Protein AF-A0AAP7QN78-F1 (afdb_monomer_lite)

Secondary structure (DSSP, 8-state):
-HHHHHHHHHHHHHHHHHHHHHHHHHHHSGGGTT--HHHHHHHHHHHHHHHHHHHHHHIIIII--GGGHHHHHHHHHHHHHHHHHHHHHHTHHHHHS-TTHHHHHTS---HHHHHHHHHHHHHHHHHHHSHHHHHHHHHHHHHH-S---HHHHHHHHHHHHHHHHHHHHHHHHHHHHHHHHHHS---HHHHHHHHHHHHHHHHHHHHHIIIIIHHHHHHHHHH---GGGGG-HHHHHHHHHHHHHHHHHHHHHHHHHHHSTT-HHHHHHHGGGSHHHHHHHHHHHHHHHHSPP-PPP-STTTTTHHHH--SHHHHHHHHHHHHHHHHSTT-HHHHHHHHHHHH-HHHHTTTHHHHHS--HHHHHHHHHHHHHHTT---HHHHHHHHHHHHHHHHHHHHHHHHHH-HHHH-GGGGTTTHHHHHHTT--HHHHHHHHHHHHHHHHHHHHHHHHHHHHHHHHHTT---GGGHHHHHHHHHHHHHHHHHHHTTHHHH-----SSGGGTT-SHHHHHHHHHHHHHHHHHHHHHHHHHHHHHHH-GGGGTTHHHHHHHHHHHHHHHHHHHHHHHHHHHHHHHHHHHHHHTTTTT-

Structure (mmCIF, N/CA/C/O backbone):
data_AF-A0AAP7QN78-F1
#
_entry.id   AF-A0AAP7QN78-F1
#
loop_
_atom_site.group_PDB
_atom_site.id
_atom_site.type_symbol
_atom_site.label_atom_id
_atom_site.label_alt_id
_atom_site.label_comp_id
_atom_site.label_asym_id
_atom_site.label_entity_id
_atom_site.label_seq_id
_atom_site.pdbx_PDB_ins_code
_atom_site.Cartn_x
_atom_site.Cartn_y
_atom_site.Cartn_z
_atom_site.occupancy
_atom_site.B_iso_or_equiv
_atom_site.auth_seq_id
_atom_site.auth_comp_id
_atom_site.auth_asym_id
_atom_site.auth_atom_id
_atom_site.pdbx_PDB_model_num
ATOM 1 N N . MET A 1 1 ? -34.977 16.892 -6.306 1.00 53.69 1 MET A N 1
ATOM 2 C CA . MET A 1 1 ? -34.244 16.374 -5.124 1.00 53.69 1 MET A CA 1
ATOM 3 C C . MET A 1 1 ? -32.784 16.002 -5.404 1.00 53.69 1 MET A C 1
ATOM 5 O O . MET A 1 1 ? -31.948 16.346 -4.583 1.00 53.69 1 MET A O 1
ATOM 9 N N . LEU A 1 2 ? -32.442 15.369 -6.537 1.00 58.81 2 LEU A N 1
ATOM 10 C CA . LEU A 1 2 ? -31.069 14.892 -6.814 1.00 58.81 2 LEU A CA 1
ATOM 11 C C . LEU A 1 2 ? -30.022 16.009 -6.995 1.00 58.81 2 LEU A C 1
ATOM 13 O O . LEU A 1 2 ? -28.942 15.922 -6.425 1.00 58.81 2 LEU A O 1
ATOM 17 N N . TYR A 1 3 ? -30.349 17.084 -7.721 1.00 66.94 3 TYR A N 1
ATOM 18 C CA . TYR A 1 3 ? -29.446 18.233 -7.889 1.00 66.94 3 TYR A CA 1
ATOM 19 C C . TYR A 1 3 ? -29.152 18.980 -6.565 1.00 66.94 3 TYR A C 1
ATOM 21 O O . TYR A 1 3 ? -27.981 19.224 -6.279 1.00 66.94 3 TYR A O 1
ATOM 29 N N . PRO A 1 4 ? -30.150 19.257 -5.693 1.00 71.38 4 PRO A N 1
ATOM 30 C CA . PRO A 1 4 ? -29.895 19.760 -4.340 1.00 71.38 4 PRO A CA 1
ATOM 31 C C . PRO A 1 4 ? -28.988 18.852 -3.500 1.00 71.38 4 PRO A C 1
ATOM 33 O O . PRO A 1 4 ? -28.088 19.351 -2.833 1.00 71.38 4 PRO A O 1
ATOM 36 N N . LEU A 1 5 ? -29.189 17.528 -3.554 1.00 70.44 5 LEU A N 1
ATOM 37 C CA . LEU A 1 5 ? -28.361 16.563 -2.822 1.00 70.44 5 LEU A CA 1
ATOM 38 C C . LEU A 1 5 ? -26.917 16.551 -3.343 1.00 70.44 5 LEU A C 1
ATOM 40 O O . LEU A 1 5 ? -25.982 16.583 -2.551 1.00 70.44 5 LEU A O 1
ATOM 44 N N . LEU A 1 6 ? -26.732 16.563 -4.665 1.00 72.38 6 LEU A N 1
ATOM 45 C CA . LEU A 1 6 ? -25.418 16.676 -5.298 1.00 72.38 6 LEU A CA 1
ATOM 46 C C . LEU A 1 6 ? -24.708 17.970 -4.872 1.00 72.38 6 LEU A C 1
ATOM 48 O O . LEU A 1 6 ? -23.555 17.932 -4.448 1.00 72.38 6 LEU A O 1
ATOM 52 N N . SER A 1 7 ? -25.413 19.103 -4.925 1.00 73.06 7 SER A N 1
ATOM 53 C CA . SER A 1 7 ? -24.892 20.402 -4.490 1.00 73.06 7 SER A CA 1
ATOM 54 C C . SER A 1 7 ? -24.521 20.403 -3.006 1.00 73.06 7 SER A C 1
ATOM 56 O O . SER A 1 7 ? -23.478 20.940 -2.638 1.00 73.06 7 SER A O 1
ATOM 58 N N . LEU A 1 8 ? -25.345 19.793 -2.147 1.00 73.50 8 LEU A N 1
ATOM 59 C CA . LEU A 1 8 ? -25.073 19.661 -0.717 1.00 73.50 8 LEU A CA 1
ATOM 60 C C . LEU A 1 8 ? -23.802 18.833 -0.486 1.00 73.50 8 LEU A C 1
ATOM 62 O O . LEU A 1 8 ? -22.898 19.297 0.204 1.00 73.50 8 LEU A O 1
ATOM 66 N N . LEU A 1 9 ? -23.706 17.649 -1.097 1.00 71.44 9 LEU A N 1
ATOM 67 C CA . LEU A 1 9 ? -22.559 16.745 -0.968 1.00 71.44 9 LEU A CA 1
ATOM 68 C C . LEU A 1 9 ? -21.254 17.407 -1.425 1.00 71.44 9 LEU A C 1
ATOM 70 O O . LEU A 1 9 ? -20.248 17.337 -0.719 1.00 71.44 9 LEU A O 1
ATOM 74 N N . LEU A 1 10 ? -21.280 18.104 -2.565 1.00 69.69 10 LEU A N 1
ATOM 75 C CA . LEU A 1 10 ? -20.137 18.880 -3.044 1.00 69.69 10 LEU A CA 1
ATOM 76 C C . LEU A 1 10 ? -19.791 20.013 -2.067 1.00 69.69 10 LEU A C 1
ATOM 78 O O . LEU A 1 10 ? -18.623 20.193 -1.737 1.00 69.69 10 LEU A O 1
ATOM 82 N N . SER A 1 11 ? -20.781 20.733 -1.533 1.00 67.75 11 SER A N 1
ATOM 83 C CA . SER A 1 11 ? -20.540 21.824 -0.577 1.00 67.75 11 SER A CA 1
ATOM 84 C C . SER A 1 11 ? -19.927 21.341 0.745 1.00 67.75 11 SER A C 1
ATOM 86 O O . SER A 1 11 ? -19.018 21.984 1.276 1.00 67.75 11 SER A O 1
ATOM 88 N N . ILE A 1 12 ? -20.381 20.189 1.252 1.00 68.62 12 ILE A N 1
ATOM 89 C CA . ILE A 1 12 ? -19.858 19.552 2.462 1.00 68.62 12 ILE A CA 1
ATOM 90 C C . ILE A 1 12 ? -18.405 19.156 2.229 1.00 68.62 12 ILE A C 1
ATOM 92 O O . ILE A 1 12 ? -17.541 19.522 3.020 1.00 68.62 12 ILE A O 1
ATOM 96 N N . ARG A 1 13 ? -18.115 18.502 1.101 1.00 67.69 13 ARG A N 1
ATOM 97 C CA . ARG A 1 13 ? -16.760 18.082 0.740 1.00 67.69 13 ARG A CA 1
ATOM 98 C C . ARG A 1 13 ? -15.795 19.256 0.602 1.00 67.69 13 ARG A C 1
ATOM 100 O O . ARG A 1 13 ? -14.698 19.210 1.153 1.00 67.69 13 ARG A O 1
ATOM 107 N N . MET A 1 14 ? -16.221 20.324 -0.075 1.00 65.06 14 MET A N 1
ATOM 108 C CA . MET A 1 14 ? -15.439 21.556 -0.232 1.00 65.06 14 MET A CA 1
ATOM 109 C C . MET A 1 14 ? -15.111 22.177 1.129 1.00 65.06 14 MET A C 1
ATOM 111 O O . MET A 1 14 ? -13.979 22.594 1.366 1.00 65.06 14 MET A O 1
ATOM 115 N N . LYS A 1 15 ? -16.084 22.209 2.049 1.00 64.75 15 LYS A N 1
ATOM 116 C CA . LYS A 1 15 ? -15.859 22.689 3.417 1.00 64.75 15 LYS A CA 1
ATOM 117 C C . LYS A 1 15 ? -14.930 21.757 4.196 1.00 64.75 15 LYS A C 1
ATOM 119 O O . LYS A 1 15 ? -13.987 22.246 4.793 1.00 64.75 15 LYS A O 1
ATOM 124 N N . GLN A 1 16 ? -15.138 20.444 4.163 1.00 63.16 16 GLN A N 1
ATOM 125 C CA . GLN A 1 16 ? -14.343 19.479 4.932 1.00 63.16 16 GLN A CA 1
ATOM 126 C C . GLN A 1 16 ? -12.873 19.415 4.500 1.00 63.16 16 GLN A C 1
ATOM 128 O O . GLN A 1 16 ? -11.988 19.354 5.350 1.00 63.16 16 GLN A O 1
ATOM 133 N N . GLN A 1 17 ? -12.596 19.415 3.194 1.00 60.28 17 GLN A N 1
ATOM 134 C CA . GLN A 1 17 ? -11.223 19.270 2.702 1.00 60.28 17 GLN A CA 1
ATOM 135 C C . GLN A 1 17 ? -10.399 20.548 2.853 1.00 60.28 17 GLN A C 1
ATOM 137 O O . GLN A 1 17 ? -9.189 20.470 3.061 1.00 60.28 17 GLN A O 1
ATOM 142 N N . TYR A 1 18 ? -11.046 21.715 2.796 1.00 55.28 18 TYR A N 1
ATOM 143 C CA . TYR A 1 18 ? -10.346 22.995 2.759 1.00 55.28 18 TYR A CA 1
ATOM 144 C C . TYR A 1 18 ? -10.581 23.880 3.985 1.00 55.28 18 TYR A C 1
ATOM 146 O O . TYR A 1 18 ? -9.883 24.878 4.092 1.00 55.28 18 TYR A O 1
ATOM 154 N N . SER A 1 19 ? -11.464 23.555 4.945 1.00 52.03 19 SER A N 1
ATOM 155 C CA . SER A 1 19 ? -11.737 24.442 6.098 1.00 52.03 19 SER A CA 1
ATOM 156 C C . SER A 1 19 ? -10.482 24.826 6.880 1.00 52.03 19 SER A C 1
ATOM 158 O O . SER A 1 19 ? -10.356 25.972 7.303 1.00 52.03 19 SER A O 1
ATOM 160 N N . ASN A 1 20 ? -9.536 23.898 7.040 1.00 44.62 20 ASN A N 1
ATOM 161 C CA . ASN A 1 20 ? -8.362 24.108 7.888 1.00 44.62 20 ASN A CA 1
ATOM 162 C C . ASN A 1 20 ? -7.105 24.468 7.091 1.00 44.62 20 ASN A C 1
ATOM 164 O O . ASN A 1 20 ? -6.335 25.311 7.536 1.00 44.62 20 ASN A O 1
ATOM 168 N N . LEU A 1 21 ? -6.945 23.919 5.884 1.00 45.75 21 LEU A N 1
ATOM 169 C CA . LEU A 1 21 ? -5.842 24.248 4.974 1.00 45.75 21 LEU A CA 1
ATOM 170 C C . LEU A 1 21 ? -5.977 25.689 4.466 1.00 45.75 21 LEU A C 1
ATOM 172 O O . LEU A 1 21 ? -5.001 26.441 4.462 1.00 45.75 21 LEU A O 1
ATOM 176 N N . ALA A 1 22 ? -7.220 26.100 4.178 1.00 45.31 22 ALA A N 1
ATOM 177 C CA . ALA A 1 22 ? -7.586 27.495 4.032 1.00 45.31 22 ALA A CA 1
ATOM 178 C C . ALA A 1 22 ? -7.202 28.236 5.319 1.00 45.31 22 ALA A C 1
ATOM 180 O O . ALA A 1 22 ? -6.274 29.017 5.265 1.00 45.31 22 ALA A O 1
ATOM 181 N N . GLN A 1 23 ? -7.747 27.936 6.506 1.00 47.59 23 GLN A N 1
ATOM 182 C CA . GLN A 1 23 ? -7.374 28.667 7.735 1.00 47.59 23 GLN A CA 1
ATOM 183 C C . GLN A 1 23 ? -5.860 28.746 8.027 1.00 47.59 23 GLN A C 1
ATOM 185 O O . GLN A 1 23 ? -5.416 29.765 8.547 1.00 47.59 23 GLN A O 1
ATOM 190 N N . PHE A 1 24 ? -5.054 27.737 7.697 1.00 47.53 24 PHE A N 1
ATOM 191 C CA . PHE A 1 24 ? -3.611 27.722 7.945 1.00 47.53 24 PHE A CA 1
ATOM 192 C C . PHE A 1 24 ? -2.823 28.547 6.915 1.00 47.53 24 PHE A C 1
ATOM 194 O O . PHE A 1 24 ? -2.016 29.396 7.304 1.00 47.53 24 PHE A O 1
ATOM 201 N N . ILE A 1 25 ? -3.078 28.357 5.613 1.00 51.97 25 ILE A N 1
ATOM 202 C CA . ILE A 1 25 ? -2.416 29.111 4.532 1.00 51.97 25 ILE A CA 1
ATOM 203 C C . ILE A 1 25 ? -2.942 30.549 4.474 1.00 51.97 25 ILE A C 1
ATOM 205 O O . ILE A 1 25 ? -2.142 31.482 4.431 1.00 51.97 25 ILE A O 1
ATOM 209 N N . ILE A 1 26 ? -4.262 30.735 4.571 1.00 49.66 26 ILE A N 1
ATOM 210 C CA . ILE A 1 26 ? -4.938 32.038 4.674 1.00 49.66 26 ILE A CA 1
ATOM 211 C C . ILE A 1 26 ? -4.385 32.806 5.874 1.00 49.66 26 ILE A C 1
ATOM 213 O O . ILE A 1 26 ? -4.095 33.983 5.738 1.00 49.66 26 ILE A O 1
ATOM 217 N N . ARG A 1 27 ? -4.140 32.193 7.045 1.00 50.69 27 ARG A N 1
ATOM 218 C CA . ARG A 1 27 ? -3.577 32.943 8.189 1.00 50.69 27 ARG A CA 1
ATOM 219 C C . ARG A 1 27 ? -2.095 33.296 8.043 1.00 50.69 27 ARG A C 1
ATOM 221 O O . ARG A 1 27 ? -1.707 34.356 8.540 1.00 50.69 27 ARG A O 1
ATOM 228 N N . ARG A 1 28 ? -1.276 32.452 7.402 1.00 55.78 28 ARG A N 1
ATOM 229 C CA . ARG A 1 28 ? 0.185 32.652 7.296 1.00 55.78 28 ARG A CA 1
ATOM 230 C C . ARG A 1 28 ? 0.627 33.482 6.095 1.00 55.78 28 ARG A C 1
ATOM 232 O O . ARG A 1 28 ? 1.628 34.181 6.202 1.00 55.78 28 ARG A O 1
ATOM 239 N N . VAL A 1 29 ? -0.100 33.433 4.982 1.00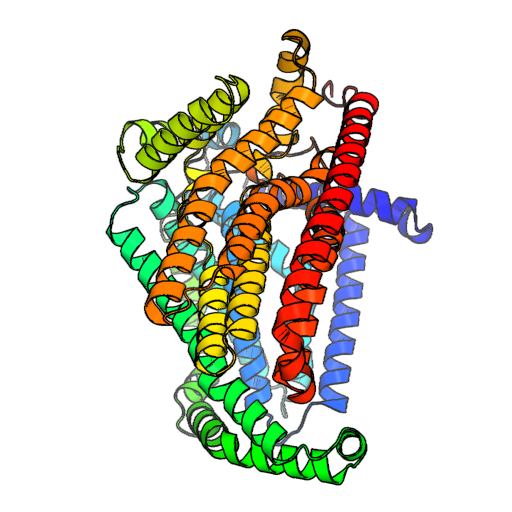 58.50 29 VAL A N 1
ATOM 240 C CA . VAL A 1 29 ? 0.239 34.173 3.764 1.00 58.50 29 VAL A CA 1
ATOM 241 C C . VAL A 1 29 ? -0.764 35.317 3.593 1.00 58.50 29 VAL A C 1
ATOM 243 O O . VAL A 1 29 ? -1.946 35.054 3.371 1.00 58.50 29 VAL A O 1
ATOM 246 N N . PRO A 1 30 ? -0.335 36.590 3.678 1.00 58.69 30 PRO A N 1
ATOM 247 C CA . PRO A 1 30 ? -1.249 37.734 3.661 1.00 58.69 30 PRO A CA 1
ATOM 248 C C . PRO A 1 30 ? -2.101 37.807 2.384 1.00 58.69 30 PRO A C 1
ATOM 250 O O . PRO A 1 30 ? -3.238 38.256 2.453 1.00 58.69 30 PRO A O 1
ATOM 253 N N . PHE A 1 31 ? -1.594 37.296 1.257 1.00 61.03 31 PHE A N 1
ATOM 254 C CA . PHE A 1 31 ? -2.301 37.256 -0.027 1.00 61.03 31 PHE A CA 1
ATOM 255 C C . PHE A 1 31 ? -3.563 36.377 -0.015 1.00 61.03 31 PHE A C 1
ATOM 257 O O . PHE A 1 31 ? -4.566 36.739 -0.619 1.00 61.03 31 PHE A O 1
ATOM 264 N N . PHE A 1 32 ? -3.554 35.251 0.707 1.00 56.84 32 PHE A N 1
ATOM 265 C CA . PHE A 1 32 ? -4.697 34.335 0.745 1.00 56.84 32 PHE A CA 1
ATOM 266 C C . PHE A 1 32 ? -5.722 34.703 1.829 1.00 56.84 32 PHE A C 1
ATOM 268 O O . PHE A 1 32 ? -6.785 34.094 1.869 1.00 56.84 32 PHE A O 1
ATOM 275 N N . LYS A 1 33 ? -5.461 35.716 2.680 1.00 59.72 33 LYS A N 1
ATOM 276 C CA . LYS A 1 33 ? -6.333 36.091 3.817 1.00 59.72 33 LYS A CA 1
ATOM 277 C C . LYS A 1 33 ? -7.792 36.360 3.444 1.00 59.72 33 LYS A C 1
ATOM 279 O O . LYS A 1 33 ? -8.679 36.113 4.256 1.00 59.72 33 LYS A O 1
ATOM 284 N N . SER A 1 34 ? -8.022 36.878 2.243 1.00 61.59 34 SER A N 1
ATOM 285 C CA . SER A 1 34 ? -9.337 37.266 1.732 1.00 61.59 34 SER A CA 1
ATOM 286 C C . SER A 1 34 ? -10.036 36.179 0.913 1.00 61.59 34 SER A C 1
ATOM 288 O O . SER A 1 34 ? -11.182 36.380 0.516 1.00 61.59 34 SER A O 1
ATOM 290 N N . PHE A 1 35 ? -9.376 35.047 0.639 1.00 59.28 35 PHE A N 1
ATOM 291 C CA . PHE A 1 35 ? -9.919 34.039 -0.267 1.00 59.28 35 PHE A CA 1
ATOM 292 C C . PHE A 1 35 ? -11.001 33.213 0.433 1.00 59.28 35 PHE A C 1
ATOM 294 O O . PHE A 1 35 ? -10.788 32.655 1.510 1.00 59.28 35 PHE A O 1
ATOM 301 N N . SER A 1 36 ? -12.160 33.071 -0.205 1.00 67.31 36 SER A N 1
ATOM 302 C CA . SER A 1 36 ? -13.129 32.043 0.180 1.00 67.31 36 SER A CA 1
ATOM 303 C C . SER A 1 36 ? -12.606 30.642 -0.184 1.00 67.31 36 SER A C 1
ATOM 305 O O . SER A 1 36 ? -11.721 30.485 -1.029 1.00 67.31 36 SER A O 1
ATOM 307 N N . SER A 1 37 ? -13.178 29.587 0.408 1.00 62.44 37 SER A N 1
ATOM 308 C CA . SER A 1 37 ? -12.809 28.200 0.071 1.00 62.44 37 SER A CA 1
ATOM 309 C C . SER A 1 37 ? -12.992 27.882 -1.419 1.00 62.44 37 SER A C 1
ATOM 311 O O . SER A 1 37 ? -12.196 27.144 -1.990 1.00 62.44 37 SER A O 1
ATOM 313 N N . THR A 1 38 ? -13.993 28.474 -2.077 1.00 67.38 38 THR A N 1
ATOM 314 C CA . THR A 1 38 ? -14.215 28.318 -3.521 1.00 67.38 38 THR A CA 1
ATOM 315 C C . THR A 1 38 ? -13.151 29.031 -4.357 1.00 67.38 38 THR A C 1
ATOM 317 O O . THR A 1 38 ? -12.667 28.460 -5.332 1.00 67.38 38 THR A O 1
ATOM 320 N N . GLN A 1 39 ? -12.736 30.240 -3.963 1.00 72.12 39 GLN A N 1
ATOM 321 C CA . GLN A 1 39 ? -11.660 30.981 -4.634 1.00 72.12 39 GLN A CA 1
ATOM 322 C C . GLN A 1 39 ? -10.309 30.274 -4.501 1.00 72.12 39 GLN A C 1
ATOM 324 O O . GLN A 1 39 ? -9.548 30.220 -5.463 1.00 72.12 39 GLN A O 1
ATOM 329 N N . TYR A 1 40 ? -10.031 29.676 -3.341 1.00 69.81 40 TYR A N 1
ATOM 330 C CA . TYR A 1 40 ? -8.820 28.884 -3.136 1.00 69.81 40 TYR A CA 1
ATOM 331 C C . TYR A 1 40 ? -8.752 27.672 -4.074 1.00 69.81 40 TYR A C 1
ATOM 333 O O . TYR A 1 40 ? -7.700 27.374 -4.628 1.00 69.81 40 TYR A O 1
ATOM 341 N N . ILE A 1 41 ? -9.876 26.994 -4.294 1.00 68.94 41 ILE A N 1
ATOM 342 C CA . ILE A 1 41 ? -9.927 25.795 -5.141 1.00 68.94 41 ILE A CA 1
ATOM 343 C C . ILE A 1 41 ? -9.770 26.152 -6.614 1.00 68.94 41 ILE A C 1
ATOM 345 O O . ILE A 1 41 ? -9.033 25.475 -7.326 1.00 68.94 41 ILE A O 1
ATOM 349 N N . LEU A 1 42 ? -10.375 27.256 -7.055 1.00 73.25 42 LEU A N 1
ATOM 350 C CA . LEU A 1 42 ? -10.121 27.804 -8.387 1.00 73.25 42 LEU A CA 1
ATOM 351 C C . LEU A 1 42 ? -8.647 28.180 -8.563 1.00 73.25 42 LEU A C 1
ATOM 353 O O . LEU A 1 42 ? -8.052 27.842 -9.580 1.00 73.25 42 LEU A O 1
ATOM 357 N N . PHE A 1 43 ? -8.036 28.816 -7.562 1.00 76.50 43 PHE A N 1
ATOM 358 C CA . PHE A 1 43 ? -6.613 29.142 -7.593 1.00 76.50 43 PHE A CA 1
ATOM 359 C C . PHE A 1 43 ? -5.722 27.891 -7.651 1.00 76.50 43 PHE A C 1
ATOM 361 O O . PHE A 1 43 ? -4.808 27.841 -8.470 1.00 76.50 43 PHE A O 1
ATOM 368 N N . SER A 1 44 ? -6.008 26.866 -6.840 1.00 73.56 44 SER A N 1
ATOM 369 C CA . SER A 1 44 ? -5.301 25.578 -6.888 1.00 73.56 44 SER A CA 1
ATOM 370 C C . SER A 1 44 ? -5.425 24.937 -8.265 1.00 73.56 44 SER A C 1
ATOM 372 O O . SER A 1 44 ? -4.425 24.519 -8.830 1.00 73.56 44 SER A O 1
ATOM 374 N N . CYS A 1 45 ? -6.629 24.939 -8.841 1.00 76.62 45 CYS A N 1
ATOM 375 C CA . CYS A 1 45 ? -6.868 24.416 -10.180 1.00 76.62 45 CYS A CA 1
ATOM 376 C C . CYS A 1 45 ? -6.048 25.172 -11.237 1.00 76.62 45 CYS A C 1
ATOM 378 O O . CYS A 1 45 ? -5.452 24.546 -12.107 1.00 76.62 45 CYS A O 1
ATOM 380 N N . ILE A 1 46 ? -5.970 26.506 -11.155 1.00 82.19 46 ILE A N 1
ATOM 381 C CA . ILE A 1 46 ? -5.133 27.315 -12.056 1.00 82.19 46 ILE A CA 1
ATOM 382 C C . ILE A 1 46 ? -3.657 26.932 -11.899 1.00 82.19 46 ILE A C 1
ATOM 384 O O . ILE A 1 46 ? -2.959 26.723 -12.890 1.00 82.19 46 ILE A O 1
ATOM 388 N N . LEU A 1 47 ? -3.176 26.793 -10.666 1.00 82.12 47 LEU A N 1
ATOM 389 C CA . LEU A 1 47 ? -1.791 26.416 -10.399 1.00 82.12 47 LEU A CA 1
ATOM 390 C C . LEU A 1 47 ? -1.473 25.007 -10.927 1.00 82.12 47 LEU A C 1
ATOM 392 O O . LEU A 1 47 ? -0.445 24.820 -11.576 1.00 82.12 47 LEU A O 1
ATOM 396 N N . ASP A 1 48 ? -2.388 24.055 -10.746 1.00 80.94 48 ASP A N 1
ATOM 397 C CA . ASP A 1 48 ? -2.280 22.701 -11.294 1.00 80.94 48 ASP A CA 1
ATOM 398 C C . ASP A 1 48 ? -2.241 22.714 -12.829 1.00 80.94 48 ASP A C 1
ATOM 400 O O . ASP A 1 48 ? -1.465 21.970 -13.432 1.00 80.94 48 ASP A O 1
ATOM 404 N N . THR A 1 49 ? -3.020 23.583 -13.486 1.00 83.94 49 THR A N 1
ATOM 405 C CA . THR A 1 49 ? -2.939 23.741 -14.949 1.00 83.94 49 THR A CA 1
ATOM 406 C C . THR A 1 49 ? -1.612 24.334 -15.408 1.00 83.94 49 THR A C 1
ATOM 408 O O . THR A 1 49 ? -1.039 23.835 -16.373 1.00 83.94 49 THR A O 1
ATOM 411 N N . LEU A 1 50 ? -1.080 25.342 -14.706 1.00 86.75 50 LEU A N 1
ATOM 412 C CA . LEU A 1 50 ? 0.220 25.938 -15.028 1.00 86.75 50 LEU A CA 1
ATOM 413 C C . LEU A 1 50 ? 1.353 24.915 -14.884 1.00 86.75 50 LEU A C 1
ATOM 415 O O . LEU A 1 50 ? 2.202 24.812 -15.769 1.00 86.75 50 LEU A O 1
ATOM 419 N N . LEU A 1 51 ? 1.335 24.124 -13.807 1.00 85.00 51 LEU A N 1
ATOM 420 C CA . LEU A 1 51 ? 2.273 23.017 -13.615 1.00 85.00 51 LEU A CA 1
ATOM 421 C C . LEU A 1 51 ? 2.128 21.959 -14.712 1.00 85.00 51 LEU A C 1
ATOM 423 O O . LEU A 1 51 ? 3.135 21.493 -15.238 1.00 85.00 51 LEU A O 1
ATOM 427 N N . GLY A 1 52 ? 0.897 21.617 -15.102 1.00 85.94 52 GLY A N 1
ATOM 428 C CA . GLY A 1 52 ? 0.638 20.709 -16.218 1.00 85.94 52 GLY A CA 1
ATOM 429 C C . GLY A 1 52 ? 1.254 21.197 -17.532 1.00 85.94 52 GLY A C 1
ATOM 430 O O . GLY A 1 52 ? 1.958 20.438 -18.195 1.00 85.94 52 GLY A O 1
ATOM 431 N N . CYS A 1 53 ? 1.076 22.476 -17.875 1.00 87.38 53 CYS A N 1
ATOM 432 C CA . CYS A 1 53 ? 1.704 23.082 -19.052 1.00 87.38 53 CYS A CA 1
ATOM 433 C C . CYS A 1 53 ? 3.238 23.032 -18.986 1.00 87.38 53 CYS A C 1
ATOM 435 O O . CYS A 1 53 ? 3.884 22.718 -19.984 1.00 87.38 53 CYS A O 1
ATOM 437 N N . LEU A 1 54 ? 3.827 23.300 -17.815 1.00 88.31 54 LEU A N 1
ATOM 438 C CA . LEU A 1 54 ? 5.276 23.220 -17.614 1.00 88.31 54 LEU A CA 1
ATOM 439 C C . LEU A 1 54 ? 5.791 21.790 -17.814 1.00 88.31 54 LEU A C 1
ATOM 441 O O . LEU A 1 54 ? 6.810 21.596 -18.470 1.00 88.31 54 LEU A O 1
ATOM 445 N N . ILE A 1 55 ? 5.074 20.785 -17.304 1.00 87.00 55 ILE A N 1
ATOM 446 C CA . ILE A 1 55 ? 5.417 19.371 -17.505 1.00 87.00 55 ILE A CA 1
ATOM 447 C C . ILE A 1 55 ? 5.404 19.023 -18.996 1.00 87.00 55 ILE A C 1
ATOM 449 O O . ILE A 1 55 ? 6.367 18.440 -19.488 1.00 87.00 55 ILE A O 1
ATOM 453 N N . VAL A 1 56 ? 4.357 19.413 -19.729 1.00 88.12 56 VAL A N 1
ATOM 454 C CA . VAL A 1 56 ? 4.274 19.177 -21.182 1.00 88.12 56 VAL A CA 1
ATOM 455 C C . VAL A 1 56 ? 5.440 19.841 -21.906 1.00 88.12 56 VAL A C 1
ATOM 457 O O . VAL A 1 56 ? 6.073 19.197 -22.740 1.00 88.12 56 VAL A O 1
ATOM 460 N N . PHE A 1 57 ? 5.769 21.087 -21.552 1.00 87.94 57 PHE A N 1
ATOM 461 C CA . PHE A 1 57 ? 6.917 21.794 -22.115 1.00 87.94 57 PHE A CA 1
ATOM 462 C C . PHE A 1 57 ? 8.216 21.008 -21.895 1.00 87.94 57 PHE A C 1
ATOM 464 O O . PHE A 1 57 ? 8.899 20.686 -22.863 1.00 87.94 57 PHE A O 1
ATOM 471 N N . VAL A 1 58 ? 8.509 20.594 -20.659 1.00 88.31 58 VAL A N 1
ATOM 472 C CA . VAL A 1 58 ? 9.720 19.818 -20.338 1.00 88.31 58 VAL A CA 1
ATOM 473 C C . VAL A 1 58 ? 9.782 18.505 -21.122 1.00 88.31 58 VAL A C 1
ATOM 475 O O . VAL A 1 58 ? 10.825 18.189 -21.695 1.00 88.31 58 VAL A O 1
ATOM 478 N N . ILE A 1 59 ? 8.677 17.754 -21.194 1.00 86.56 59 ILE A N 1
ATOM 479 C CA . ILE A 1 59 ? 8.639 16.493 -21.949 1.00 86.56 59 ILE A CA 1
ATOM 480 C C . ILE A 1 59 ? 8.875 16.769 -23.438 1.00 86.56 59 ILE A C 1
ATOM 482 O O . ILE A 1 59 ? 9.721 16.122 -24.050 1.00 86.56 59 ILE A O 1
ATOM 486 N N . SER A 1 60 ? 8.178 17.752 -24.012 1.00 85.50 60 SER A N 1
ATOM 487 C CA . SER A 1 60 ? 8.273 18.086 -25.438 1.00 85.50 60 SER A CA 1
ATOM 488 C C . SER A 1 60 ? 9.657 18.594 -25.856 1.00 85.50 60 SER A C 1
ATOM 490 O O . SER A 1 60 ? 10.127 18.247 -26.934 1.00 85.50 60 SER A O 1
ATOM 492 N N . SER A 1 61 ? 10.327 19.381 -25.008 1.00 86.56 61 SER A N 1
ATOM 493 C CA . SER A 1 61 ? 11.615 20.002 -25.334 1.00 86.56 61 SER A CA 1
ATOM 494 C C . SER A 1 61 ? 12.821 19.101 -25.079 1.00 86.56 61 SER A C 1
ATOM 496 O O . SER A 1 61 ? 13.821 19.246 -25.777 1.00 86.56 61 SER A O 1
ATOM 498 N N . TYR A 1 62 ? 12.759 18.201 -24.089 1.00 86.69 62 TYR A N 1
ATOM 499 C CA . TYR A 1 62 ? 13.940 17.450 -23.636 1.00 86.69 62 TYR A CA 1
ATOM 500 C C . TYR A 1 62 ? 13.819 15.927 -23.738 1.00 86.69 62 TYR A C 1
ATOM 502 O O . TYR A 1 62 ? 14.846 15.255 -23.786 1.00 86.69 62 TYR A O 1
ATOM 510 N N . LEU A 1 63 ? 12.605 15.366 -23.739 1.00 84.94 63 LEU A N 1
ATOM 511 C CA . LEU A 1 63 ? 12.395 13.911 -23.670 1.00 84.94 63 LEU A CA 1
ATOM 512 C C . LEU A 1 63 ? 11.753 13.327 -24.931 1.00 84.94 63 LEU A C 1
ATOM 514 O O . LEU A 1 63 ? 11.960 12.154 -25.241 1.00 84.94 63 LEU A O 1
ATOM 518 N N . TYR A 1 64 ? 10.957 14.117 -25.648 1.00 86.94 64 TYR A N 1
ATOM 519 C CA . TYR A 1 64 ? 10.256 13.654 -26.834 1.00 86.94 64 TYR A CA 1
ATOM 520 C C . TYR A 1 64 ? 11.218 13.416 -28.002 1.00 86.94 64 TYR A C 1
ATOM 522 O O . TYR A 1 64 ? 12.060 14.251 -28.327 1.00 86.94 64 TYR A O 1
ATOM 530 N N . SER A 1 65 ? 11.038 12.279 -28.673 1.00 85.94 65 SER A N 1
ATOM 531 C CA . SER A 1 65 ? 11.694 11.958 -29.937 1.00 85.94 65 SER A CA 1
ATOM 532 C C . SER A 1 65 ? 10.633 11.498 -30.936 1.00 85.94 65 SER A C 1
ATOM 534 O O . SER A 1 65 ? 9.827 10.629 -30.588 1.00 85.94 65 SER A O 1
ATOM 536 N N . PRO A 1 66 ? 10.637 12.023 -32.177 1.00 85.00 66 PRO A N 1
ATOM 537 C CA . PRO A 1 66 ? 9.636 11.682 -33.187 1.00 85.00 66 PRO A CA 1
ATOM 538 C C . PRO A 1 66 ? 9.684 10.206 -33.599 1.00 85.00 66 PRO A C 1
ATOM 540 O O . PRO A 1 66 ? 8.680 9.664 -34.044 1.00 85.00 66 PRO A O 1
ATOM 543 N N . VAL A 1 67 ? 10.827 9.537 -33.409 1.00 85.62 67 VAL A N 1
ATOM 544 C CA . VAL A 1 67 ? 10.990 8.104 -33.705 1.00 85.62 67 VAL A CA 1
ATOM 545 C C . VAL A 1 67 ? 10.075 7.241 -32.830 1.00 85.62 67 VAL A C 1
ATOM 547 O O . VAL A 1 67 ? 9.609 6.206 -33.289 1.00 85.62 67 VAL A O 1
ATOM 550 N N . TYR A 1 68 ? 9.779 7.690 -31.606 1.00 84.69 68 TYR A N 1
ATOM 551 C CA . TYR A 1 68 ? 8.995 6.945 -30.615 1.00 84.69 68 TYR A CA 1
ATOM 552 C C . TYR A 1 68 ? 7.576 7.505 -30.427 1.00 84.69 68 TYR A C 1
ATOM 554 O O . TYR A 1 68 ? 7.006 7.467 -29.334 1.00 84.69 68 TYR A O 1
ATOM 562 N N . GLN A 1 69 ? 7.016 8.118 -31.472 1.00 85.19 69 GLN A N 1
ATOM 563 C CA . GLN A 1 69 ? 5.720 8.795 -31.415 1.00 85.19 69 GLN A CA 1
ATOM 564 C C . GLN A 1 69 ? 4.586 7.871 -30.931 1.00 85.19 69 GLN A C 1
ATOM 566 O O . GLN A 1 69 ? 3.771 8.273 -30.097 1.00 85.19 69 GLN A O 1
ATOM 571 N N . ILE A 1 70 ? 4.541 6.636 -31.435 1.00 84.94 70 ILE A N 1
ATOM 572 C CA . ILE A 1 70 ? 3.489 5.660 -31.114 1.00 84.94 70 ILE A CA 1
ATOM 573 C C . ILE A 1 70 ? 3.627 5.188 -29.662 1.00 84.94 70 ILE A C 1
ATOM 575 O O . ILE A 1 70 ? 2.633 5.068 -28.943 1.00 84.94 70 ILE A O 1
ATOM 579 N N . GLU A 1 71 ? 4.857 4.967 -29.203 1.00 87.12 71 GLU A N 1
ATOM 580 C CA . GLU A 1 71 ? 5.174 4.580 -27.833 1.00 87.12 71 GLU A CA 1
ATOM 581 C C . GLU A 1 71 ? 4.718 5.658 -26.854 1.00 87.12 71 GLU A C 1
ATOM 583 O O . GLU A 1 71 ? 3.988 5.360 -25.907 1.00 87.12 71 GLU A O 1
ATOM 588 N N . TRP A 1 72 ? 5.067 6.917 -27.123 1.00 86.94 72 TRP A N 1
ATOM 589 C CA . TRP A 1 72 ? 4.630 8.058 -26.326 1.00 86.94 72 TRP A CA 1
ATOM 590 C C . TRP A 1 72 ? 3.105 8.152 -26.257 1.00 86.94 72 TRP A C 1
ATOM 592 O O . TRP A 1 72 ? 2.541 8.269 -25.168 1.00 86.94 72 TRP A O 1
ATOM 602 N N . GLU A 1 73 ? 2.416 8.041 -27.393 1.00 86.25 73 GLU A N 1
ATOM 603 C CA . GLU A 1 73 ? 0.957 8.089 -27.419 1.00 86.25 73 GLU A CA 1
ATOM 604 C C . GLU A 1 73 ? 0.316 6.951 -26.616 1.00 86.25 73 GLU A C 1
ATOM 606 O O . GLU A 1 73 ? -0.562 7.181 -25.777 1.00 86.25 73 GLU A O 1
ATOM 611 N N . SER A 1 74 ? 0.795 5.729 -26.826 1.00 86.88 74 SER A N 1
ATOM 612 C CA . SER A 1 74 ? 0.294 4.546 -26.137 1.00 86.88 74 SER A CA 1
ATOM 613 C C . SER A 1 74 ? 0.491 4.614 -24.620 1.00 86.88 74 SER A C 1
ATOM 615 O O . SER A 1 74 ? -0.421 4.272 -23.861 1.00 86.88 74 SER A O 1
ATOM 617 N N . ALA A 1 75 ? 1.644 5.117 -24.168 1.00 87.25 75 ALA A N 1
ATOM 618 C CA . ALA A 1 75 ? 1.984 5.233 -22.759 1.00 87.25 75 ALA A CA 1
ATOM 619 C C . ALA A 1 75 ? 1.033 6.191 -22.036 1.00 87.25 75 ALA A C 1
ATOM 621 O O . ALA A 1 75 ? 0.539 5.867 -20.956 1.00 87.25 75 ALA A O 1
ATOM 622 N N . PHE A 1 76 ? 0.707 7.332 -22.651 1.00 87.75 76 PHE A N 1
ATOM 623 C CA . PHE A 1 76 ? -0.246 8.280 -22.076 1.00 87.75 76 PHE A CA 1
ATOM 624 C C . PHE A 1 76 ? -1.674 7.721 -22.010 1.00 87.75 76 PHE A C 1
ATOM 626 O O . PHE A 1 76 ? -2.357 7.920 -21.002 1.00 87.75 76 PHE A O 1
ATOM 633 N N . VAL A 1 77 ? -2.126 6.992 -23.038 1.00 89.69 77 VAL A N 1
ATOM 634 C CA . VAL A 1 77 ? -3.453 6.349 -23.028 1.00 89.69 77 VAL A CA 1
ATOM 635 C C . VAL A 1 77 ? -3.535 5.284 -21.929 1.00 89.69 77 VAL A C 1
ATOM 637 O O . VAL A 1 77 ? -4.479 5.297 -21.135 1.00 89.69 77 VAL A O 1
ATOM 640 N N . ILE A 1 78 ? -2.528 4.406 -21.819 1.00 89.69 78 ILE A N 1
ATOM 641 C CA . ILE A 1 78 ? -2.462 3.410 -20.737 1.00 89.69 78 ILE A CA 1
ATOM 642 C C . ILE A 1 78 ? -2.445 4.104 -19.375 1.00 89.69 78 ILE A C 1
ATOM 644 O O . ILE A 1 78 ? -3.186 3.706 -18.476 1.00 89.69 78 ILE A O 1
ATOM 648 N N . PHE A 1 79 ? -1.624 5.142 -19.217 1.00 90.62 79 PHE A N 1
ATOM 649 C CA . PHE A 1 79 ? -1.523 5.887 -17.970 1.00 90.62 79 PHE A CA 1
ATOM 650 C C . PHE A 1 79 ? -2.879 6.466 -17.551 1.00 90.62 79 PHE A C 1
ATOM 652 O O . PHE A 1 79 ? -3.279 6.289 -16.402 1.00 90.62 79 PHE A O 1
ATOM 659 N N . LEU A 1 80 ? -3.637 7.071 -18.471 1.00 90.81 80 LEU A N 1
ATOM 660 C CA . LEU A 1 80 ? -4.983 7.578 -18.183 1.00 90.81 80 LEU A CA 1
ATOM 661 C C . LEU A 1 80 ? -5.973 6.474 -17.795 1.00 90.81 80 LEU A C 1
ATOM 663 O O . LEU A 1 80 ? -6.808 6.677 -16.906 1.00 90.81 80 LEU A O 1
ATOM 667 N N . PHE A 1 81 ? -5.895 5.306 -18.434 1.00 93.44 81 PHE A N 1
ATOM 668 C CA . PHE A 1 81 ? -6.740 4.162 -18.091 1.00 93.44 81 PHE A CA 1
ATOM 669 C C . PHE A 1 81 ? -6.409 3.619 -16.703 1.00 93.44 81 PHE A C 1
ATOM 671 O O . PHE A 1 81 ? -7.314 3.463 -15.882 1.00 93.44 81 PHE A O 1
ATOM 678 N N . LEU A 1 82 ? -5.126 3.409 -16.401 1.00 92.62 82 LEU A N 1
ATOM 679 C CA . LEU A 1 82 ? -4.672 2.988 -15.076 1.00 92.62 82 LEU A CA 1
ATOM 680 C C . LEU A 1 82 ? -5.049 4.019 -14.007 1.00 92.62 82 LEU A C 1
ATOM 682 O O . LEU A 1 82 ? -5.602 3.648 -12.973 1.00 92.62 82 LEU A O 1
ATOM 686 N N . PHE A 1 83 ? -4.839 5.308 -14.280 1.00 92.06 83 PHE A N 1
ATOM 687 C CA . PHE A 1 83 ? -5.229 6.402 -13.394 1.00 92.06 83 PHE A CA 1
ATOM 688 C C . PHE A 1 83 ? -6.731 6.363 -13.080 1.00 92.06 83 PHE A C 1
ATOM 690 O O . PHE A 1 83 ? -7.126 6.402 -11.913 1.00 92.06 83 PHE A O 1
ATOM 697 N N . SER A 1 84 ? -7.572 6.203 -14.106 1.00 92.50 84 SER A N 1
ATOM 698 C CA . SER A 1 84 ? -9.029 6.136 -13.949 1.00 92.50 84 SER A CA 1
ATOM 699 C C . SER A 1 84 ? -9.471 4.908 -13.143 1.00 92.50 84 SER A C 1
ATOM 701 O O . SER A 1 84 ? -10.340 5.018 -12.276 1.00 92.50 84 SER A O 1
ATOM 703 N N . ILE A 1 85 ? -8.843 3.748 -13.373 1.00 93.81 85 ILE A N 1
ATOM 704 C CA . ILE A 1 85 ? -9.096 2.516 -12.609 1.00 93.81 85 ILE A CA 1
ATOM 705 C C . ILE A 1 85 ? -8.758 2.728 -11.133 1.00 93.81 85 ILE A C 1
ATOM 707 O O . ILE A 1 85 ? -9.609 2.454 -10.283 1.00 93.81 85 ILE A O 1
ATOM 711 N N . VAL A 1 86 ? -7.556 3.236 -10.835 1.00 91.50 86 VAL A N 1
ATOM 712 C CA . VAL A 1 86 ? -7.078 3.486 -9.465 1.00 91.50 86 VAL A CA 1
ATOM 713 C C . VAL A 1 86 ? -8.011 4.456 -8.743 1.00 91.50 86 VAL A C 1
ATOM 715 O O . VAL A 1 86 ? -8.458 4.167 -7.635 1.00 91.50 86 VAL A O 1
ATOM 718 N N . LYS A 1 87 ? -8.409 5.556 -9.392 1.00 89.81 87 LYS A N 1
ATOM 719 C CA . LYS A 1 87 ? -9.343 6.525 -8.803 1.00 89.81 87 LYS A CA 1
ATOM 720 C C . LYS A 1 87 ? -10.744 5.952 -8.569 1.00 89.81 87 LYS A C 1
ATOM 722 O O . LYS A 1 87 ? -11.389 6.272 -7.564 1.00 89.81 87 LYS A O 1
ATOM 727 N N . GLY A 1 88 ? -11.219 5.077 -9.453 1.00 90.25 88 GLY A N 1
ATOM 728 C CA . GLY A 1 88 ? -12.481 4.364 -9.251 1.00 90.25 88 GLY A CA 1
ATOM 729 C C . GLY A 1 88 ? -12.420 3.419 -8.049 1.00 90.25 88 GLY A C 1
ATOM 730 O O . GLY A 1 88 ? -13.351 3.391 -7.243 1.00 90.25 88 GLY A O 1
ATOM 731 N N . ILE A 1 89 ? -11.289 2.729 -7.862 1.00 89.38 89 ILE A N 1
ATOM 732 C CA . ILE A 1 89 ? -11.034 1.894 -6.682 1.00 89.38 89 ILE A CA 1
ATOM 733 C C . ILE A 1 89 ? -10.996 2.753 -5.416 1.00 89.38 89 ILE A C 1
ATOM 735 O O . ILE A 1 89 ? -11.692 2.422 -4.468 1.00 89.38 89 ILE A O 1
ATOM 739 N N . GLU A 1 90 ? -10.255 3.864 -5.385 1.00 83.94 90 GLU A N 1
ATOM 740 C CA . GLU A 1 90 ? -10.126 4.738 -4.203 1.00 83.94 90 GLU A CA 1
ATOM 741 C C . GLU A 1 90 ? -11.468 5.331 -3.735 1.00 83.94 90 GLU A C 1
ATOM 743 O O . GLU A 1 90 ? -11.720 5.467 -2.535 1.00 83.94 90 GLU A O 1
ATOM 748 N N . SER A 1 91 ? -12.366 5.644 -4.672 1.00 85.69 91 SER A N 1
ATOM 749 C CA . SER A 1 91 ? -13.652 6.301 -4.398 1.00 85.69 91 SER A CA 1
ATOM 750 C C . SER A 1 91 ? -14.749 5.373 -3.848 1.00 85.69 91 SER A C 1
ATOM 752 O O . SER A 1 91 ? -15.850 5.836 -3.525 1.00 85.69 91 SER A O 1
ATOM 754 N N . TYR A 1 92 ? -14.488 4.068 -3.683 1.00 85.56 92 TYR A N 1
ATOM 755 C CA . TYR A 1 92 ? -15.510 3.108 -3.239 1.00 85.56 92 TYR A CA 1
ATOM 756 C C . TYR A 1 92 ? -16.141 3.474 -1.885 1.00 85.56 92 TYR A C 1
ATOM 758 O O . TYR A 1 92 ? -17.351 3.335 -1.721 1.00 85.56 92 TYR A O 1
ATOM 766 N N . ARG A 1 93 ? -15.350 3.980 -0.922 1.00 77.38 93 ARG A N 1
ATOM 767 C CA . ARG A 1 93 ? -15.843 4.316 0.429 1.00 77.38 93 ARG A CA 1
ATOM 768 C C . ARG A 1 93 ? -16.929 5.382 0.374 1.00 77.38 93 ARG A C 1
ATOM 770 O O . ARG A 1 93 ? -17.918 5.267 1.074 1.00 77.38 93 ARG A O 1
ATOM 777 N N . ARG A 1 94 ? -16.779 6.376 -0.502 1.00 77.88 94 ARG A N 1
ATOM 778 C CA . ARG A 1 94 ? -17.716 7.505 -0.628 1.00 77.88 94 ARG A CA 1
ATOM 779 C C . ARG A 1 94 ? -18.950 7.181 -1.469 1.00 77.88 94 ARG A C 1
ATOM 781 O O . ARG A 1 94 ? -19.929 7.914 -1.436 1.00 77.88 94 ARG A O 1
ATOM 788 N N . THR A 1 95 ? -18.899 6.088 -2.227 1.00 83.06 95 THR A N 1
ATOM 789 C CA . THR A 1 95 ? -19.963 5.672 -3.154 1.00 83.06 95 THR A CA 1
ATOM 790 C C . THR A 1 95 ? -20.797 4.513 -2.617 1.00 83.06 95 THR A C 1
ATOM 792 O O . THR A 1 95 ? -21.991 4.458 -2.891 1.00 83.06 95 THR A O 1
ATOM 795 N N . HIS A 1 96 ? -20.191 3.604 -1.845 1.00 83.12 96 HIS A N 1
ATOM 796 C CA . HIS A 1 96 ? -20.821 2.379 -1.338 1.00 83.12 96 HIS A CA 1
ATOM 797 C C . HIS A 1 96 ? -21.080 2.383 0.179 1.00 83.12 96 HIS A C 1
ATOM 799 O O . HIS A 1 96 ? -21.679 1.428 0.679 1.00 83.12 96 HIS A O 1
ATOM 805 N N . ILE A 1 97 ? -20.649 3.423 0.903 1.00 77.25 97 ILE A N 1
ATOM 806 C CA . ILE A 1 97 ? -21.037 3.689 2.297 1.00 77.25 97 ILE A CA 1
ATOM 807 C C . ILE A 1 97 ? -21.973 4.893 2.288 1.00 77.25 97 ILE A C 1
ATOM 809 O O . ILE A 1 97 ? -21.651 5.930 1.708 1.00 77.25 97 ILE A O 1
ATOM 813 N N . LEU A 1 98 ? -23.146 4.747 2.903 1.00 73.19 98 LEU A N 1
ATOM 814 C CA . LEU A 1 98 ? -24.159 5.797 2.908 1.00 73.19 98 LEU A CA 1
ATOM 815 C C . LEU A 1 98 ? -23.778 6.908 3.902 1.00 73.19 98 LEU A C 1
ATOM 817 O O . LEU A 1 98 ? -23.654 6.646 5.104 1.00 73.19 98 LEU A O 1
ATOM 821 N N . PRO A 1 99 ? -23.624 8.166 3.450 1.00 65.81 99 PRO A N 1
ATOM 822 C CA . PRO A 1 99 ? -23.555 9.289 4.374 1.00 65.81 99 PRO A CA 1
ATOM 823 C C . PRO A 1 99 ? -24.923 9.458 5.051 1.00 65.81 99 PRO A C 1
ATOM 825 O O . PRO A 1 99 ? -25.944 9.336 4.388 1.00 65.81 99 PRO A O 1
ATOM 828 N N . PHE A 1 100 ? -24.962 9.748 6.355 1.00 65.88 100 PHE A N 1
ATOM 829 C CA . PHE A 1 100 ? -26.219 9.962 7.094 1.00 65.88 100 PHE A CA 1
ATOM 830 C C . PHE A 1 100 ? -27.245 8.814 6.966 1.00 65.88 100 PHE A C 1
ATOM 832 O O . PHE A 1 100 ? -28.402 9.046 6.620 1.00 65.88 100 PHE A O 1
ATOM 839 N N . GLU A 1 101 ? -26.821 7.576 7.243 1.00 66.62 101 GLU A N 1
ATOM 840 C CA . GLU A 1 101 ? -27.635 6.354 7.094 1.00 66.62 101 GLU A CA 1
ATOM 841 C C . GLU A 1 101 ? -29.050 6.497 7.695 1.00 66.62 101 GLU A C 1
ATOM 843 O O . GLU A 1 101 ? -30.032 6.196 7.022 1.00 66.62 101 GLU A O 1
ATOM 848 N N . GLU A 1 102 ? -29.161 7.076 8.895 1.00 63.59 102 GLU A N 1
ATOM 849 C CA . GLU A 1 102 ? -30.430 7.321 9.603 1.00 63.59 102 GLU A CA 1
ATOM 850 C C . GLU A 1 102 ? -31.384 8.264 8.842 1.00 63.59 102 GLU A C 1
ATOM 852 O O . GLU A 1 102 ? -32.588 8.028 8.786 1.00 63.59 102 GLU A O 1
ATOM 857 N N . LEU A 1 103 ? -30.857 9.318 8.209 1.00 58.81 103 LEU A N 1
ATOM 858 C CA . LEU A 1 103 ? -31.657 10.291 7.454 1.00 58.81 103 LEU A CA 1
ATOM 859 C C . LEU A 1 103 ? -32.046 9.757 6.071 1.00 58.81 103 LEU A C 1
ATOM 861 O O . LEU A 1 103 ? -33.122 10.070 5.563 1.00 58.81 103 LEU A O 1
ATOM 865 N N . ILE A 1 104 ? -31.181 8.948 5.455 1.00 64.88 104 ILE A N 1
ATOM 866 C CA . ILE A 1 104 ? -31.435 8.371 4.132 1.00 64.88 104 ILE A CA 1
ATOM 867 C C . ILE A 1 104 ? -32.441 7.218 4.203 1.00 64.88 104 ILE A C 1
ATOM 869 O O . ILE A 1 104 ? -33.256 7.092 3.292 1.00 64.88 104 ILE A O 1
ATOM 873 N N . GLN A 1 105 ? -32.447 6.424 5.280 1.00 65.31 105 GLN A N 1
ATOM 874 C CA . GLN A 1 105 ? -33.468 5.386 5.500 1.00 65.31 105 GLN A CA 1
ATOM 875 C C . GLN A 1 105 ? -34.894 5.960 5.551 1.00 65.31 105 GLN A C 1
ATOM 877 O O . GLN A 1 105 ? -35.846 5.278 5.183 1.00 65.31 105 GLN A O 1
ATOM 882 N N . LEU A 1 106 ? -35.034 7.225 5.954 1.00 64.38 106 LEU A N 1
ATOM 883 C CA . LEU A 1 106 ? -36.308 7.943 6.012 1.00 64.38 106 LEU A CA 1
ATOM 884 C C . LEU A 1 106 ? -36.684 8.627 4.682 1.00 64.38 106 LEU A C 1
ATOM 886 O O . LEU A 1 106 ? -37.804 9.117 4.540 1.00 64.38 106 LEU A O 1
ATOM 890 N N . ALA A 1 107 ? -35.777 8.681 3.699 1.00 64.94 107 ALA A N 1
ATOM 891 C CA . ALA A 1 107 ? -36.001 9.370 2.431 1.00 64.94 107 ALA A CA 1
ATOM 892 C C . ALA A 1 107 ? -36.615 8.438 1.358 1.00 64.94 107 ALA A C 1
ATOM 894 O O . ALA A 1 107 ? -36.131 7.323 1.161 1.00 64.94 107 ALA A O 1
ATOM 895 N N . PRO A 1 108 ? -37.607 8.891 0.561 1.00 70.06 108 PRO A N 1
ATOM 896 C CA . PRO A 1 108 ? -38.258 8.085 -0.477 1.00 70.06 108 PRO A CA 1
ATOM 897 C C . PRO A 1 108 ? -37.425 8.014 -1.774 1.00 70.06 108 PRO A C 1
ATOM 899 O O . PRO A 1 108 ? -37.934 8.225 -2.875 1.00 70.06 108 PRO A O 1
ATOM 902 N N . VAL A 1 109 ? -36.116 7.770 -1.673 1.00 75.69 109 VAL A N 1
ATOM 903 C CA . VAL A 1 109 ? -35.210 7.699 -2.828 1.00 75.69 109 VAL A CA 1
ATOM 904 C C . VAL A 1 109 ? -34.710 6.273 -2.989 1.00 75.69 109 VAL A C 1
ATOM 906 O O . VAL A 1 109 ? -34.132 5.693 -2.077 1.00 75.69 109 VAL A O 1
ATOM 909 N N . SER A 1 110 ? -34.883 5.698 -4.181 1.00 80.44 110 SER A N 1
ATOM 910 C CA . SER A 1 110 ? -34.368 4.350 -4.435 1.00 80.44 110 SER A CA 1
ATOM 911 C C . SER A 1 110 ? -32.839 4.302 -4.282 1.00 80.44 110 SER A C 1
ATOM 913 O O . SER A 1 110 ? -32.121 5.185 -4.767 1.00 80.44 110 SER A O 1
ATOM 915 N N . ALA A 1 111 ? -32.342 3.207 -3.712 1.00 78.06 111 ALA A N 1
ATOM 916 C CA . ALA A 1 111 ? -30.920 2.919 -3.536 1.00 78.06 111 ALA A CA 1
ATOM 917 C C . ALA A 1 111 ? -30.079 3.149 -4.808 1.00 78.06 111 ALA A C 1
ATOM 919 O O . ALA A 1 111 ? -28.972 3.676 -4.757 1.00 78.06 111 ALA A O 1
ATOM 920 N N . ARG A 1 112 ? -30.613 2.810 -5.986 1.00 83.06 112 ARG A N 1
ATOM 921 C CA . ARG A 1 112 ? -29.908 3.008 -7.258 1.00 83.06 112 ARG A CA 1
ATOM 922 C C . ARG A 1 112 ? -29.634 4.484 -7.558 1.00 83.06 112 ARG A C 1
ATOM 924 O O . ARG A 1 112 ? -28.523 4.821 -7.949 1.00 83.06 112 ARG A O 1
ATOM 931 N N . HIS A 1 113 ? -30.624 5.350 -7.367 1.00 83.19 113 HIS A N 1
ATOM 932 C CA . HIS A 1 113 ? -30.481 6.780 -7.647 1.00 83.19 113 HIS A CA 1
ATOM 933 C C . HIS A 1 113 ? -29.532 7.460 -6.643 1.00 83.19 113 HIS A C 1
ATOM 935 O O . HIS A 1 113 ? -28.762 8.341 -7.026 1.00 83.19 113 HIS A O 1
ATOM 941 N N . LEU A 1 114 ? -29.512 7.002 -5.385 1.00 82.69 114 LEU A N 1
ATOM 942 C CA . LEU A 1 114 ? -28.541 7.454 -4.380 1.00 82.69 114 LEU A CA 1
ATOM 943 C C . LEU A 1 114 ? -27.105 7.134 -4.800 1.00 82.69 114 LEU A C 1
ATOM 945 O O . LEU A 1 114 ? -26.266 8.031 -4.849 1.00 82.69 114 LEU A O 1
ATOM 949 N N . PHE A 1 115 ? -26.841 5.885 -5.192 1.00 85.94 115 PHE A N 1
ATOM 950 C CA . PHE A 1 115 ? -25.524 5.481 -5.683 1.00 85.94 115 PHE A CA 1
ATOM 951 C C . PHE A 1 115 ? -25.082 6.306 -6.896 1.00 85.94 115 PHE A C 1
ATOM 953 O O . PHE A 1 115 ? -23.957 6.793 -6.935 1.00 85.94 115 PHE A O 1
ATOM 960 N N . GLN A 1 116 ? -25.971 6.502 -7.874 1.00 86.38 116 GLN A N 1
ATOM 961 C CA . GLN A 1 116 ? -25.665 7.303 -9.063 1.00 86.38 116 GLN A CA 1
ATOM 962 C C . GLN A 1 116 ? -25.310 8.751 -8.703 1.00 86.38 116 GLN A C 1
ATOM 964 O O . GLN A 1 116 ? -24.405 9.320 -9.305 1.00 86.38 116 GLN A O 1
ATOM 969 N N . THR A 1 117 ? -25.972 9.327 -7.696 1.00 85.44 117 THR A N 1
ATOM 970 C CA . THR A 1 117 ? -25.675 10.686 -7.216 1.00 85.44 117 THR A CA 1
ATOM 971 C C . THR A 1 117 ? -24.301 10.762 -6.559 1.00 85.44 117 THR A C 1
ATOM 973 O O . THR A 1 117 ? -23.537 11.680 -6.851 1.00 85.44 117 THR A O 1
ATOM 976 N N . LEU A 1 118 ? -23.961 9.788 -5.707 1.00 85.19 118 LEU A N 1
ATOM 977 C CA . LEU A 1 118 ? -22.643 9.715 -5.070 1.00 85.19 118 LEU A CA 1
ATOM 978 C C . LEU A 1 118 ? -21.534 9.498 -6.107 1.00 85.19 118 LEU A C 1
ATOM 980 O O . LEU A 1 118 ? -20.516 10.183 -6.072 1.00 85.19 118 LEU A O 1
ATOM 984 N N . LEU A 1 119 ? -21.749 8.600 -7.069 1.00 88.00 119 LEU A N 1
ATOM 985 C CA . LEU A 1 119 ? -20.791 8.334 -8.140 1.00 88.00 119 LEU A CA 1
ATOM 986 C C . LEU A 1 119 ? -20.585 9.563 -9.035 1.00 88.00 119 LEU A C 1
ATOM 988 O O . LEU A 1 119 ? -19.451 9.879 -9.387 1.00 88.00 119 LEU A O 1
ATOM 992 N N . PHE A 1 120 ? -21.655 10.289 -9.370 1.00 87.69 120 PHE A N 1
ATOM 993 C CA . PHE A 1 120 ? -21.548 11.521 -10.151 1.00 87.69 120 PHE A CA 1
ATOM 994 C C . PHE A 1 120 ? -20.835 12.633 -9.370 1.00 87.69 120 PHE A C 1
ATOM 996 O O . PHE A 1 120 ? -20.011 13.343 -9.938 1.00 87.69 120 PHE A O 1
ATOM 1003 N N . SER A 1 121 ? -21.081 12.740 -8.060 1.00 85.19 121 SER A N 1
ATOM 1004 C CA . SER A 1 121 ? -20.334 13.639 -7.169 1.00 85.19 121 SER A CA 1
ATOM 1005 C C . SER A 1 121 ? -18.827 13.359 -7.212 1.00 85.19 121 SER A C 1
ATOM 1007 O O . SER A 1 121 ? -18.030 14.287 -7.343 1.00 85.19 121 SER A O 1
ATOM 1009 N N . GLU A 1 122 ? -18.423 12.083 -7.171 1.00 86.88 122 GLU A N 1
ATOM 1010 C CA . GLU A 1 122 ? -17.011 11.695 -7.286 1.00 86.88 122 GLU A CA 1
ATOM 1011 C C . GLU A 1 122 ? -16.420 11.966 -8.671 1.00 86.88 122 GLU A C 1
ATOM 1013 O O . GLU A 1 122 ? -15.286 12.428 -8.753 1.00 86.88 122 GLU A O 1
ATOM 1018 N N . LEU A 1 123 ? -17.166 11.731 -9.755 1.00 86.81 123 LEU A N 1
ATOM 1019 C CA . LEU A 1 123 ? -16.707 12.049 -11.112 1.00 86.81 123 LEU A CA 1
ATOM 1020 C C . LEU A 1 123 ? -16.473 13.554 -11.297 1.00 86.81 123 LEU A C 1
ATOM 1022 O O . LEU A 1 123 ? -15.432 13.956 -11.815 1.00 86.81 123 LEU A O 1
ATOM 1026 N N . VAL A 1 124 ? -17.409 14.389 -10.832 1.00 85.12 124 VAL A N 1
ATOM 1027 C CA . VAL A 1 124 ? -17.261 15.853 -10.857 1.00 85.12 124 VAL A CA 1
ATOM 1028 C C . VAL A 1 124 ? -16.044 16.269 -10.036 1.00 85.12 124 VAL A C 1
ATOM 1030 O O . VAL A 1 124 ? -15.230 17.069 -10.488 1.00 85.12 124 VAL A O 1
ATOM 1033 N N . TRP A 1 125 ? -15.877 15.692 -8.847 1.00 83.25 125 TRP A N 1
ATOM 1034 C CA . TRP A 1 125 ? -14.719 15.975 -8.009 1.00 83.25 125 TRP A CA 1
ATOM 1035 C C . TRP A 1 125 ? -13.387 15.591 -8.662 1.00 83.25 125 TRP A C 1
ATOM 1037 O O . TRP A 1 125 ? -12.405 16.333 -8.592 1.00 83.25 125 TRP A O 1
ATOM 1047 N N . LEU A 1 126 ? -13.343 14.418 -9.290 1.00 84.00 126 LEU A N 1
ATOM 1048 C CA . LEU A 1 126 ? -12.167 13.921 -9.983 1.00 84.00 126 LEU A CA 1
ATOM 1049 C C . LEU A 1 126 ? -11.752 14.879 -11.100 1.00 84.00 126 LEU A C 1
ATOM 1051 O O . LEU A 1 126 ? -10.581 15.243 -11.171 1.00 84.00 126 LEU A O 1
ATOM 1055 N N . LEU A 1 127 ? -12.707 15.364 -11.895 1.00 80.81 127 LEU A N 1
ATOM 1056 C CA . LEU A 1 127 ? -12.450 16.370 -12.924 1.00 80.81 127 LEU A CA 1
ATOM 1057 C C . LEU A 1 127 ? -11.819 17.647 -12.357 1.00 80.81 127 LEU A C 1
ATOM 1059 O O . LEU A 1 127 ? -10.853 18.139 -12.929 1.00 80.81 127 LEU A O 1
ATOM 1063 N N . PHE A 1 128 ? -12.304 18.149 -11.217 1.00 76.56 128 PHE A N 1
ATOM 1064 C CA . PHE A 1 128 ? -11.728 19.343 -10.587 1.00 76.56 128 PHE A CA 1
ATOM 1065 C C . PHE A 1 128 ? -10.310 19.114 -10.054 1.00 76.56 128 PHE A C 1
ATOM 1067 O O . PHE A 1 128 ? -9.442 19.958 -10.238 1.00 76.56 128 PHE A O 1
ATOM 1074 N N . THR A 1 129 ? -10.066 17.980 -9.398 1.00 76.19 129 THR A N 1
ATOM 1075 C CA . THR A 1 129 ? -8.765 17.703 -8.754 1.00 76.19 129 THR A CA 1
ATOM 1076 C C . THR A 1 129 ? -7.688 17.149 -9.677 1.00 76.19 129 THR A C 1
ATOM 1078 O O . THR A 1 129 ? -6.515 17.192 -9.326 1.00 76.19 129 THR A O 1
ATOM 1081 N N . SER A 1 130 ? -8.058 16.606 -10.836 1.00 81.62 130 SER A N 1
ATOM 1082 C CA . SER A 1 130 ? -7.118 15.984 -11.781 1.00 81.62 130 SER A CA 1
ATOM 1083 C C . SER A 1 130 ? -7.192 16.580 -13.182 1.00 81.62 130 SER A C 1
ATOM 1085 O O . SER A 1 130 ? -6.752 15.964 -14.153 1.00 81.62 130 SER A O 1
ATOM 1087 N N . LEU A 1 131 ? -7.708 17.810 -13.292 1.00 82.25 131 LEU A N 1
ATOM 1088 C CA . LEU A 1 131 ? -7.787 18.549 -14.551 1.00 82.25 131 LEU A CA 1
ATOM 1089 C C . LEU A 1 131 ? -6.423 18.606 -15.257 1.00 82.25 131 LEU A C 1
ATOM 1091 O O . LEU A 1 131 ? -6.347 18.403 -16.467 1.00 82.25 131 LEU A O 1
ATOM 1095 N N . SER A 1 132 ? -5.346 18.818 -14.495 1.00 83.56 132 SER A N 1
ATOM 1096 C CA . SER A 1 132 ? -3.973 18.868 -15.006 1.00 83.56 132 SER A CA 1
ATOM 1097 C C . SER A 1 132 ? -3.568 17.585 -15.731 1.00 83.56 132 SER A C 1
ATOM 1099 O O . SER A 1 132 ? -2.931 17.658 -16.773 1.00 83.56 132 SER A O 1
ATOM 1101 N N . THR A 1 133 ? -3.981 16.412 -15.248 1.00 86.00 133 THR A N 1
ATOM 1102 C CA . THR A 1 133 ? -3.649 15.119 -15.861 1.00 86.00 133 THR A CA 1
ATOM 1103 C C . THR A 1 133 ? -4.290 14.960 -17.239 1.00 86.00 133 THR A C 1
ATOM 1105 O O . THR A 1 133 ? -3.621 14.574 -18.198 1.00 86.00 133 THR A O 1
ATOM 1108 N N . TYR A 1 134 ? -5.574 15.308 -17.361 1.00 85.56 134 TYR A N 1
ATOM 1109 C CA . TYR A 1 134 ? -6.282 15.292 -18.644 1.00 85.56 134 TYR A CA 1
ATOM 1110 C C . TYR A 1 134 ? -5.749 16.360 -19.605 1.00 85.56 134 TYR A C 1
ATOM 1112 O O . TYR A 1 134 ? -5.645 16.117 -20.806 1.00 85.56 134 TYR A O 1
ATOM 1120 N N . LEU A 1 135 ? -5.366 17.522 -19.071 1.00 85.56 135 LEU A N 1
ATOM 1121 C CA . LEU A 1 135 ? -4.783 18.619 -19.834 1.00 85.56 135 LEU A CA 1
ATOM 1122 C C . LEU A 1 135 ? -3.386 18.273 -20.366 1.00 85.56 135 LEU A C 1
ATOM 1124 O O . LEU A 1 135 ? -3.113 18.552 -21.529 1.00 85.56 135 LEU A O 1
ATOM 1128 N N . ILE A 1 136 ? -2.532 17.616 -19.571 1.00 87.56 136 ILE A N 1
ATOM 1129 C CA . ILE A 1 136 ? -1.216 17.125 -20.015 1.00 87.56 136 ILE A CA 1
ATOM 1130 C C . ILE A 1 136 ? -1.384 16.178 -21.202 1.00 87.56 136 ILE A C 1
ATOM 1132 O O . ILE A 1 136 ? -0.726 16.365 -22.222 1.00 87.56 136 ILE A O 1
ATOM 1136 N N . TYR A 1 137 ? -2.288 15.198 -21.089 1.00 89.00 137 TYR A N 1
ATOM 1137 C CA . TYR A 1 137 ? -2.593 14.289 -22.194 1.00 89.00 137 TYR A CA 1
ATOM 1138 C C . TYR A 1 137 ? -3.018 15.059 -23.443 1.00 89.00 137 TYR A C 1
ATOM 1140 O O . TYR A 1 137 ? -2.429 14.874 -24.504 1.00 89.00 137 TYR A O 1
ATOM 1148 N N . PHE A 1 138 ? -3.999 15.952 -23.307 1.00 88.44 138 PHE A N 1
ATOM 1149 C CA . PHE A 1 138 ? -4.539 16.690 -24.440 1.00 88.44 138 PHE A CA 1
ATOM 1150 C C . PHE A 1 138 ? -3.484 17.571 -25.124 1.00 88.44 138 PHE A C 1
ATOM 1152 O O . PHE A 1 138 ? -3.321 17.495 -26.338 1.00 88.44 138 PHE A O 1
ATOM 1159 N N . LEU A 1 139 ? -2.735 18.375 -24.362 1.00 87.75 139 LEU A N 1
ATOM 1160 C CA . LEU A 1 139 ? -1.706 19.261 -24.913 1.00 87.75 139 LEU A CA 1
ATOM 1161 C C . LEU A 1 139 ? -0.562 18.483 -25.565 1.00 87.75 139 LEU A C 1
ATOM 1163 O O . LEU A 1 139 ? -0.070 18.879 -26.619 1.00 87.75 139 LEU A O 1
ATOM 1167 N N . PHE A 1 140 ? -0.145 17.372 -24.959 1.00 86.62 140 PHE A N 1
ATOM 1168 C CA . PHE A 1 140 ? 0.939 16.564 -25.499 1.00 86.62 140 PHE A CA 1
ATOM 1169 C C . PHE A 1 140 ? 0.526 15.844 -26.789 1.00 86.62 140 PHE A C 1
ATOM 1171 O O . PHE A 1 140 ? 1.271 15.856 -27.765 1.00 86.62 140 PHE A O 1
ATOM 1178 N N . GLN A 1 141 ? -0.691 15.296 -26.847 1.00 86.94 141 GLN A N 1
ATOM 1179 C CA . GLN A 1 141 ? -1.228 14.724 -28.084 1.00 86.94 141 GLN A CA 1
ATOM 1180 C C . GLN A 1 141 ? -1.442 15.774 -29.170 1.00 86.94 141 GLN A C 1
ATOM 1182 O O . GLN A 1 141 ? -1.161 15.517 -30.337 1.00 86.94 141 GLN A O 1
ATOM 1187 N N . TYR A 1 142 ? -1.895 16.970 -28.792 1.00 88.00 142 TYR A N 1
ATOM 1188 C CA . TYR A 1 142 ? -2.031 18.089 -29.717 1.00 88.00 142 TYR A CA 1
ATOM 1189 C C . TYR A 1 142 ? -0.685 18.479 -30.345 1.00 88.00 142 TYR A C 1
ATOM 1191 O O . TYR A 1 142 ? -0.645 18.800 -31.528 1.00 88.00 142 TYR A O 1
ATOM 1199 N N . PHE A 1 143 ? 0.409 18.423 -29.577 1.00 84.75 143 PHE A N 1
ATOM 1200 C CA . PHE A 1 143 ? 1.766 18.688 -30.064 1.00 84.75 143 PHE A CA 1
ATOM 1201 C C . PHE A 1 143 ? 2.296 17.591 -31.002 1.00 84.75 143 PHE A C 1
ATOM 1203 O O . PHE A 1 143 ? 2.995 17.889 -31.965 1.00 84.75 143 PHE A O 1
ATOM 1210 N N . ILE A 1 144 ? 1.976 16.327 -30.718 1.00 84.25 144 ILE A N 1
ATOM 1211 C CA . ILE A 1 144 ? 2.475 15.168 -31.469 1.00 84.25 144 ILE A CA 1
ATOM 1212 C C . ILE A 1 144 ? 1.703 14.929 -32.775 1.00 84.25 144 ILE A C 1
ATOM 1214 O O . ILE A 1 144 ? 2.276 14.457 -33.762 1.00 84.25 144 ILE A O 1
ATOM 1218 N N . ALA A 1 145 ? 0.396 15.195 -32.786 1.00 81.75 145 ALA A N 1
ATOM 1219 C CA . ALA A 1 145 ? -0.448 14.930 -33.942 1.00 81.75 145 ALA A CA 1
ATOM 1220 C C . ALA A 1 145 ? -0.065 15.815 -35.137 1.00 81.75 145 ALA A C 1
ATOM 1222 O O . ALA A 1 145 ? 0.038 17.034 -35.024 1.00 81.75 145 ALA A O 1
ATOM 1223 N N . GLN A 1 146 ? 0.100 15.189 -36.306 1.00 74.19 146 GLN A N 1
ATOM 1224 C CA . GLN A 1 146 ? 0.408 15.896 -37.553 1.00 74.19 146 GLN A CA 1
ATOM 1225 C C . GLN A 1 146 ? -0.811 16.648 -38.112 1.00 74.19 146 GLN A C 1
ATOM 1227 O O . GLN A 1 146 ? -0.643 17.679 -38.760 1.00 74.19 146 GLN A O 1
ATOM 1232 N N . THR A 1 147 ? -2.031 16.156 -37.851 1.00 77.88 147 THR A N 1
ATOM 1233 C CA . THR A 1 147 ? -3.292 16.817 -38.222 1.00 77.88 147 THR A CA 1
ATOM 1234 C C . THR A 1 147 ? -4.304 16.792 -37.074 1.00 77.88 147 THR A C 1
ATOM 1236 O O . THR A 1 147 ? -4.403 15.825 -36.315 1.00 77.88 147 THR A O 1
ATOM 1239 N N . HIS A 1 148 ? -5.091 17.865 -36.955 1.00 86.62 148 HIS A N 1
ATOM 1240 C CA . HIS A 1 148 ? -6.122 18.053 -35.920 1.00 86.62 148 HIS A CA 1
ATOM 1241 C C . HIS A 1 148 ? -7.535 17.848 -36.478 1.00 86.62 148 HIS A C 1
ATOM 1243 O O . HIS A 1 148 ? -8.457 18.618 -36.200 1.00 86.62 148 HIS A O 1
ATOM 1249 N N . ASP A 1 149 ? -7.693 16.805 -37.291 1.00 86.81 149 ASP A N 1
ATOM 1250 C CA . ASP A 1 149 ? -8.939 16.493 -37.991 1.00 86.81 149 ASP A CA 1
ATOM 1251 C C . ASP A 1 149 ? -10.015 15.925 -37.050 1.00 86.81 149 ASP A C 1
ATOM 1253 O O . ASP A 1 149 ? -9.786 15.648 -35.871 1.00 86.81 149 ASP A O 1
ATOM 1257 N N . TRP A 1 150 ? -11.214 15.667 -37.576 1.00 85.69 150 TRP A N 1
ATOM 1258 C CA . TRP A 1 150 ? -12.304 15.045 -36.811 1.00 85.69 150 TRP A CA 1
ATOM 1259 C C . TRP A 1 150 ? -11.893 13.734 -36.113 1.00 85.69 150 TRP A C 1
ATOM 1261 O O . TRP A 1 150 ? -12.319 13.467 -34.990 1.00 85.69 150 TRP A O 1
ATOM 1271 N N . ILE A 1 151 ? -11.019 12.940 -36.742 1.00 86.81 151 ILE A N 1
ATOM 1272 C CA . ILE A 1 151 ? -10.508 11.677 -36.187 1.00 86.81 151 ILE A CA 1
ATOM 1273 C C . ILE A 1 151 ? -9.688 11.921 -34.910 1.00 86.81 151 ILE A C 1
ATOM 1275 O O . ILE A 1 151 ? -9.811 11.156 -33.951 1.00 86.81 151 ILE A O 1
ATOM 1279 N N . PHE A 1 152 ? -8.903 13.004 -34.863 1.00 89.12 152 PHE A N 1
ATOM 1280 C CA . PHE A 1 152 ? -8.146 13.399 -33.675 1.00 89.12 152 PHE A CA 1
ATOM 1281 C C . PHE A 1 152 ? -9.096 13.682 -32.506 1.00 89.12 152 PHE A C 1
ATOM 1283 O O . PHE A 1 152 ? -8.949 13.104 -31.427 1.00 89.12 152 PHE A O 1
ATOM 1290 N N . TRP A 1 153 ? -10.122 14.504 -32.731 1.00 89.88 153 TRP A N 1
ATOM 1291 C CA . TRP A 1 153 ? -11.102 14.850 -31.698 1.00 89.88 153 TRP A CA 1
ATOM 1292 C C . TRP A 1 153 ? -11.924 13.646 -31.236 1.00 89.88 153 TRP A C 1
ATOM 1294 O O . TRP A 1 153 ? -12.133 13.463 -30.035 1.00 89.88 153 TRP A O 1
ATOM 1304 N N . LEU A 1 154 ? -12.332 12.784 -32.171 1.00 90.12 154 LEU A N 1
ATOM 1305 C CA . LEU A 1 154 ? -13.058 11.552 -31.873 1.00 90.12 154 LEU A CA 1
ATOM 1306 C C . LEU A 1 154 ? -12.230 10.601 -30.998 1.00 90.12 154 LEU A C 1
ATOM 1308 O O . LEU A 1 154 ? -12.752 10.066 -30.018 1.00 90.12 154 LEU A O 1
ATOM 1312 N N . LYS A 1 155 ? -10.932 10.441 -31.296 1.00 90.38 155 LYS A N 1
ATOM 1313 C CA . LYS A 1 155 ? -10.008 9.627 -30.492 1.00 90.38 155 LYS A CA 1
ATOM 1314 C C . LYS A 1 155 ? -9.935 10.108 -29.047 1.00 90.38 155 LYS A C 1
ATOM 1316 O O . LYS A 1 155 ? -10.123 9.310 -28.130 1.00 90.38 155 LYS A O 1
ATOM 1321 N N . HIS A 1 156 ? -9.728 11.406 -28.837 1.00 90.62 156 HIS A N 1
ATOM 1322 C CA . HIS A 1 156 ? -9.632 11.993 -27.496 1.00 90.62 156 HIS A CA 1
ATOM 1323 C C . HIS A 1 156 ? -10.920 11.808 -26.702 1.00 90.62 156 HIS A C 1
ATOM 1325 O O . HIS A 1 156 ? -10.893 11.416 -25.534 1.00 90.62 156 HIS A O 1
ATOM 1331 N N . LEU A 1 157 ? -12.058 12.038 -27.355 1.00 91.31 157 LEU A N 1
ATOM 1332 C CA . LEU A 1 157 ? -13.361 11.856 -26.743 1.00 91.31 157 LEU A CA 1
ATOM 1333 C C . LEU A 1 157 ? -13.567 10.392 -26.322 1.00 91.31 157 LEU A C 1
ATOM 1335 O O . LEU A 1 157 ? -13.960 10.126 -25.185 1.00 91.31 157 LEU A O 1
ATOM 1339 N N . ASN A 1 158 ? -13.242 9.439 -27.199 1.00 93.44 158 ASN A N 1
ATOM 1340 C CA . ASN A 1 158 ? -13.349 8.011 -26.909 1.00 93.44 158 ASN A CA 1
ATOM 1341 C C . ASN A 1 158 ? -12.430 7.570 -25.762 1.00 93.44 158 ASN A C 1
ATOM 1343 O O . ASN A 1 158 ? -12.864 6.803 -24.899 1.00 93.44 158 ASN A O 1
ATOM 1347 N N . VAL A 1 159 ? -11.191 8.068 -25.707 1.00 92.12 159 VAL A N 1
ATOM 1348 C CA . VAL A 1 159 ? -10.251 7.781 -24.611 1.00 92.12 159 VAL A CA 1
ATOM 1349 C C . VAL A 1 159 ? -10.790 8.313 -23.280 1.00 92.12 159 VAL A C 1
ATOM 1351 O O . VAL A 1 159 ? -10.838 7.567 -22.301 1.00 92.12 159 VAL A O 1
ATOM 1354 N N . ILE A 1 160 ? -11.280 9.557 -23.236 1.00 91.19 160 ILE A N 1
ATOM 1355 C CA . ILE A 1 160 ? -11.843 10.156 -22.013 1.00 91.19 160 ILE A CA 1
ATOM 1356 C C . ILE A 1 160 ? -13.084 9.386 -21.539 1.00 91.19 160 ILE A C 1
ATOM 1358 O O . ILE A 1 160 ? -13.175 9.021 -20.364 1.00 91.19 160 ILE A O 1
ATOM 1362 N N . LEU A 1 161 ? -14.020 9.080 -22.444 1.00 92.19 161 LEU A N 1
ATOM 1363 C CA . LEU A 1 161 ? -15.219 8.308 -22.102 1.00 92.19 161 LEU A CA 1
ATOM 1364 C C . LEU A 1 161 ? -14.876 6.900 -21.609 1.00 92.19 161 LEU A C 1
ATOM 1366 O O . LEU A 1 161 ? -15.499 6.410 -20.665 1.00 92.19 161 LEU A O 1
ATOM 1370 N N . THR A 1 162 ? -13.876 6.258 -22.213 1.00 94.00 162 THR A N 1
ATOM 1371 C CA . THR A 1 162 ? -13.402 4.942 -21.769 1.00 94.00 162 THR A CA 1
ATOM 1372 C C . THR A 1 162 ? -12.770 5.032 -20.384 1.00 94.00 162 THR A C 1
ATOM 1374 O O . THR A 1 162 ? -13.041 4.179 -19.543 1.00 94.00 162 THR A O 1
ATOM 1377 N N . GLY A 1 163 ? -12.022 6.101 -20.091 1.00 92.12 163 GLY A N 1
ATOM 1378 C CA . GLY A 1 163 ? -11.540 6.403 -18.742 1.00 92.12 163 GLY A CA 1
ATOM 1379 C C . GLY A 1 163 ? -12.681 6.489 -17.722 1.00 92.12 163 GLY A C 1
ATOM 1380 O O . GLY A 1 163 ? -12.641 5.816 -16.691 1.00 92.12 163 GLY A O 1
ATOM 1381 N N . PHE A 1 164 ? -13.758 7.222 -18.026 1.00 91.88 164 PHE A N 1
ATOM 1382 C CA . PHE A 1 164 ? -14.936 7.279 -17.146 1.00 91.88 164 PHE A CA 1
ATOM 1383 C C . PHE A 1 164 ? -15.641 5.930 -16.992 1.00 91.88 164 PHE A C 1
ATOM 1385 O O . PHE A 1 164 ? -16.066 5.580 -15.888 1.00 91.88 164 PHE A O 1
ATOM 1392 N N . LEU A 1 165 ? -15.754 5.148 -18.068 1.00 94.38 165 LEU A N 1
ATOM 1393 C CA . LEU A 1 165 ? -16.294 3.793 -17.999 1.00 94.38 165 LEU A CA 1
ATOM 1394 C C . LEU A 1 165 ? -15.453 2.912 -17.071 1.00 94.38 165 LEU A C 1
ATOM 1396 O O . LEU A 1 165 ? -16.010 2.252 -16.194 1.00 94.38 165 LEU A O 1
ATOM 1400 N N . LEU A 1 166 ? -14.128 2.934 -17.226 1.00 94.75 166 LEU A N 1
ATOM 1401 C CA . LEU A 1 166 ? -13.197 2.185 -16.386 1.00 94.75 166 LEU A CA 1
ATOM 1402 C C . LEU A 1 166 ? -13.295 2.603 -14.917 1.00 94.75 166 LEU A C 1
ATOM 1404 O O . LEU A 1 166 ? -13.334 1.728 -14.055 1.00 94.75 166 LEU A O 1
ATOM 1408 N N . PHE A 1 167 ? -13.424 3.902 -14.633 1.00 94.62 167 PHE A N 1
ATOM 1409 C CA . PHE A 1 167 ? -13.686 4.413 -13.285 1.00 94.62 167 PHE A CA 1
ATOM 1410 C C . PHE A 1 167 ? -14.980 3.830 -12.694 1.00 94.62 167 PHE A C 1
ATOM 1412 O O . PHE A 1 167 ? -14.987 3.337 -11.566 1.00 94.62 167 PHE A O 1
ATOM 1419 N N . MET A 1 168 ? -16.086 3.843 -13.449 1.00 93.12 168 MET A N 1
ATOM 1420 C CA . MET A 1 168 ? -17.376 3.311 -12.985 1.00 93.12 168 MET A CA 1
ATOM 1421 C C . MET A 1 168 ? -17.330 1.800 -12.745 1.00 93.12 168 MET A C 1
ATOM 1423 O O . MET A 1 168 ? -17.856 1.304 -11.744 1.00 93.12 168 MET A O 1
ATOM 1427 N N . VAL A 1 169 ? -16.712 1.064 -13.671 1.00 94.06 169 VAL A N 1
ATOM 1428 C CA . VAL A 1 169 ? -16.571 -0.392 -13.599 1.00 94.06 169 VAL A CA 1
ATOM 1429 C C . VAL A 1 169 ? -15.690 -0.779 -12.416 1.00 94.06 169 VAL A C 1
ATOM 1431 O O . VAL A 1 169 ? -16.108 -1.611 -11.609 1.00 94.06 169 VAL A O 1
ATOM 1434 N N . SER A 1 170 ? -14.518 -0.157 -12.260 1.00 94.31 170 SER A N 1
ATOM 1435 C CA . SER A 1 170 ? -13.609 -0.463 -11.154 1.00 94.31 170 SER A CA 1
ATOM 1436 C C . SER A 1 170 ? -14.239 -0.119 -9.803 1.00 94.31 170 SER A C 1
ATOM 1438 O O . SER A 1 170 ? -14.187 -0.943 -8.891 1.00 94.31 170 SER A O 1
ATOM 1440 N N . ASN A 1 171 ? -14.941 1.016 -9.696 1.00 93.25 171 ASN A N 1
ATOM 1441 C CA . ASN A 1 171 ? -15.670 1.411 -8.492 1.00 93.25 171 ASN A CA 1
ATOM 1442 C C . ASN A 1 171 ? -16.734 0.374 -8.091 1.00 93.25 171 ASN A C 1
ATOM 1444 O O . ASN A 1 171 ? -16.768 -0.061 -6.938 1.00 93.25 171 ASN A O 1
ATOM 1448 N N . LYS A 1 172 ? -17.568 -0.082 -9.038 1.00 90.69 172 LYS A N 1
ATOM 1449 C CA . LYS A 1 172 ? -18.600 -1.099 -8.769 1.00 90.69 172 LYS A CA 1
ATOM 1450 C C . LYS A 1 172 ? -18.023 -2.472 -8.445 1.00 90.69 172 LYS A C 1
ATOM 1452 O O . LYS A 1 172 ? -18.492 -3.116 -7.506 1.00 90.69 172 LYS A O 1
ATOM 1457 N N . ILE A 1 173 ? -17.038 -2.940 -9.215 1.00 90.44 173 ILE A N 1
ATOM 1458 C CA . ILE A 1 173 ? -16.390 -4.237 -8.973 1.00 90.44 173 ILE A CA 1
ATOM 1459 C C . ILE A 1 173 ? -15.742 -4.227 -7.591 1.00 90.44 173 ILE A C 1
ATOM 1461 O O . ILE A 1 173 ? -15.946 -5.160 -6.813 1.00 90.44 173 ILE A O 1
ATOM 1465 N N . PHE A 1 174 ? -15.023 -3.155 -7.257 1.00 88.69 174 PHE A N 1
ATOM 1466 C CA . PHE A 1 174 ? -14.355 -3.036 -5.972 1.00 88.69 174 PHE A CA 1
ATOM 1467 C C . PHE A 1 174 ? -15.351 -2.899 -4.815 1.00 88.69 174 PHE A C 1
ATOM 1469 O O . PHE A 1 174 ? -15.217 -3.593 -3.811 1.00 88.69 174 PHE A O 1
ATOM 1476 N N . GLY A 1 175 ? -16.411 -2.102 -4.959 1.00 86.94 175 GLY A N 1
ATOM 1477 C CA . GLY A 1 175 ? -17.475 -2.018 -3.956 1.00 86.94 175 GLY A CA 1
ATOM 1478 C C . GLY A 1 175 ? -18.171 -3.362 -3.711 1.00 86.94 175 GLY A C 1
ATOM 1479 O O . GLY A 1 175 ? -18.340 -3.778 -2.563 1.00 86.94 175 GLY A O 1
ATOM 1480 N N . ALA A 1 176 ? -18.486 -4.109 -4.774 1.00 86.81 176 ALA A N 1
ATOM 1481 C CA . ALA A 1 176 ? -19.042 -5.458 -4.665 1.00 86.81 176 ALA A CA 1
ATOM 1482 C C . ALA A 1 176 ? -18.052 -6.456 -4.038 1.00 86.81 176 ALA A C 1
ATOM 1484 O O . ALA A 1 176 ? -18.463 -7.338 -3.275 1.00 86.81 176 ALA A O 1
ATOM 1485 N N . TYR A 1 177 ? -16.759 -6.326 -4.341 1.00 87.19 177 TYR A N 1
ATOM 1486 C CA . TYR A 1 177 ? -15.685 -7.097 -3.721 1.00 87.19 177 TYR A CA 1
ATOM 1487 C C . TYR A 1 177 ? -15.617 -6.837 -2.212 1.00 87.19 177 TYR A C 1
ATOM 1489 O O . TYR A 1 177 ? -15.691 -7.794 -1.439 1.00 87.19 177 TYR A O 1
ATOM 1497 N N . ILE A 1 178 ? -15.594 -5.571 -1.784 1.00 83.88 178 ILE A N 1
ATOM 1498 C CA . ILE A 1 178 ? -15.586 -5.202 -0.363 1.00 83.88 178 ILE A CA 1
ATOM 1499 C C . ILE A 1 178 ? -16.852 -5.692 0.337 1.00 83.88 178 ILE A C 1
ATOM 1501 O O . ILE A 1 178 ? -16.753 -6.351 1.368 1.00 83.88 178 ILE A O 1
ATOM 1505 N N . TYR A 1 179 ? -18.034 -5.482 -0.245 1.00 84.56 179 TYR A N 1
ATOM 1506 C CA . TYR A 1 179 ? -19.280 -6.023 0.300 1.00 84.56 179 TYR A CA 1
ATOM 1507 C C . TYR A 1 179 ? -19.192 -7.537 0.546 1.00 84.56 179 TYR A C 1
ATOM 1509 O O . TYR A 1 179 ? -19.521 -8.031 1.626 1.00 84.56 179 TYR A O 1
ATOM 1517 N N . ASN A 1 180 ? -18.702 -8.291 -0.443 1.00 83.81 180 ASN A N 1
ATOM 1518 C CA . ASN A 1 180 ? -18.533 -9.735 -0.313 1.00 83.81 180 ASN A CA 1
ATOM 1519 C C . ASN A 1 180 ? -17.503 -10.098 0.761 1.00 83.81 180 ASN A C 1
ATOM 1521 O O . ASN A 1 180 ? -17.687 -11.107 1.448 1.00 83.81 180 ASN A O 1
ATOM 1525 N N . ILE A 1 181 ? -16.433 -9.312 0.909 1.00 82.12 181 ILE A N 1
ATOM 1526 C CA . ILE A 1 181 ? -15.452 -9.495 1.979 1.00 82.12 181 ILE A CA 1
ATOM 1527 C C . ILE A 1 181 ? -16.115 -9.379 3.347 1.00 82.12 181 ILE A C 1
ATOM 1529 O O . ILE A 1 181 ? -15.920 -10.275 4.172 1.00 82.12 181 ILE A O 1
ATOM 1533 N N . VAL A 1 182 ? -16.923 -8.338 3.550 1.00 80.19 182 VAL A N 1
ATOM 1534 C CA . VAL A 1 182 ? -17.588 -8.060 4.826 1.00 80.19 182 VAL A CA 1
ATOM 1535 C C . VAL A 1 182 ? -18.624 -9.139 5.153 1.00 80.19 182 VAL A C 1
ATOM 1537 O O . VAL A 1 182 ? -18.579 -9.715 6.239 1.00 80.19 182 VAL A O 1
ATOM 1540 N N . VAL A 1 183 ? -19.521 -9.453 4.210 1.00 78.50 183 VAL A N 1
ATOM 1541 C CA . VAL A 1 183 ? -20.718 -10.278 4.469 1.00 78.50 183 VAL A CA 1
ATOM 1542 C C . VAL A 1 183 ? -20.441 -11.784 4.454 1.00 78.50 183 VAL A C 1
ATOM 1544 O O . VAL A 1 183 ? -21.096 -12.537 5.170 1.00 78.50 183 VAL A O 1
ATOM 1547 N N . LYS A 1 184 ? -19.484 -12.269 3.652 1.00 81.00 184 LYS A N 1
ATOM 1548 C CA . LYS A 1 184 ? -19.189 -13.712 3.585 1.00 81.00 184 LYS A CA 1
ATOM 1549 C C . LYS A 1 184 ? -18.156 -14.132 4.637 1.00 81.00 184 LYS A C 1
ATOM 1551 O O . LYS A 1 184 ? -17.286 -13.349 5.022 1.00 81.00 184 LYS A O 1
ATOM 1556 N N . LYS A 1 185 ? -18.211 -15.411 5.035 1.00 81.38 185 LYS A N 1
ATOM 1557 C CA . LYS A 1 185 ? -17.256 -16.049 5.959 1.00 81.38 185 LYS A CA 1
ATOM 1558 C C . LYS A 1 185 ? -15.805 -15.894 5.487 1.00 81.38 185 LYS A C 1
ATOM 1560 O O . LYS A 1 185 ? -15.506 -16.101 4.307 1.00 81.38 185 LYS A O 1
ATOM 1565 N N . ILE A 1 186 ? -14.898 -15.616 6.423 1.00 82.12 186 ILE A N 1
ATOM 1566 C CA . ILE A 1 186 ? -13.452 -15.708 6.194 1.00 82.12 186 ILE A CA 1
ATOM 1567 C C . ILE A 1 186 ? -13.043 -17.169 6.408 1.00 82.12 186 ILE A C 1
ATOM 1569 O O . ILE A 1 186 ? -12.821 -17.614 7.533 1.00 82.12 186 ILE A O 1
ATOM 1573 N N . GLY A 1 187 ? -13.037 -17.930 5.313 1.00 80.56 187 GLY A N 1
ATOM 1574 C CA . GLY A 1 187 ? -12.683 -19.351 5.291 1.00 80.56 187 GLY A CA 1
ATOM 1575 C C . GLY A 1 187 ? -11.358 -19.640 4.583 1.00 80.56 187 GLY A C 1
ATOM 1576 O O . GLY A 1 187 ? -10.686 -18.733 4.091 1.00 80.56 187 GLY A O 1
ATOM 1577 N N . ILE A 1 188 ? -11.031 -20.930 4.476 1.00 83.69 188 ILE A N 1
ATOM 1578 C CA . ILE A 1 188 ? -9.764 -21.449 3.928 1.00 83.69 188 ILE A CA 1
ATOM 1579 C C . ILE A 1 188 ? -9.488 -20.942 2.507 1.00 83.69 188 ILE A C 1
ATOM 1581 O O . ILE A 1 188 ? -8.360 -20.581 2.200 1.00 83.69 188 ILE A O 1
ATOM 1585 N N . ILE A 1 189 ? -10.512 -20.821 1.654 1.00 85.62 189 ILE A N 1
ATOM 1586 C CA . ILE A 1 189 ? -10.347 -20.325 0.275 1.00 85.62 189 ILE A CA 1
ATOM 1587 C C . ILE A 1 189 ? -9.710 -18.927 0.251 1.00 85.62 189 ILE A C 1
ATOM 1589 O O . ILE A 1 189 ? -8.851 -18.652 -0.582 1.00 85.62 189 ILE A O 1
ATOM 1593 N N . ARG A 1 190 ? -10.083 -18.040 1.185 1.00 85.62 190 ARG A N 1
ATOM 1594 C CA . ARG A 1 190 ? -9.481 -16.701 1.264 1.00 85.62 190 ARG A CA 1
ATOM 1595 C C . ARG A 1 190 ? -8.039 -16.746 1.756 1.00 85.62 190 ARG A C 1
ATOM 1597 O O . ARG A 1 190 ? -7.233 -15.956 1.284 1.00 85.62 190 ARG A O 1
ATOM 1604 N N . VAL A 1 191 ? -7.725 -17.674 2.661 1.00 88.88 191 VAL A N 1
ATOM 1605 C CA . VAL A 1 191 ? -6.348 -17.916 3.117 1.00 88.88 191 VAL A CA 1
ATOM 1606 C C . VAL A 1 191 ? -5.489 -18.400 1.952 1.00 88.88 191 VAL A C 1
ATOM 1608 O O . VAL A 1 191 ? -4.398 -17.884 1.764 1.00 88.88 191 VAL A O 1
ATOM 1611 N N . LEU A 1 192 ? -5.991 -19.332 1.134 1.00 89.75 192 LEU A N 1
ATOM 1612 C CA . LEU A 1 192 ? -5.290 -19.814 -0.060 1.00 89.75 192 LEU A CA 1
ATOM 1613 C C . LEU A 1 192 ? -5.062 -18.691 -1.075 1.00 89.75 192 LEU A C 1
ATOM 1615 O O . LEU A 1 192 ? -3.961 -18.561 -1.598 1.00 89.75 192 LEU A O 1
ATOM 1619 N N . PHE A 1 193 ? -6.070 -17.847 -1.311 1.00 88.88 193 PHE A N 1
ATOM 1620 C CA . PHE A 1 193 ? -5.922 -16.689 -2.193 1.00 88.88 193 PHE A CA 1
ATOM 1621 C C . PHE A 1 193 ? -4.865 -15.711 -1.662 1.00 88.88 193 PHE A C 1
ATOM 1623 O O . PHE A 1 193 ? -3.955 -15.335 -2.398 1.00 88.88 193 PHE A O 1
ATOM 1630 N N . PHE A 1 194 ? -4.926 -15.373 -0.370 1.00 90.81 194 PHE A N 1
ATOM 1631 C CA . PHE A 1 194 ? -3.911 -14.553 0.287 1.00 90.81 194 PHE A CA 1
ATOM 1632 C C . PHE A 1 194 ? -2.513 -15.173 0.153 1.00 90.81 194 PHE A C 1
ATOM 1634 O O . PHE A 1 194 ? -1.611 -14.506 -0.336 1.00 90.81 194 PHE A O 1
ATOM 1641 N N . ALA A 1 195 ? -2.353 -16.457 0.484 1.00 91.56 195 ALA A N 1
ATOM 1642 C CA . ALA A 1 195 ? -1.082 -17.171 0.391 1.00 91.56 195 ALA A CA 1
ATOM 1643 C C . ALA A 1 195 ? -0.531 -17.204 -1.042 1.00 91.56 195 ALA A C 1
ATOM 1645 O O . ALA A 1 195 ? 0.665 -17.018 -1.235 1.00 91.56 195 ALA A O 1
ATOM 1646 N N . SER A 1 196 ? -1.392 -17.388 -2.049 1.00 92.19 196 SER A N 1
ATOM 1647 C CA . SER A 1 196 ? -0.979 -17.390 -3.456 1.00 92.19 196 SER A CA 1
ATOM 1648 C C . SER A 1 196 ? -0.455 -16.025 -3.912 1.00 92.19 196 SER A C 1
ATOM 1650 O O . SER A 1 196 ? 0.593 -15.955 -4.547 1.00 92.19 196 SER A O 1
ATOM 1652 N N . ILE A 1 197 ? -1.120 -14.932 -3.521 1.00 92.38 197 ILE A N 1
ATOM 1653 C CA . ILE A 1 197 ? -0.650 -13.573 -3.813 1.00 92.38 197 ILE A CA 1
ATOM 1654 C C . ILE A 1 197 ? 0.640 -13.280 -3.045 1.00 92.38 197 ILE A C 1
ATOM 1656 O O . ILE A 1 197 ? 1.601 -12.801 -3.637 1.00 92.38 197 ILE A O 1
ATOM 1660 N N . SER A 1 198 ? 0.709 -13.615 -1.756 1.00 92.81 198 SER A N 1
ATOM 1661 C CA . SER A 1 198 ? 1.925 -13.447 -0.953 1.00 92.81 198 SER A CA 1
ATOM 1662 C C . SER A 1 198 ? 3.113 -14.214 -1.534 1.00 92.81 198 SER A C 1
ATOM 1664 O O . SER A 1 198 ? 4.223 -13.689 -1.566 1.00 92.81 198 SER A O 1
ATOM 1666 N N . LEU A 1 199 ? 2.884 -15.422 -2.061 1.00 94.19 199 LEU A N 1
ATOM 1667 C CA . LEU A 1 199 ? 3.901 -16.196 -2.768 1.00 94.19 199 LEU A CA 1
ATOM 1668 C C . LEU A 1 199 ? 4.365 -15.486 -4.044 1.00 94.19 199 LEU A C 1
ATOM 1670 O O . LEU A 1 199 ? 5.563 -15.452 -4.302 1.00 94.19 199 LEU A O 1
ATOM 1674 N N . LEU A 1 200 ? 3.455 -14.890 -4.821 1.00 94.25 200 LEU A N 1
ATOM 1675 C CA . LEU A 1 200 ? 3.828 -14.096 -5.997 1.00 94.25 200 LEU A CA 1
ATOM 1676 C C . LEU A 1 200 ? 4.697 -12.892 -5.615 1.00 94.25 200 LEU A C 1
ATOM 1678 O O . LEU A 1 200 ? 5.717 -12.673 -6.260 1.00 94.25 200 LEU A O 1
ATOM 1682 N N . PHE A 1 201 ? 4.351 -12.154 -4.555 1.00 94.38 201 PHE A N 1
ATOM 1683 C CA . PHE A 1 201 ? 5.174 -11.039 -4.063 1.00 94.38 201 PHE A CA 1
ATOM 1684 C C . PHE A 1 201 ? 6.550 -11.506 -3.573 1.00 94.38 201 PHE A C 1
ATOM 1686 O O . PHE A 1 201 ? 7.562 -10.884 -3.897 1.00 94.38 201 PHE A O 1
ATOM 1693 N N . PHE A 1 202 ? 6.606 -12.627 -2.852 1.00 94.38 202 PHE A N 1
ATOM 1694 C CA . PHE A 1 202 ? 7.863 -13.250 -2.439 1.00 94.38 202 PHE A CA 1
ATOM 1695 C C . PHE A 1 202 ? 8.730 -13.649 -3.645 1.00 94.38 202 PHE A C 1
ATOM 1697 O O . PHE A 1 202 ? 9.906 -13.288 -3.715 1.00 94.38 202 PHE A O 1
ATOM 1704 N N . LEU A 1 203 ? 8.153 -14.358 -4.621 1.00 93.75 203 LEU A N 1
ATOM 1705 C CA . LEU A 1 203 ? 8.857 -14.779 -5.834 1.00 93.75 203 LEU A CA 1
ATOM 1706 C C . LEU A 1 203 ? 9.329 -13.574 -6.643 1.00 93.75 203 LEU A C 1
ATOM 1708 O O . LEU A 1 203 ? 10.466 -13.567 -7.103 1.00 93.75 203 LEU A O 1
ATOM 1712 N N . PHE A 1 204 ? 8.496 -12.543 -6.769 1.00 92.94 204 PHE A N 1
ATOM 1713 C CA . PHE A 1 204 ? 8.849 -11.308 -7.455 1.00 92.94 204 PHE A CA 1
ATOM 1714 C C . PHE A 1 204 ? 10.067 -10.632 -6.812 1.00 92.94 204 PHE A C 1
ATOM 1716 O O . PHE A 1 204 ? 11.026 -10.317 -7.513 1.00 92.94 204 PHE A O 1
ATOM 1723 N N . GLY A 1 205 ? 10.082 -10.493 -5.480 1.00 91.56 205 GLY A N 1
ATOM 1724 C CA . GLY A 1 205 ? 11.231 -9.947 -4.751 1.00 91.56 205 GLY A CA 1
ATOM 1725 C C . GLY A 1 205 ? 12.507 -10.768 -4.945 1.00 91.56 205 GLY A C 1
ATOM 1726 O O . GLY A 1 205 ? 13.578 -10.212 -5.189 1.00 91.56 205 GLY A O 1
ATOM 1727 N N . ARG A 1 206 ? 12.393 -12.100 -4.915 1.00 90.25 206 ARG A N 1
ATOM 1728 C CA . ARG A 1 206 ? 13.533 -13.002 -5.123 1.00 90.25 206 ARG A CA 1
ATOM 1729 C C . ARG A 1 206 ? 14.082 -12.936 -6.549 1.00 90.25 206 ARG A C 1
ATOM 1731 O O . ARG A 1 206 ? 15.295 -12.849 -6.722 1.00 90.25 206 ARG A O 1
ATOM 1738 N N . VAL A 1 207 ? 13.204 -12.951 -7.553 1.00 89.56 207 VAL A N 1
ATOM 1739 C CA . VAL A 1 207 ? 13.561 -12.870 -8.980 1.00 89.56 207 VAL A CA 1
ATOM 1740 C C . VAL A 1 207 ? 14.223 -11.536 -9.306 1.00 89.56 207 VAL A C 1
ATOM 1742 O O . VAL A 1 207 ? 15.197 -11.503 -10.053 1.00 89.56 207 VAL A O 1
ATOM 1745 N N . LEU A 1 208 ? 13.738 -10.437 -8.722 1.00 88.12 208 LEU A N 1
ATOM 1746 C CA . LEU A 1 208 ? 14.353 -9.120 -8.878 1.00 88.12 208 LEU A CA 1
ATOM 1747 C C . LEU A 1 208 ? 15.818 -9.152 -8.422 1.00 88.12 208 LEU A C 1
ATOM 1749 O O . LEU A 1 208 ? 16.705 -8.676 -9.132 1.00 88.12 208 LEU A O 1
ATOM 1753 N N . ILE A 1 209 ? 16.092 -9.766 -7.271 1.00 86.25 209 ILE A N 1
ATOM 1754 C CA . ILE A 1 209 ? 17.461 -9.882 -6.771 1.00 86.25 209 ILE A CA 1
ATOM 1755 C C . ILE A 1 209 ? 18.302 -10.802 -7.652 1.00 86.25 209 ILE A C 1
ATOM 1757 O O . ILE A 1 209 ? 19.383 -10.400 -8.074 1.00 86.25 209 ILE A O 1
ATOM 1761 N N . SER A 1 210 ? 17.814 -12.002 -7.971 1.00 82.62 210 SER A N 1
ATOM 1762 C CA . SER A 1 210 ? 18.602 -12.991 -8.712 1.00 82.62 210 SER A CA 1
ATOM 1763 C C . SER A 1 210 ? 18.871 -12.599 -10.164 1.00 82.62 210 SER A C 1
ATOM 1765 O O . SER A 1 210 ? 19.938 -12.912 -10.681 1.00 82.62 210 SER A O 1
ATOM 1767 N N . ASN A 1 211 ? 17.925 -11.924 -10.825 1.00 82.12 211 ASN A N 1
ATOM 1768 C CA . ASN A 1 211 ? 17.978 -11.702 -12.273 1.00 82.12 211 ASN A CA 1
ATOM 1769 C C . ASN A 1 211 ? 18.322 -10.264 -12.663 1.00 82.12 211 ASN A C 1
ATOM 1771 O O . ASN A 1 211 ? 18.741 -10.051 -13.795 1.00 82.12 211 ASN A O 1
ATOM 1775 N N . ILE A 1 212 ? 18.129 -9.287 -11.771 1.00 80.69 212 ILE A N 1
ATOM 1776 C CA . ILE A 1 212 ? 18.418 -7.877 -12.071 1.00 80.69 212 ILE A CA 1
ATOM 1777 C C . ILE A 1 212 ? 19.608 -7.395 -11.244 1.00 80.69 212 ILE A C 1
ATOM 1779 O O . ILE A 1 212 ? 20.621 -6.954 -11.788 1.00 80.69 212 ILE A O 1
ATOM 1783 N N . ILE A 1 213 ? 19.508 -7.504 -9.918 1.00 81.06 213 ILE A N 1
ATOM 1784 C CA . ILE A 1 213 ? 20.512 -6.918 -9.019 1.00 81.06 213 ILE A CA 1
ATOM 1785 C C . ILE A 1 213 ? 21.798 -7.747 -9.001 1.00 81.06 213 ILE A C 1
ATOM 1787 O O . ILE A 1 213 ? 22.884 -7.175 -9.055 1.00 81.06 213 ILE A O 1
ATOM 1791 N N . PHE A 1 214 ? 21.710 -9.078 -8.969 1.00 81.81 214 PHE A N 1
ATOM 1792 C CA . PHE A 1 214 ? 22.894 -9.932 -8.922 1.00 81.81 214 PHE A CA 1
ATOM 1793 C C . PHE A 1 214 ? 23.759 -9.853 -10.189 1.00 81.81 214 PHE A C 1
ATOM 1795 O O . PHE A 1 214 ? 24.961 -9.647 -10.039 1.00 81.81 214 PHE A O 1
ATOM 1802 N N . PRO A 1 215 ? 23.221 -9.926 -11.425 1.00 81.31 215 PRO A N 1
ATOM 1803 C CA . PRO A 1 215 ? 24.041 -9.767 -12.627 1.00 81.31 215 PRO A CA 1
ATOM 1804 C C . PRO A 1 215 ? 24.690 -8.385 -12.713 1.00 81.31 215 PRO A C 1
ATOM 1806 O O . PRO A 1 215 ? 25.858 -8.276 -13.093 1.00 81.31 215 PRO A O 1
ATOM 1809 N N . PHE A 1 216 ? 23.970 -7.337 -12.294 1.00 82.06 216 PHE A N 1
ATOM 1810 C CA . PHE A 1 216 ? 24.532 -5.993 -12.172 1.00 82.06 216 PHE A CA 1
ATOM 1811 C C . PHE A 1 216 ? 25.712 -5.974 -11.198 1.00 82.06 216 PHE A C 1
ATOM 1813 O O . PHE A 1 216 ? 26.807 -5.536 -11.550 1.00 82.06 216 PHE A O 1
ATOM 1820 N N . TYR A 1 217 ? 25.506 -6.506 -9.993 1.00 76.81 217 TYR A N 1
ATOM 1821 C CA . TYR A 1 217 ? 26.526 -6.575 -8.957 1.00 76.81 217 TYR A CA 1
ATOM 1822 C C . TYR A 1 217 ? 27.750 -7.387 -9.390 1.00 76.81 217 TYR A C 1
ATOM 1824 O O . TYR A 1 217 ? 28.882 -6.944 -9.215 1.00 76.81 217 TYR A O 1
ATOM 1832 N N . HIS A 1 218 ? 27.536 -8.562 -9.975 1.00 80.00 218 HIS A N 1
ATOM 1833 C CA . HIS A 1 218 ? 28.605 -9.434 -10.437 1.00 80.00 218 HIS A CA 1
ATOM 1834 C C . HIS A 1 218 ? 29.459 -8.742 -11.508 1.00 80.00 218 HIS A C 1
ATOM 1836 O O . HIS A 1 218 ? 30.684 -8.725 -11.401 1.00 80.00 218 HIS A O 1
ATOM 1842 N N . THR A 1 219 ? 28.816 -8.098 -12.486 1.00 81.94 219 THR A N 1
ATOM 1843 C CA . THR A 1 219 ? 29.502 -7.330 -13.538 1.00 81.94 219 THR A CA 1
ATOM 1844 C C . THR A 1 219 ? 30.282 -6.155 -12.947 1.00 81.94 219 THR A C 1
ATOM 1846 O O . THR A 1 219 ? 31.442 -5.945 -13.292 1.00 81.94 219 THR A O 1
ATOM 1849 N N . PHE A 1 220 ? 29.682 -5.424 -12.003 1.00 81.69 220 PHE A N 1
ATOM 1850 C CA . PHE A 1 220 ? 30.353 -4.344 -11.282 1.00 81.69 220 PHE A CA 1
ATOM 1851 C C . PHE A 1 220 ? 31.588 -4.852 -10.528 1.00 81.69 220 PHE A C 1
ATOM 1853 O O . PHE A 1 220 ? 32.667 -4.287 -10.671 1.00 81.69 220 PHE A O 1
ATOM 1860 N N . ARG A 1 221 ? 31.466 -5.951 -9.772 1.00 76.88 221 ARG A N 1
ATOM 1861 C CA . ARG A 1 221 ? 32.563 -6.530 -8.983 1.00 76.88 221 ARG A CA 1
ATOM 1862 C C . ARG A 1 221 ? 33.714 -7.018 -9.859 1.00 76.88 221 ARG A C 1
ATOM 1864 O O . ARG A 1 221 ? 34.862 -6.859 -9.467 1.00 76.88 221 ARG A O 1
ATOM 1871 N N . GLN A 1 222 ? 33.424 -7.600 -11.021 1.00 80.88 222 GLN A N 1
ATOM 1872 C CA . GLN A 1 222 ? 34.460 -8.030 -11.966 1.00 80.88 222 GLN A CA 1
ATOM 1873 C C . GLN A 1 222 ? 35.275 -6.856 -12.518 1.00 80.88 222 GLN A C 1
ATOM 1875 O O . GLN A 1 222 ? 36.472 -6.999 -12.755 1.00 80.88 222 GLN A O 1
ATOM 1880 N N . LEU A 1 223 ? 34.636 -5.702 -12.714 1.00 80.50 223 LEU A N 1
ATOM 1881 C CA . LEU A 1 223 ? 35.287 -4.493 -13.216 1.00 80.50 223 LEU A CA 1
ATOM 1882 C C . LEU A 1 223 ? 35.939 -3.664 -12.098 1.00 80.50 223 LEU A C 1
ATOM 1884 O O . LEU A 1 223 ? 36.837 -2.869 -12.363 1.00 80.50 223 LEU A O 1
ATOM 1888 N N . PHE A 1 224 ? 35.489 -3.823 -10.851 1.00 78.81 224 PHE A N 1
ATOM 1889 C CA . PHE A 1 224 ? 35.939 -3.027 -9.715 1.00 78.81 224 PHE A CA 1
ATOM 1890 C C . PHE A 1 224 ? 37.314 -3.487 -9.215 1.00 78.81 224 PHE A C 1
ATOM 1892 O O . PHE A 1 224 ? 37.435 -4.488 -8.509 1.00 78.81 224 PHE A O 1
ATOM 1899 N N . GLN A 1 225 ? 38.357 -2.725 -9.551 1.00 74.88 225 GLN A N 1
ATOM 1900 C CA . GLN A 1 225 ? 39.735 -3.015 -9.132 1.00 74.88 225 GLN A CA 1
ATOM 1901 C C . GLN A 1 225 ? 40.156 -2.216 -7.891 1.00 74.88 225 GLN A C 1
ATOM 1903 O O . GLN A 1 225 ? 40.849 -2.734 -7.018 1.00 74.88 225 GLN A O 1
ATOM 1908 N N . SER A 1 226 ? 39.746 -0.947 -7.791 1.00 77.94 226 SER A N 1
ATOM 1909 C CA . SER A 1 226 ? 40.047 -0.077 -6.646 1.00 77.94 226 SER A CA 1
ATOM 1910 C C . SER A 1 226 ? 39.077 1.106 -6.560 1.00 77.94 226 SER A C 1
ATOM 1912 O O . SER A 1 226 ? 38.395 1.428 -7.530 1.00 77.94 226 SER A O 1
ATOM 1914 N N . ILE A 1 227 ? 39.046 1.819 -5.428 1.00 75.56 227 ILE A N 1
ATOM 1915 C CA . ILE A 1 227 ? 38.215 3.031 -5.278 1.00 75.56 227 ILE A CA 1
ATOM 1916 C C . ILE A 1 227 ? 38.582 4.097 -6.328 1.00 75.56 227 ILE A C 1
ATOM 1918 O O . ILE A 1 227 ? 37.698 4.804 -6.799 1.00 75.56 227 ILE A O 1
ATOM 1922 N N . ALA A 1 228 ? 39.851 4.171 -6.750 1.00 76.94 228 ALA A N 1
ATOM 1923 C CA . ALA A 1 228 ? 40.295 5.107 -7.784 1.00 76.94 228 ALA A CA 1
ATOM 1924 C C . ALA A 1 228 ? 39.638 4.837 -9.152 1.00 76.94 228 ALA A C 1
ATOM 1926 O O . ALA A 1 228 ? 39.316 5.786 -9.859 1.00 76.94 228 ALA A O 1
ATOM 1927 N N . SER A 1 229 ? 39.337 3.571 -9.476 1.00 75.38 229 SER A N 1
ATOM 1928 C CA . SER A 1 229 ? 38.676 3.205 -10.743 1.00 75.38 229 SER A CA 1
ATOM 1929 C C . SER A 1 229 ? 37.251 3.757 -10.881 1.00 75.38 229 SER A C 1
ATOM 1931 O O . SER A 1 229 ? 36.759 3.910 -11.992 1.00 75.38 229 SER A O 1
ATOM 1933 N N . LEU A 1 230 ? 36.593 4.135 -9.776 1.00 77.88 230 LEU A N 1
ATOM 1934 C CA . LEU A 1 230 ? 35.267 4.768 -9.818 1.00 77.88 230 LEU A CA 1
ATOM 1935 C C . LEU A 1 230 ? 35.299 6.199 -10.366 1.00 77.88 230 LEU A C 1
ATOM 1937 O O . LEU A 1 230 ? 34.257 6.709 -10.775 1.00 77.88 230 LEU A O 1
ATOM 1941 N N . ALA A 1 231 ? 36.463 6.851 -10.349 1.00 80.69 231 ALA A N 1
ATOM 1942 C CA . ALA A 1 231 ? 36.641 8.192 -10.896 1.00 80.69 231 ALA A CA 1
ATOM 1943 C C . ALA A 1 231 ? 36.943 8.183 -12.406 1.00 80.69 231 ALA A C 1
ATOM 1945 O O . ALA A 1 231 ? 36.999 9.247 -13.015 1.00 80.69 231 ALA A O 1
ATOM 1946 N N . GLU A 1 232 ? 37.149 7.008 -13.008 1.00 85.62 232 GLU A N 1
ATOM 1947 C CA . GLU A 1 232 ? 37.487 6.873 -14.423 1.00 85.62 232 GLU A CA 1
ATOM 1948 C C . GLU A 1 232 ? 36.230 6.665 -15.279 1.00 85.62 232 GLU A C 1
ATOM 1950 O O . GLU A 1 232 ? 35.471 5.715 -15.079 1.00 85.62 232 GLU A O 1
ATOM 1955 N N . ASP A 1 233 ? 36.038 7.499 -16.305 1.00 84.38 233 ASP A N 1
ATOM 1956 C CA . ASP A 1 233 ? 34.908 7.372 -17.243 1.00 84.38 233 ASP A CA 1
ATOM 1957 C C . ASP A 1 233 ? 34.894 6.012 -17.963 1.00 84.38 233 ASP A C 1
ATOM 1959 O O . ASP A 1 233 ? 33.833 5.452 -18.251 1.00 84.38 233 ASP A O 1
ATOM 1963 N N . ALA A 1 234 ? 36.076 5.435 -18.208 1.00 86.12 234 ALA A N 1
ATOM 1964 C CA . ALA A 1 234 ? 36.231 4.138 -18.863 1.00 86.12 234 ALA A CA 1
ATOM 1965 C C . ALA A 1 234 ? 35.547 2.998 -18.090 1.00 86.12 234 ALA A C 1
ATOM 1967 O O . ALA A 1 234 ? 34.959 2.102 -18.708 1.00 86.12 234 ALA A O 1
ATOM 1968 N N . PHE A 1 235 ? 35.568 3.046 -16.753 1.00 86.38 235 PHE A N 1
ATOM 1969 C CA . PHE A 1 235 ? 34.876 2.078 -15.906 1.00 86.38 235 PHE A CA 1
ATOM 1970 C C . PHE A 1 235 ? 33.362 2.126 -16.153 1.00 86.38 235 PHE A C 1
ATOM 1972 O O . PHE A 1 235 ? 32.741 1.098 -16.431 1.00 86.38 235 PHE A O 1
ATOM 1979 N N . TRP A 1 236 ? 32.775 3.326 -16.131 1.00 86.31 236 TRP A N 1
ATOM 1980 C CA . TRP A 1 236 ? 31.334 3.524 -16.301 1.00 86.31 236 TRP A CA 1
ATOM 1981 C C . TRP A 1 236 ? 30.849 3.188 -17.711 1.00 86.31 236 TRP A C 1
ATOM 1983 O O . TRP A 1 236 ? 29.797 2.564 -17.858 1.00 86.31 236 TRP A O 1
ATOM 1993 N N . ILE A 1 237 ? 31.625 3.532 -18.742 1.00 87.38 237 ILE A N 1
ATOM 1994 C CA . ILE A 1 237 ? 31.314 3.184 -20.137 1.00 87.38 237 ILE A CA 1
ATOM 1995 C C . ILE A 1 237 ? 31.322 1.661 -20.319 1.00 87.38 237 ILE A C 1
ATOM 1997 O O . ILE A 1 237 ? 30.390 1.095 -20.892 1.00 87.38 237 ILE A O 1
ATOM 2001 N N . THR A 1 238 ? 32.339 0.979 -19.788 1.00 87.88 238 THR A N 1
ATOM 2002 C CA . THR A 1 238 ? 32.459 -0.483 -19.899 1.00 87.88 238 THR A CA 1
ATOM 2003 C C . THR A 1 238 ? 31.342 -1.193 -19.135 1.00 87.88 238 THR A C 1
ATOM 2005 O O . THR A 1 238 ? 30.722 -2.119 -19.659 1.00 87.88 238 THR A O 1
ATOM 2008 N N . LEU A 1 239 ? 31.027 -0.723 -17.923 1.00 86.31 239 LEU A N 1
ATOM 2009 C CA . LEU A 1 239 ? 29.901 -1.225 -17.142 1.00 86.31 239 LEU A CA 1
ATOM 2010 C C . LEU A 1 239 ? 28.579 -1.038 -17.898 1.00 86.31 239 LEU A C 1
ATOM 2012 O O . LEU A 1 239 ? 27.802 -1.982 -18.007 1.00 86.31 239 LEU A O 1
ATOM 2016 N N . SER A 1 240 ? 28.336 0.150 -18.458 1.00 85.75 240 SER A N 1
ATOM 2017 C CA . SER A 1 240 ? 27.117 0.452 -19.214 1.00 85.75 240 SER A CA 1
ATOM 2018 C C . SER A 1 240 ? 26.950 -0.462 -20.428 1.00 85.75 240 SER A C 1
ATOM 2020 O O . SER A 1 240 ? 25.884 -1.051 -20.602 1.00 85.75 240 SER A O 1
ATOM 2022 N N . ASN A 1 241 ? 28.008 -0.661 -21.218 1.00 87.62 241 ASN A N 1
ATOM 2023 C CA . ASN A 1 241 ? 27.972 -1.532 -22.393 1.00 87.62 241 ASN A CA 1
ATOM 2024 C C . ASN A 1 241 ? 27.704 -2.997 -22.020 1.00 87.62 241 ASN A C 1
ATOM 2026 O O . ASN A 1 241 ? 26.896 -3.661 -22.671 1.00 87.62 241 ASN A O 1
ATOM 2030 N N . ASN A 1 242 ? 28.331 -3.487 -20.946 1.00 86.62 242 ASN A N 1
ATOM 2031 C CA . ASN A 1 242 ? 28.108 -4.847 -20.456 1.00 86.62 242 ASN A CA 1
ATOM 2032 C C . ASN A 1 242 ? 26.688 -5.033 -19.903 1.00 86.62 242 ASN A C 1
ATOM 2034 O O . ASN A 1 242 ? 26.079 -6.078 -20.101 1.00 86.62 242 ASN A O 1
ATOM 2038 N N . LEU A 1 243 ? 26.122 -4.024 -19.240 1.00 84.50 243 LEU A N 1
ATOM 2039 C CA . LEU A 1 243 ? 24.733 -4.080 -18.781 1.00 84.50 243 LEU A CA 1
ATOM 2040 C C . LEU A 1 243 ? 23.745 -4.004 -19.945 1.00 84.50 243 LEU A C 1
ATOM 2042 O O . LEU A 1 243 ? 22.753 -4.729 -19.950 1.00 84.50 243 LEU A O 1
ATOM 2046 N N . MET A 1 244 ? 24.017 -3.159 -20.942 1.00 83.38 244 MET A N 1
ATOM 2047 C CA . MET A 1 244 ? 23.182 -3.064 -22.133 1.00 83.38 244 MET A CA 1
ATOM 2048 C C . MET A 1 244 ? 23.133 -4.416 -22.844 1.00 83.38 244 MET A C 1
ATOM 2050 O O . MET A 1 244 ? 22.043 -4.909 -23.105 1.00 83.38 244 MET A O 1
ATOM 2054 N N . SER A 1 245 ? 24.276 -5.069 -23.070 1.00 84.56 245 SER A N 1
ATOM 2055 C CA . SER A 1 245 ? 24.306 -6.375 -23.742 1.00 84.56 245 SER A CA 1
ATOM 2056 C C . SER A 1 245 ? 23.554 -7.471 -22.974 1.00 84.56 245 SER A C 1
ATOM 2058 O O . SER A 1 245 ? 22.913 -8.315 -23.601 1.00 84.56 245 SER A O 1
ATOM 2060 N N . LEU A 1 246 ? 23.545 -7.426 -21.634 1.00 82.06 246 LEU A N 1
ATOM 2061 C CA . LEU A 1 246 ? 22.789 -8.367 -20.797 1.00 82.06 246 LEU A CA 1
ATOM 2062 C C . LEU A 1 246 ? 21.267 -8.238 -20.969 1.00 82.06 246 LEU A C 1
ATOM 2064 O O . LEU A 1 246 ? 20.562 -9.248 -20.949 1.00 82.06 246 LEU A O 1
ATOM 2068 N N . TYR A 1 247 ? 20.746 -7.019 -21.135 1.00 82.19 247 TYR A N 1
ATOM 2069 C CA . TYR A 1 247 ? 19.298 -6.768 -21.165 1.00 82.19 247 TYR A CA 1
ATOM 2070 C C . TYR A 1 247 ? 18.735 -6.452 -22.554 1.00 82.19 247 TYR A C 1
ATOM 2072 O O . TYR A 1 247 ? 17.520 -6.531 -22.742 1.00 82.19 247 TYR A O 1
ATOM 2080 N N . GLN A 1 248 ? 19.584 -6.129 -23.532 1.00 84.81 248 GLN A N 1
ATOM 2081 C CA . GLN A 1 248 ? 19.185 -5.650 -24.857 1.00 84.81 248 GLN A CA 1
ATOM 2082 C C . GLN A 1 248 ? 18.217 -6.605 -25.552 1.00 84.81 248 GLN A C 1
ATOM 2084 O O . GLN A 1 248 ? 17.162 -6.170 -26.004 1.00 84.81 248 GLN A O 1
ATOM 2089 N N . ASN A 1 249 ? 18.525 -7.903 -25.581 1.00 83.00 249 ASN A N 1
ATOM 2090 C CA . ASN A 1 249 ? 17.671 -8.889 -26.246 1.00 83.00 249 ASN A CA 1
ATOM 2091 C C . ASN A 1 249 ? 16.281 -8.973 -25.596 1.00 83.00 249 ASN A C 1
ATOM 2093 O O . ASN A 1 249 ? 15.275 -9.013 -26.299 1.00 83.00 249 ASN A O 1
ATOM 2097 N N . ASN A 1 250 ? 16.210 -8.933 -24.263 1.00 80.62 250 ASN A N 1
ATOM 2098 C CA . ASN A 1 250 ? 14.938 -8.987 -23.539 1.00 80.62 250 ASN A CA 1
ATOM 2099 C C . ASN A 1 250 ? 14.108 -7.716 -23.774 1.00 80.62 250 ASN A C 1
ATOM 2101 O O . ASN A 1 250 ? 12.904 -7.795 -24.009 1.00 80.62 250 ASN A O 1
ATOM 2105 N N . LEU A 1 251 ? 14.747 -6.542 -23.755 1.00 80.00 251 LEU A N 1
ATOM 2106 C CA . LEU A 1 251 ? 14.080 -5.266 -24.022 1.00 80.00 251 LEU A CA 1
ATOM 2107 C C . LEU A 1 251 ? 13.585 -5.175 -25.470 1.00 80.00 251 LEU A C 1
ATOM 2109 O O . LEU A 1 251 ? 12.459 -4.738 -25.700 1.00 80.00 251 LEU A O 1
ATOM 2113 N N . GLN A 1 252 ? 14.381 -5.640 -26.434 1.00 84.25 252 GLN A N 1
ATOM 2114 C CA . GLN A 1 252 ? 13.992 -5.693 -27.843 1.00 84.25 252 GLN A CA 1
ATOM 2115 C C . GLN A 1 252 ? 12.834 -6.665 -28.081 1.00 84.25 252 GLN A C 1
ATOM 2117 O O . GLN A 1 252 ? 11.923 -6.347 -28.837 1.00 84.25 252 GLN A O 1
ATOM 2122 N N . GLN A 1 253 ? 12.816 -7.818 -27.406 1.00 83.38 253 GLN A N 1
ATOM 2123 C CA . GLN A 1 253 ? 11.696 -8.758 -27.487 1.00 83.38 253 GLN A CA 1
ATOM 2124 C C . GLN A 1 253 ? 10.400 -8.159 -26.928 1.00 83.38 253 GLN A C 1
ATOM 2126 O O . GLN A 1 253 ? 9.354 -8.288 -27.561 1.00 83.38 253 GLN A O 1
ATOM 2131 N N . ILE A 1 254 ? 10.457 -7.473 -25.780 1.00 82.50 254 ILE A N 1
ATOM 2132 C CA . ILE A 1 254 ? 9.289 -6.788 -25.203 1.00 82.50 254 ILE A CA 1
ATOM 2133 C C . ILE A 1 254 ? 8.812 -5.669 -26.136 1.00 82.50 254 ILE A C 1
ATOM 2135 O O . ILE A 1 254 ? 7.614 -5.562 -26.400 1.00 82.50 254 ILE A O 1
ATOM 2139 N N . HIS A 1 255 ? 9.738 -4.862 -26.662 1.00 84.00 255 HIS A N 1
ATOM 2140 C CA . HIS A 1 255 ? 9.417 -3.789 -27.605 1.00 84.00 255 HIS A CA 1
ATOM 2141 C C . HIS A 1 255 ? 8.749 -4.345 -28.866 1.00 84.00 255 HIS A C 1
ATOM 2143 O O . HIS A 1 255 ? 7.651 -3.916 -29.210 1.00 84.00 255 HIS A O 1
ATOM 2149 N N . HIS A 1 256 ? 9.320 -5.383 -29.478 1.00 84.31 256 HIS A N 1
ATOM 2150 C CA . HIS A 1 256 ? 8.741 -6.023 -30.657 1.00 84.31 256 HIS A CA 1
ATOM 2151 C C . HIS A 1 256 ? 7.369 -6.654 -30.365 1.00 84.31 256 HIS A C 1
ATOM 2153 O O . HIS A 1 256 ? 6.458 -6.569 -31.189 1.00 84.31 256 HIS A O 1
ATOM 2159 N N . ALA A 1 257 ? 7.178 -7.274 -29.198 1.00 84.00 257 ALA A N 1
ATOM 2160 C CA . ALA A 1 257 ? 5.893 -7.862 -28.821 1.00 84.00 257 ALA A CA 1
ATOM 2161 C C . ALA A 1 257 ? 4.783 -6.804 -28.669 1.00 84.00 257 ALA A C 1
ATOM 2163 O O . ALA A 1 257 ? 3.632 -7.069 -29.015 1.00 84.00 257 ALA A O 1
ATOM 2164 N N . LEU A 1 258 ? 5.117 -5.610 -28.170 1.00 84.06 258 LEU A N 1
ATOM 2165 C CA . LEU A 1 258 ? 4.148 -4.539 -27.924 1.00 84.06 258 LEU A CA 1
ATOM 2166 C C . LEU A 1 258 ? 3.921 -3.633 -29.141 1.00 84.06 258 LEU A C 1
ATOM 2168 O O . LEU A 1 258 ? 2.790 -3.203 -29.364 1.00 84.06 258 LEU A O 1
ATOM 2172 N N . PHE A 1 259 ? 4.955 -3.361 -29.939 1.00 84.88 259 PHE A N 1
ATOM 2173 C CA . PHE A 1 259 ? 4.947 -2.300 -30.958 1.00 84.88 259 PHE A CA 1
ATOM 2174 C C . PHE A 1 259 ? 5.190 -2.777 -32.397 1.00 84.88 259 PHE A C 1
ATOM 2176 O O . PHE A 1 259 ? 5.294 -1.952 -33.303 1.00 84.88 259 PHE A O 1
ATOM 2183 N N . SER A 1 260 ? 5.253 -4.089 -32.651 1.00 84.12 260 SER A N 1
ATOM 2184 C CA . SER A 1 260 ? 5.216 -4.601 -34.030 1.00 84.12 260 SER A CA 1
ATOM 2185 C C . SER A 1 260 ? 3.884 -4.266 -34.715 1.00 84.12 260 SER A C 1
ATOM 2187 O O . SER A 1 260 ? 2.855 -4.133 -34.058 1.00 84.12 260 SER A O 1
ATOM 2189 N N . GLN A 1 261 ? 3.895 -4.132 -36.045 1.00 74.62 261 GLN A N 1
ATOM 2190 C CA . GLN A 1 261 ? 2.739 -3.666 -36.831 1.00 74.62 261 GLN A CA 1
ATOM 2191 C C . GLN A 1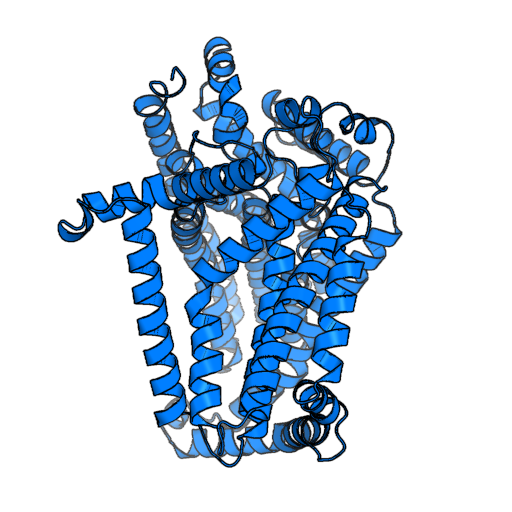 261 ? 1.467 -4.515 -36.632 1.00 74.62 261 GLN A C 1
ATOM 2193 O O . GLN A 1 261 ? 0.364 -3.973 -36.668 1.00 74.62 261 GLN A O 1
ATOM 2198 N N . ASP A 1 262 ? 1.620 -5.808 -36.336 1.00 77.12 262 ASP A N 1
ATOM 2199 C CA . ASP A 1 262 ? 0.516 -6.740 -36.072 1.00 77.12 262 ASP A CA 1
ATOM 2200 C C . ASP A 1 262 ? 0.231 -6.950 -34.577 1.00 77.12 262 ASP A C 1
ATOM 2202 O O . ASP A 1 262 ? -0.487 -7.879 -34.196 1.00 77.12 262 ASP A O 1
ATOM 2206 N N . SER A 1 263 ? 0.794 -6.121 -33.692 1.00 84.88 263 SER A N 1
ATOM 2207 C CA . SER A 1 263 ? 0.582 -6.303 -32.262 1.00 84.88 263 SER A CA 1
ATOM 2208 C C . SER A 1 263 ? -0.887 -6.067 -31.897 1.00 84.88 263 SER A C 1
ATOM 2210 O O . SER A 1 263 ? -1.524 -5.078 -32.278 1.00 84.88 263 SER A O 1
ATOM 2212 N N . VAL A 1 264 ? -1.433 -6.971 -31.078 1.00 82.81 264 VAL A N 1
ATOM 2213 C CA . VAL A 1 264 ? -2.794 -6.851 -30.521 1.00 82.81 264 VAL A CA 1
ATOM 2214 C C . VAL A 1 264 ? -2.961 -5.521 -29.776 1.00 82.81 264 VAL A C 1
ATOM 2216 O O . VAL A 1 264 ? -4.043 -4.938 -29.743 1.00 82.81 264 VAL A O 1
ATOM 2219 N N . PHE A 1 265 ? -1.870 -5.021 -29.198 1.00 83.94 265 PHE A N 1
ATOM 2220 C CA . PHE A 1 265 ? -1.839 -3.767 -28.467 1.00 83.94 265 PHE A CA 1
ATOM 2221 C C . PHE A 1 265 ? -2.079 -2.545 -29.369 1.00 83.94 265 PHE A C 1
ATOM 2223 O O . PHE A 1 265 ? -2.926 -1.708 -29.046 1.00 83.94 265 PHE A O 1
ATOM 2230 N N . LEU A 1 266 ? -1.409 -2.457 -30.522 1.00 84.38 266 LEU A N 1
ATOM 2231 C CA . LEU A 1 266 ? -1.634 -1.362 -31.470 1.00 84.38 266 LEU A CA 1
ATOM 2232 C C . LEU A 1 266 ? -3.015 -1.450 -32.123 1.00 84.38 266 LEU A C 1
ATOM 2234 O O . LEU A 1 266 ? -3.684 -0.427 -32.273 1.00 84.38 266 LEU A O 1
ATOM 2238 N N . GLN A 1 267 ? -3.493 -2.661 -32.423 1.00 86.00 267 GLN A N 1
ATOM 2239 C CA . GLN A 1 267 ? -4.858 -2.868 -32.920 1.00 86.00 267 GLN A CA 1
ATOM 2240 C C . GLN A 1 267 ? -5.911 -2.388 -31.912 1.00 86.00 267 GLN A C 1
ATOM 2242 O O . GLN A 1 267 ? -6.876 -1.728 -32.293 1.00 86.00 267 GLN A O 1
ATOM 2247 N N . PHE A 1 268 ? -5.708 -2.652 -30.617 1.00 85.50 268 PHE A N 1
ATOM 2248 C CA . PHE A 1 268 ? -6.577 -2.141 -29.557 1.00 85.50 268 PHE A CA 1
ATOM 2249 C C . PHE A 1 268 ? -6.587 -0.607 -29.504 1.00 85.50 268 PHE A C 1
ATOM 2251 O O . PHE A 1 268 ? -7.655 -0.006 -29.390 1.00 85.50 268 PHE A O 1
ATOM 2258 N N . LEU A 1 269 ? -5.427 0.044 -29.634 1.00 84.94 269 LEU A N 1
ATOM 2259 C CA . LEU A 1 269 ? -5.344 1.509 -29.659 1.00 84.94 269 LEU A CA 1
ATOM 2260 C C . LEU A 1 269 ? -6.003 2.118 -30.903 1.00 84.94 269 LEU A C 1
ATOM 2262 O O . LEU A 1 269 ? -6.631 3.177 -30.814 1.00 84.94 269 LEU A O 1
ATOM 2266 N N . ALA A 1 270 ? -5.907 1.441 -32.047 1.00 86.06 270 ALA A N 1
ATOM 2267 C CA . ALA A 1 270 ? -6.551 1.865 -33.283 1.00 86.06 270 ALA A CA 1
ATOM 2268 C C . ALA A 1 270 ? -8.086 1.859 -33.181 1.00 86.06 270 ALA A C 1
ATOM 2270 O O . ALA A 1 270 ? -8.737 2.641 -33.864 1.00 86.06 270 ALA A O 1
ATOM 2271 N N . LEU A 1 271 ? -8.692 1.061 -32.292 1.00 87.94 271 LEU A N 1
ATOM 2272 C CA . LEU A 1 271 ? -10.149 1.074 -32.105 1.00 87.94 271 LEU A CA 1
ATOM 2273 C C . LEU A 1 271 ? -10.668 2.449 -31.672 1.00 87.94 271 LEU A C 1
ATOM 2275 O O . LEU A 1 271 ? -11.767 2.827 -32.068 1.00 87.94 271 LEU A O 1
ATOM 2279 N N . PHE A 1 272 ? -9.892 3.225 -30.911 1.00 87.88 272 PHE A N 1
ATOM 2280 C CA . PHE A 1 272 ? -10.351 4.512 -30.382 1.00 87.88 272 PHE A CA 1
ATOM 2281 C C . PHE A 1 272 ? -10.536 5.592 -31.452 1.00 87.88 272 PHE A C 1
ATOM 2283 O O . PHE A 1 272 ? -11.223 6.575 -31.184 1.00 87.88 272 PHE A O 1
ATOM 2290 N N . THR A 1 273 ? -9.995 5.425 -32.662 1.00 87.19 273 THR A N 1
ATOM 2291 C CA . THR A 1 273 ? -10.278 6.329 -33.791 1.00 87.19 273 THR A CA 1
ATOM 2292 C C . THR A 1 273 ? -11.617 6.022 -34.470 1.00 87.19 273 THR A C 1
ATOM 2294 O O . THR A 1 273 ? -12.086 6.814 -35.284 1.00 87.19 273 THR A O 1
ATOM 2297 N N . SER A 1 274 ? -12.266 4.903 -34.128 1.00 90.06 274 SER A N 1
ATOM 2298 C CA . SER A 1 274 ? -13.540 4.488 -34.713 1.00 90.06 274 SER A CA 1
ATOM 2299 C C . SER A 1 274 ? -14.738 5.195 -34.062 1.00 90.06 274 SER A C 1
ATOM 2301 O O . SER A 1 274 ? -14.799 5.345 -32.842 1.00 90.06 274 SER A O 1
ATOM 2303 N N . PRO A 1 275 ? -15.779 5.574 -34.823 1.00 90.00 275 PRO A N 1
ATOM 2304 C CA . PRO A 1 275 ? -17.034 6.042 -34.233 1.00 90.00 275 PRO A CA 1
ATOM 2305 C C . PRO A 1 275 ? -17.783 4.923 -33.494 1.00 90.00 275 PRO A C 1
ATOM 2307 O O . PRO A 1 275 ? -18.598 5.200 -32.618 1.00 90.00 275 PRO A O 1
ATOM 2310 N N . VAL A 1 276 ? -17.505 3.650 -33.797 1.00 90.69 276 VAL A N 1
ATOM 2311 C CA . VAL A 1 276 ? -18.169 2.510 -33.147 1.00 90.69 276 VAL A CA 1
ATOM 2312 C C . VAL A 1 276 ? -17.828 2.450 -31.657 1.00 90.69 276 VAL A C 1
ATOM 2314 O O . VAL A 1 276 ? -18.712 2.181 -30.841 1.00 90.69 276 VAL A O 1
ATOM 2317 N N . THR A 1 277 ? -16.585 2.762 -31.271 1.00 91.44 277 THR A N 1
ATOM 2318 C CA . THR A 1 277 ? -16.181 2.747 -29.856 1.00 91.44 277 THR A CA 1
ATOM 2319 C C . THR A 1 277 ? -16.966 3.743 -29.019 1.00 91.44 277 THR A C 1
ATOM 2321 O O . THR A 1 277 ? -17.315 3.418 -27.888 1.00 91.44 277 THR A O 1
ATOM 2324 N N . PHE A 1 278 ? -17.337 4.900 -29.575 1.00 89.94 278 PHE A N 1
ATOM 2325 C CA . PHE A 1 278 ? -18.171 5.885 -28.884 1.00 89.94 278 PHE A CA 1
ATOM 2326 C C . PHE A 1 278 ? -19.501 5.273 -28.422 1.00 89.94 278 PHE A C 1
ATOM 2328 O O . PHE A 1 278 ? -19.848 5.314 -27.239 1.00 89.94 278 PHE A O 1
ATOM 2335 N N . PHE A 1 279 ? -20.224 4.634 -29.347 1.00 92.38 279 PHE A N 1
ATOM 2336 C CA . PHE A 1 279 ? -21.510 4.003 -29.049 1.00 92.38 279 PHE A CA 1
ATOM 2337 C C . PHE A 1 279 ? -21.365 2.819 -28.092 1.00 92.38 279 PHE A C 1
ATOM 2339 O O . PHE A 1 279 ? -22.170 2.677 -27.171 1.00 92.38 279 PHE A O 1
ATOM 2346 N N . VAL A 1 280 ? -20.324 1.998 -28.269 1.00 93.69 280 VAL A N 1
ATOM 2347 C CA . VAL A 1 280 ? -20.042 0.855 -27.386 1.00 93.69 280 VAL A CA 1
ATOM 2348 C C . VAL A 1 280 ? -19.775 1.322 -25.955 1.00 93.69 280 VAL A C 1
ATOM 2350 O O . VAL A 1 280 ? -20.344 0.762 -25.019 1.00 93.69 280 VAL A O 1
ATOM 2353 N N . VAL A 1 281 ? -18.968 2.369 -25.768 1.00 93.19 281 VAL A N 1
ATOM 2354 C CA . VAL A 1 281 ? -18.630 2.903 -24.440 1.00 93.19 281 VAL A CA 1
ATOM 2355 C C . VAL A 1 281 ? -19.857 3.504 -23.755 1.00 93.19 281 VAL A C 1
ATOM 2357 O O . VAL A 1 281 ? -20.079 3.244 -22.571 1.00 93.19 281 VAL A O 1
ATOM 2360 N N . ILE A 1 282 ? -20.703 4.240 -24.484 1.00 92.38 282 ILE A N 1
ATOM 2361 C CA . ILE A 1 282 ? -21.958 4.780 -23.937 1.00 92.38 282 ILE A CA 1
ATOM 2362 C C . ILE A 1 282 ? -22.909 3.651 -23.541 1.00 92.38 282 ILE A C 1
ATOM 2364 O O . ILE A 1 282 ? -23.443 3.647 -22.428 1.00 92.38 282 ILE A O 1
ATOM 2368 N N . LEU A 1 283 ? -23.105 2.663 -24.416 1.00 93.81 283 LEU A N 1
ATOM 2369 C CA . LEU A 1 283 ? -23.946 1.508 -24.120 1.00 93.81 283 LEU A CA 1
ATOM 2370 C C . LEU A 1 283 ? -23.428 0.772 -22.876 1.00 93.81 283 LEU A C 1
ATOM 2372 O O . LEU A 1 283 ? -24.193 0.536 -21.940 1.00 93.81 283 LEU A O 1
ATOM 2376 N N . ALA A 1 284 ? -22.124 0.502 -22.810 1.00 93.69 284 ALA A N 1
ATOM 2377 C CA . ALA A 1 284 ? -21.487 -0.116 -21.654 1.00 93.69 284 ALA A CA 1
ATOM 2378 C C . ALA A 1 284 ? -21.694 0.709 -20.372 1.00 93.69 284 ALA A C 1
ATOM 2380 O O . ALA A 1 284 ? -22.098 0.152 -19.352 1.00 93.69 284 ALA A O 1
ATOM 2381 N N . ALA A 1 285 ? -21.520 2.033 -20.418 1.00 90.81 285 ALA A N 1
ATOM 2382 C CA . ALA A 1 285 ? -21.743 2.915 -19.272 1.00 90.81 285 ALA A CA 1
ATOM 2383 C C . ALA A 1 285 ? -23.191 2.842 -18.764 1.00 90.81 285 ALA A C 1
ATOM 2385 O O . ALA A 1 285 ? -23.431 2.709 -17.561 1.00 90.81 285 ALA A O 1
ATOM 2386 N N . THR A 1 286 ? -24.174 2.857 -19.669 1.00 90.06 286 THR A N 1
ATOM 2387 C CA . THR A 1 286 ? -25.590 2.748 -19.283 1.00 90.06 286 THR A CA 1
ATOM 2388 C C . THR A 1 286 ? -25.930 1.386 -18.675 1.00 90.06 286 THR A C 1
ATOM 2390 O O . THR A 1 286 ? -26.681 1.325 -17.696 1.00 90.06 286 THR A O 1
ATOM 2393 N N . LEU A 1 287 ? -25.356 0.298 -19.201 1.00 91.62 287 LEU A N 1
ATOM 2394 C CA . LEU A 1 287 ? -25.510 -1.053 -18.657 1.00 91.62 287 LEU A CA 1
ATOM 2395 C C . LEU A 1 287 ? -24.889 -1.158 -17.265 1.00 91.62 287 LEU A C 1
ATOM 2397 O O . LEU A 1 287 ? -25.552 -1.609 -16.329 1.00 91.62 287 LEU A O 1
ATOM 2401 N N . VAL A 1 288 ? -23.664 -0.654 -17.094 1.00 90.19 288 VAL A N 1
ATOM 2402 C CA . VAL A 1 288 ? -22.988 -0.590 -15.794 1.00 90.19 288 VAL A CA 1
ATOM 2403 C C . VAL A 1 288 ? -23.836 0.203 -14.806 1.00 90.19 288 VAL A C 1
ATOM 2405 O O . VAL A 1 288 ? -24.048 -0.261 -13.695 1.00 90.19 288 VAL A O 1
ATOM 2408 N N . MET A 1 289 ? -24.434 1.329 -15.194 1.00 86.94 289 MET A N 1
ATOM 2409 C CA . MET A 1 289 ? -25.313 2.123 -14.321 1.00 86.94 289 MET A CA 1
ATOM 2410 C C . MET A 1 289 ? -26.668 1.463 -14.004 1.00 86.94 289 MET A C 1
ATOM 2412 O O . MET A 1 289 ? -27.361 1.906 -13.078 1.00 86.94 289 MET A O 1
ATOM 2416 N N . LYS A 1 290 ? -27.064 0.415 -14.741 1.00 87.06 290 LYS A N 1
ATOM 2417 C CA . LYS A 1 290 ? -28.274 -0.391 -14.496 1.00 87.06 290 LYS A CA 1
ATOM 2418 C C . LYS A 1 290 ? -28.068 -1.546 -13.520 1.00 87.06 290 LYS A C 1
ATOM 2420 O O . LYS A 1 290 ? -29.047 -1.983 -12.922 1.00 87.06 290 LYS A O 1
ATOM 2425 N N . THR A 1 291 ? -26.837 -2.008 -13.312 1.00 86.31 291 THR A N 1
ATOM 2426 C CA . THR A 1 291 ? -26.576 -3.133 -12.403 1.00 86.31 291 THR A CA 1
ATOM 2427 C C . THR A 1 291 ? -26.893 -2.788 -10.938 1.00 86.31 291 THR A C 1
ATOM 2429 O O . THR A 1 291 ? -26.667 -1.643 -10.517 1.00 86.31 291 THR A O 1
ATOM 2432 N N . PRO A 1 292 ? -27.407 -3.753 -10.147 1.00 83.44 292 PRO A N 1
ATOM 2433 C CA . PRO A 1 292 ? -27.730 -3.535 -8.740 1.00 83.44 292 PRO A CA 1
ATOM 2434 C C . PRO A 1 292 ? -26.475 -3.198 -7.931 1.00 83.44 292 PRO A C 1
ATOM 2436 O O . PRO A 1 292 ? -25.388 -3.717 -8.187 1.00 83.44 292 PRO A O 1
ATOM 2439 N N . VAL A 1 293 ? -26.640 -2.324 -6.941 1.00 82.00 293 VAL A N 1
ATOM 2440 C CA . VAL A 1 293 ? -25.554 -1.837 -6.082 1.00 82.00 293 VAL A CA 1
ATOM 2441 C C . VAL A 1 293 ? -25.579 -2.607 -4.772 1.00 82.00 293 VAL A C 1
ATOM 2443 O O . VAL A 1 293 ? -26.641 -2.794 -4.178 1.00 82.00 293 VAL A O 1
ATOM 2446 N N . ARG A 1 294 ? -24.406 -3.053 -4.321 1.00 81.88 294 ARG A N 1
ATOM 2447 C CA . ARG A 1 294 ? -24.239 -3.729 -3.033 1.00 81.88 294 ARG A CA 1
ATOM 2448 C C . ARG A 1 294 ? -23.686 -2.739 -2.014 1.00 81.88 294 ARG A C 1
ATOM 2450 O O . ARG A 1 294 ? -22.503 -2.417 -2.060 1.00 81.88 294 ARG A O 1
ATOM 2457 N N . TRP A 1 295 ? -24.547 -2.248 -1.130 1.00 81.19 295 TRP A N 1
ATOM 2458 C CA . TRP A 1 295 ? -24.174 -1.309 -0.071 1.00 81.19 295 TRP A CA 1
ATOM 2459 C C . TRP A 1 295 ? -23.408 -2.011 1.039 1.00 81.19 295 TRP A C 1
ATOM 2461 O O . TRP A 1 295 ? -23.825 -3.076 1.492 1.00 81.19 295 TRP A O 1
ATOM 2471 N N . ILE A 1 296 ? -22.292 -1.423 1.470 1.00 80.25 296 ILE A N 1
ATOM 2472 C CA . ILE A 1 296 ? -21.491 -1.973 2.563 1.00 80.25 296 ILE A CA 1
ATOM 2473 C C . ILE A 1 296 ? -22.272 -1.768 3.866 1.00 80.25 296 ILE A C 1
ATOM 2475 O O . ILE A 1 296 ? -22.627 -0.632 4.173 1.00 80.25 296 ILE A O 1
ATOM 2479 N N . PRO A 1 297 ? -22.546 -2.834 4.633 1.00 72.38 297 PRO A N 1
ATOM 2480 C CA . PRO A 1 297 ? -23.323 -2.704 5.854 1.00 72.38 297 PRO A CA 1
ATOM 2481 C C . PRO A 1 297 ? -22.491 -2.065 6.969 1.00 72.38 297 PRO A C 1
ATOM 2483 O O . PRO A 1 297 ? -21.484 -2.635 7.393 1.00 72.38 297 PRO A O 1
ATOM 2486 N N . THR A 1 298 ? -22.923 -0.892 7.430 1.00 68.31 298 THR A N 1
ATOM 2487 C CA . THR A 1 298 ? -22.294 -0.124 8.520 1.00 68.31 298 THR A CA 1
ATOM 2488 C C . THR A 1 298 ? -23.141 -0.041 9.792 1.00 68.31 298 THR A C 1
ATOM 2490 O O . THR A 1 298 ? -22.606 0.317 10.841 1.00 68.31 298 THR A O 1
ATOM 2493 N N . GLY A 1 299 ? -24.436 -0.369 9.716 1.00 61.16 299 GLY A N 1
ATOM 2494 C CA . GLY A 1 299 ? -25.387 -0.255 10.822 1.00 61.16 299 GLY A CA 1
ATOM 2495 C C . GLY A 1 299 ? -25.478 -1.469 11.762 1.00 61.16 299 GLY A C 1
ATOM 2496 O O . GLY A 1 299 ? -25.241 -2.619 11.382 1.00 61.16 299 GLY A O 1
ATOM 2497 N N . LYS A 1 300 ? -25.952 -1.196 12.988 1.00 54.06 300 LYS A N 1
ATOM 2498 C CA . LYS A 1 300 ? -26.105 -2.150 14.109 1.00 54.06 300 LYS A CA 1
ATOM 2499 C C . LYS A 1 300 ? -26.957 -3.384 13.794 1.00 54.06 300 LYS A C 1
ATOM 2501 O O . LYS A 1 300 ? -26.754 -4.443 14.383 1.00 54.06 300 LYS A O 1
ATOM 2506 N N . GLU A 1 301 ? -27.914 -3.272 12.874 1.00 48.34 301 GLU A N 1
ATOM 2507 C CA . GLU A 1 301 ? -28.791 -4.391 12.502 1.00 48.34 301 GLU A CA 1
ATOM 2508 C C . GLU A 1 301 ? -28.060 -5.470 11.685 1.00 48.34 301 GLU A C 1
ATOM 2510 O O . GLU A 1 301 ? -28.446 -6.635 11.721 1.00 48.34 301 GLU A O 1
ATOM 2515 N N . HIS A 1 302 ? -26.964 -5.123 10.998 1.00 48.56 302 HIS A N 1
ATOM 2516 C CA . HIS A 1 302 ? -26.141 -6.068 10.228 1.00 48.56 302 HIS A CA 1
ATOM 2517 C C . HIS A 1 302 ? -24.875 -6.534 10.981 1.00 48.56 302 HIS A C 1
ATOM 2519 O O . HIS A 1 302 ? -24.255 -7.537 10.5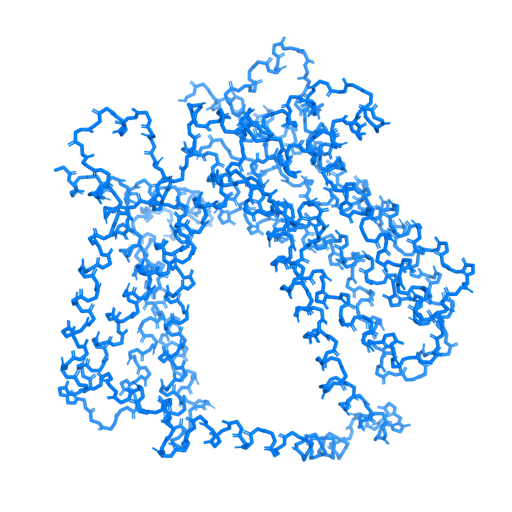98 1.00 48.56 302 HIS A O 1
ATOM 2525 N N . ASP A 1 303 ? -24.549 -5.902 12.115 1.00 48.94 303 ASP A N 1
ATOM 2526 C CA . ASP A 1 303 ? -23.515 -6.351 13.067 1.00 48.94 303 ASP A CA 1
ATOM 2527 C C . ASP A 1 303 ? -23.847 -7.721 13.698 1.00 48.94 303 ASP A C 1
ATOM 2529 O O . ASP A 1 303 ? -22.967 -8.417 14.219 1.00 48.94 303 ASP A O 1
ATOM 2533 N N . GLN A 1 304 ? -25.096 -8.191 13.565 1.00 44.91 304 GLN A N 1
ATOM 2534 C CA . GLN A 1 304 ? -25.504 -9.559 13.912 1.00 44.91 304 GLN A CA 1
ATOM 2535 C C . GLN A 1 304 ? -24.786 -10.643 13.083 1.00 44.91 304 GLN A C 1
ATOM 2537 O O . GLN A 1 304 ? -24.717 -11.797 13.514 1.00 44.91 304 GLN A O 1
ATOM 2542 N N . SER A 1 305 ? -24.167 -10.300 11.946 1.00 47.78 305 SER A N 1
ATOM 2543 C CA . SER A 1 305 ? -23.333 -11.240 11.177 1.00 47.78 305 SER A CA 1
ATOM 2544 C C . SER A 1 305 ? -22.130 -11.773 11.978 1.00 47.78 305 SER A C 1
ATOM 2546 O O . SER A 1 305 ? -21.730 -12.925 11.794 1.00 47.78 305 SER A O 1
ATOM 2548 N N . SER A 1 306 ? -21.608 -10.997 12.939 1.00 47.62 306 SER A N 1
ATOM 2549 C CA . SER A 1 306 ? -20.534 -11.424 13.852 1.00 47.62 306 SER A CA 1
ATOM 2550 C C . SER A 1 306 ? -20.978 -12.508 14.849 1.00 47.62 306 SER A C 1
ATOM 2552 O O . SER A 1 306 ? -20.162 -13.331 15.270 1.00 47.62 306 SER A O 1
ATOM 2554 N N . LYS A 1 307 ? -22.277 -12.567 15.187 1.00 50.69 307 LYS A N 1
ATOM 2555 C CA . LYS A 1 307 ? -22.875 -13.669 15.962 1.00 50.69 307 LYS A CA 1
ATOM 2556 C C . LYS A 1 307 ? -23.150 -14.901 15.093 1.00 50.69 307 LYS A C 1
ATOM 2558 O O . LYS A 1 307 ? -23.137 -16.016 15.608 1.00 50.69 307 LYS A O 1
ATOM 2563 N N . HIS A 1 308 ? -23.357 -14.721 13.786 1.00 54.41 308 HIS A N 1
ATOM 2564 C CA . HIS A 1 308 ? -23.699 -15.804 12.859 1.00 54.41 308 HIS A CA 1
ATOM 2565 C C . HIS A 1 308 ? -22.502 -16.636 12.371 1.00 54.41 308 HIS A C 1
ATOM 2567 O O . HIS A 1 308 ? -22.679 -17.801 12.000 1.00 54.41 308 HIS A O 1
ATOM 2573 N N . PHE A 1 309 ? -21.284 -16.085 12.368 1.00 62.06 309 PHE A N 1
ATOM 2574 C CA . PHE A 1 309 ? -20.109 -16.758 11.810 1.00 62.06 309 PHE A CA 1
ATOM 2575 C C . PHE A 1 309 ? -19.021 -17.029 12.860 1.00 62.06 309 PHE A C 1
ATOM 2577 O O . PHE A 1 309 ? -18.289 -16.134 13.261 1.00 62.06 309 PHE A O 1
ATOM 2584 N N . LYS A 1 310 ? -18.848 -18.304 13.243 1.00 74.50 310 LYS A N 1
ATOM 2585 C CA . LYS A 1 310 ? -17.643 -18.804 13.940 1.00 74.50 310 LYS A CA 1
ATOM 2586 C C . LYS A 1 310 ? -16.501 -19.053 12.939 1.00 74.50 310 LYS A C 1
ATOM 2588 O O . LYS A 1 310 ? -16.052 -20.184 12.772 1.00 74.50 310 LYS A O 1
ATOM 2593 N N . ASP A 1 311 ? -16.121 -18.026 12.183 1.00 80.94 311 ASP A N 1
ATOM 2594 C CA . ASP A 1 311 ? -15.071 -18.089 11.157 1.00 80.94 311 ASP A CA 1
ATOM 2595 C C . ASP A 1 311 ? -13.696 -17.642 11.697 1.00 80.94 311 ASP A C 1
ATOM 2597 O O . ASP A 1 311 ? -13.553 -17.372 12.890 1.00 80.94 311 ASP A O 1
ATOM 2601 N N . LEU A 1 312 ? -12.658 -17.594 10.847 1.00 84.69 312 LEU A N 1
ATOM 2602 C CA . LEU A 1 312 ? -11.291 -17.238 11.272 1.00 84.69 312 LEU A CA 1
ATOM 2603 C C . LEU A 1 312 ? -11.218 -15.874 11.975 1.00 84.69 312 LEU A C 1
ATOM 2605 O O . LEU A 1 312 ? -10.428 -15.708 12.899 1.00 84.69 312 LEU A O 1
ATOM 2609 N N . PHE A 1 313 ? -12.075 -14.926 11.588 1.00 85.69 313 PHE A N 1
ATOM 2610 C CA . PHE A 1 313 ? -12.179 -13.615 12.229 1.00 85.69 313 PHE A CA 1
ATOM 2611 C C . PHE A 1 313 ? -12.631 -13.743 13.686 1.00 85.69 313 PHE A C 1
ATOM 2613 O O . PHE A 1 313 ? -12.016 -13.174 14.583 1.00 85.69 313 PHE A O 1
ATOM 2620 N N . TYR A 1 314 ? -13.661 -14.552 13.949 1.00 85.69 314 TYR A N 1
ATOM 2621 C CA . TYR A 1 314 ? -14.121 -14.821 15.311 1.00 85.69 314 TYR A CA 1
ATOM 2622 C C . TYR A 1 314 ? -13.020 -15.450 16.180 1.00 85.69 314 TYR A C 1
ATOM 2624 O O . TYR A 1 314 ? -12.811 -15.006 17.311 1.00 85.69 314 TYR A O 1
ATOM 2632 N N . TRP A 1 315 ? -12.305 -16.448 15.650 1.00 85.88 315 TRP A N 1
ATOM 2633 C CA . TRP A 1 315 ? -11.213 -17.123 16.362 1.00 85.88 315 TRP A CA 1
ATOM 2634 C C . TRP A 1 315 ? -10.009 -16.211 16.604 1.00 85.88 315 TRP A C 1
ATOM 2636 O O . TRP A 1 315 ? -9.420 -16.264 17.681 1.00 85.88 315 TRP A O 1
ATOM 2646 N N . TYR A 1 316 ? -9.686 -15.330 15.656 1.00 89.00 316 TYR A N 1
ATOM 2647 C CA . TYR A 1 316 ? -8.653 -14.309 15.822 1.00 89.00 316 TYR A CA 1
ATOM 2648 C C . TYR A 1 316 ? -8.952 -13.395 17.016 1.00 89.00 316 TYR A C 1
ATOM 2650 O O . TYR A 1 316 ? -8.115 -13.250 17.903 1.00 89.00 316 TYR A O 1
ATOM 2658 N N . PHE A 1 317 ? -10.174 -12.862 17.122 1.00 87.38 317 PHE A N 1
ATOM 2659 C CA . PHE A 1 317 ? -10.555 -12.031 18.272 1.00 87.38 317 PHE A CA 1
ATOM 2660 C C . PHE A 1 317 ? -10.594 -12.803 19.595 1.00 87.38 317 PHE A C 1
ATOM 2662 O O . PHE A 1 317 ? -10.302 -12.228 20.637 1.00 87.38 317 PHE A O 1
ATOM 2669 N N . GLN A 1 318 ? -10.912 -14.102 19.577 1.00 87.06 318 GLN A N 1
ATOM 2670 C CA . GLN A 1 318 ? -10.778 -14.936 20.776 1.00 87.06 318 GLN A CA 1
ATOM 2671 C C . GLN A 1 318 ? -9.318 -15.147 21.190 1.00 87.06 318 GLN A C 1
ATOM 2673 O O . GLN A 1 318 ? -9.021 -15.181 22.382 1.00 87.06 318 GLN A O 1
ATOM 2678 N N . ALA A 1 319 ? -8.407 -15.304 20.227 1.00 87.50 319 ALA A N 1
ATOM 2679 C CA . ALA A 1 319 ? -6.980 -15.387 20.511 1.00 87.50 319 ALA A CA 1
ATOM 2680 C C . ALA A 1 319 ? -6.466 -14.066 21.100 1.00 87.50 319 ALA A C 1
ATOM 2682 O O . ALA A 1 319 ? -5.776 -14.091 22.114 1.00 87.50 319 ALA A O 1
ATOM 2683 N N . LEU A 1 320 ? -6.875 -12.924 20.536 1.00 89.44 320 LEU A N 1
ATOM 2684 C CA . LEU A 1 320 ? -6.540 -11.602 21.072 1.00 89.44 320 LEU A CA 1
ATOM 2685 C C . LEU A 1 320 ? -7.047 -11.391 22.499 1.00 89.44 320 LEU A C 1
ATOM 2687 O O . LEU A 1 320 ? -6.316 -10.847 23.315 1.00 89.44 320 LEU A O 1
ATOM 2691 N N . ASP A 1 321 ? -8.260 -11.841 22.823 1.00 86.44 321 ASP A N 1
ATOM 2692 C CA . ASP A 1 321 ? -8.811 -11.738 24.181 1.00 86.44 321 ASP A CA 1
ATOM 2693 C C . ASP A 1 321 ? -7.971 -12.545 25.194 1.00 86.44 321 ASP A C 1
ATOM 2695 O O . ASP A 1 321 ? -7.643 -12.070 26.282 1.00 86.44 321 ASP A O 1
ATOM 2699 N N . LYS A 1 322 ? -7.500 -13.738 24.799 1.00 87.19 322 LYS A N 1
ATOM 2700 C CA . LYS A 1 322 ? -6.558 -14.535 25.608 1.00 87.19 322 LYS A CA 1
ATOM 2701 C C . LYS A 1 322 ? -5.193 -13.858 25.755 1.00 87.19 322 LYS A C 1
ATOM 2703 O O . LYS A 1 322 ? -4.642 -13.838 26.853 1.00 87.19 322 LYS A O 1
ATOM 2708 N N . ILE A 1 323 ? -4.651 -13.309 24.667 1.00 86.31 323 ILE A N 1
ATOM 2709 C CA . ILE A 1 323 ? -3.366 -12.594 24.666 1.00 86.31 323 ILE A CA 1
ATOM 2710 C C . ILE A 1 323 ? -3.454 -11.350 25.554 1.00 86.31 323 ILE A C 1
ATOM 2712 O O . ILE A 1 323 ? -2.569 -11.119 26.375 1.00 86.31 323 ILE A O 1
ATOM 2716 N N . GLN A 1 324 ? -4.547 -10.591 25.453 1.00 87.69 324 GLN A N 1
ATOM 2717 C CA . GLN A 1 324 ? -4.829 -9.441 26.305 1.00 87.69 324 GLN A CA 1
ATOM 2718 C C . GLN A 1 324 ? -4.830 -9.845 27.777 1.00 87.69 324 GLN A C 1
ATOM 2720 O O . GLN A 1 324 ? -4.134 -9.211 28.564 1.00 87.69 324 GLN A O 1
ATOM 2725 N N . GLY A 1 325 ? -5.553 -10.910 28.139 1.00 81.81 325 GLY A N 1
ATOM 2726 C CA . GLY A 1 325 ? -5.597 -11.412 29.513 1.00 81.81 325 GLY A CA 1
ATOM 2727 C C . GLY A 1 325 ? -4.235 -11.851 30.063 1.00 81.81 325 GLY A C 1
ATOM 2728 O O . GLY A 1 325 ? -4.034 -11.783 31.272 1.00 81.81 325 GLY A O 1
ATOM 2729 N N . SER A 1 326 ? -3.305 -12.260 29.191 1.00 82.94 326 SER A N 1
ATOM 2730 C CA . SER A 1 326 ? -1.944 -12.659 29.568 1.00 82.94 326 SER A CA 1
ATOM 2731 C C . SER A 1 326 ? -0.947 -11.497 29.631 1.00 82.94 326 SER A C 1
ATOM 2733 O O . SER A 1 326 ? -0.032 -11.552 30.446 1.00 82.94 326 SER A O 1
ATOM 2735 N N . LEU A 1 327 ? -1.062 -10.495 28.752 1.00 79.38 327 LEU A N 1
ATOM 2736 C CA . LEU A 1 327 ? -0.088 -9.397 28.633 1.00 79.38 327 LEU A CA 1
ATOM 2737 C C . LEU A 1 327 ? -0.465 -8.157 29.450 1.00 79.38 327 LEU A C 1
ATOM 2739 O O . LEU A 1 327 ? 0.414 -7.448 29.932 1.00 79.38 327 LEU A O 1
ATOM 2743 N N . PHE A 1 328 ? -1.760 -7.867 29.574 1.00 78.50 328 PHE A N 1
ATOM 2744 C CA . PHE A 1 328 ? -2.271 -6.640 30.179 1.00 78.50 328 PHE A CA 1
ATOM 2745 C C . PHE A 1 328 ? -3.398 -7.011 31.143 1.00 78.50 328 PHE A C 1
ATOM 2747 O O . PHE A 1 328 ? -4.536 -7.171 30.704 1.00 78.50 328 PHE A O 1
ATOM 2754 N N . GLU A 1 329 ? -3.082 -7.178 32.432 1.00 72.56 329 GLU A N 1
ATOM 2755 C CA . GLU A 1 329 ? -4.024 -7.529 33.512 1.00 72.56 329 GLU A CA 1
ATOM 2756 C C . GLU A 1 329 ? -5.426 -6.941 33.283 1.00 72.56 329 GLU A C 1
ATOM 2758 O O . GLU A 1 329 ? -5.605 -5.736 33.416 1.00 72.56 329 GLU A O 1
ATOM 2763 N N . LYS A 1 330 ? -6.391 -7.786 32.869 1.00 66.81 330 LYS A N 1
ATOM 2764 C CA . LYS A 1 330 ? -7.827 -7.501 32.615 1.00 66.81 330 LYS A CA 1
ATOM 2765 C C . LYS A 1 330 ? -8.200 -6.016 32.410 1.00 66.81 330 LYS A C 1
ATOM 2767 O O . LYS A 1 330 ? -9.144 -5.519 33.024 1.00 66.81 330 LYS A O 1
ATOM 2772 N N . ASN A 1 331 ? -7.491 -5.308 31.527 1.00 77.69 331 ASN A N 1
ATOM 2773 C CA . ASN A 1 331 ? -7.765 -3.900 31.274 1.00 77.69 331 ASN A CA 1
ATOM 2774 C C . ASN A 1 331 ? -9.100 -3.792 30.523 1.00 77.69 331 ASN A C 1
ATOM 2776 O O . ASN A 1 331 ? -9.191 -4.135 29.340 1.00 77.69 331 ASN A O 1
ATOM 2780 N N . MET A 1 332 ? -10.138 -3.317 31.217 1.00 81.12 332 MET A N 1
ATOM 2781 C CA . MET A 1 332 ? -11.502 -3.266 30.685 1.00 81.12 332 MET A CA 1
ATOM 2782 C C . MET A 1 332 ? -11.621 -2.398 29.426 1.00 81.12 332 MET A C 1
ATOM 2784 O O . MET A 1 332 ? -12.464 -2.678 28.574 1.00 81.12 332 MET A O 1
ATOM 2788 N N . LEU A 1 333 ? -10.754 -1.392 29.258 1.00 82.44 333 LEU A N 1
ATOM 2789 C CA . LEU A 1 333 ? -10.736 -0.550 28.058 1.00 82.44 333 LEU A CA 1
ATOM 2790 C C . LEU A 1 333 ? -10.301 -1.339 26.817 1.00 82.44 333 LEU A C 1
ATOM 2792 O O . LEU A 1 333 ? -10.940 -1.237 25.771 1.00 82.44 333 LEU A O 1
ATOM 2796 N N . ILE A 1 334 ? -9.281 -2.195 26.947 1.00 83.81 334 ILE A N 1
ATOM 2797 C CA . ILE A 1 334 ? -8.818 -3.043 25.839 1.00 83.81 334 ILE A CA 1
ATOM 2798 C C . ILE A 1 334 ? -9.893 -4.076 25.492 1.00 83.81 334 ILE A C 1
ATOM 2800 O O . ILE A 1 334 ? -10.170 -4.305 24.319 1.00 83.81 334 ILE A O 1
ATOM 2804 N N . GLN A 1 335 ? -10.546 -4.666 26.496 1.00 84.12 335 GLN A N 1
ATOM 2805 C CA . GLN A 1 335 ? -11.635 -5.623 26.271 1.00 84.12 335 GLN A CA 1
ATOM 2806 C C . GLN A 1 335 ? -12.837 -4.981 25.573 1.00 84.12 335 GLN A C 1
ATOM 2808 O O . GLN A 1 335 ? -13.392 -5.570 24.640 1.00 84.12 335 GLN A O 1
ATOM 2813 N N . LYS A 1 336 ? -13.211 -3.756 25.974 1.00 85.12 336 LYS A N 1
ATOM 2814 C CA . LYS A 1 336 ? -14.218 -2.953 25.267 1.00 85.12 336 LYS A CA 1
ATOM 2815 C C . LYS A 1 336 ? -13.814 -2.791 23.803 1.00 85.12 336 LYS A C 1
ATOM 2817 O O . LYS A 1 336 ? -14.615 -3.101 22.925 1.00 85.12 336 LYS A O 1
ATOM 2822 N N . ASP A 1 337 ? -12.590 -2.344 23.538 1.00 83.44 337 ASP A N 1
ATOM 2823 C CA . ASP A 1 337 ? -12.122 -2.084 22.178 1.00 83.44 337 ASP A CA 1
ATOM 2824 C C . ASP A 1 337 ? -12.089 -3.356 21.320 1.00 83.44 337 ASP A C 1
ATOM 2826 O O . ASP A 1 337 ? -12.629 -3.360 20.218 1.00 83.44 337 ASP A O 1
ATOM 2830 N N . ILE A 1 338 ? -11.552 -4.469 21.832 1.00 84.81 338 ILE A N 1
ATOM 2831 C CA . ILE A 1 338 ? -11.550 -5.776 21.148 1.00 84.81 338 ILE A CA 1
ATOM 2832 C C . ILE A 1 338 ? -12.982 -6.205 20.801 1.00 84.81 338 ILE A C 1
ATOM 2834 O O . ILE A 1 338 ? -13.240 -6.679 19.691 1.00 84.81 338 ILE A O 1
ATOM 2838 N N . LYS A 1 339 ? -13.938 -6.005 21.717 1.00 83.06 339 LYS A N 1
ATOM 2839 C CA . LYS A 1 339 ? -15.350 -6.319 21.477 1.00 83.06 339 LYS A CA 1
ATOM 2840 C C . LYS A 1 339 ? -15.964 -5.418 20.401 1.00 83.06 339 LYS A C 1
ATOM 2842 O O . LYS A 1 339 ? -16.613 -5.932 19.494 1.00 83.06 339 LYS A O 1
ATOM 2847 N N . VAL A 1 340 ? -15.713 -4.111 20.454 1.00 80.31 340 VAL A N 1
ATOM 2848 C CA . VAL A 1 340 ? -16.184 -3.151 19.441 1.00 80.31 340 VAL A CA 1
ATOM 2849 C C . VAL A 1 340 ? -15.598 -3.475 18.064 1.00 80.31 340 VAL A C 1
ATOM 2851 O O . VAL A 1 340 ? -16.315 -3.427 17.070 1.00 80.31 340 VAL A O 1
ATOM 2854 N N . LEU A 1 341 ? -14.323 -3.863 17.984 1.00 80.12 341 LEU A N 1
ATOM 2855 C CA . LEU A 1 341 ? -13.674 -4.262 16.730 1.00 80.12 341 LEU A CA 1
ATOM 2856 C C . LEU A 1 341 ? -14.244 -5.556 16.149 1.00 80.12 341 LEU A C 1
ATOM 2858 O O . LEU A 1 341 ? -14.388 -5.684 14.932 1.00 80.12 341 LEU A O 1
ATOM 2862 N N . LYS A 1 342 ? -14.600 -6.502 17.019 1.00 79.56 342 LYS A N 1
ATOM 2863 C CA . LYS A 1 342 ? -15.283 -7.733 16.623 1.00 79.56 342 LYS A CA 1
ATOM 2864 C C . LYS A 1 342 ? -16.675 -7.455 16.050 1.00 79.56 342 LYS A C 1
ATOM 2866 O O . LYS A 1 342 ? -17.080 -8.129 15.103 1.00 79.56 342 LYS A O 1
ATOM 2871 N N . GLU A 1 343 ? -17.392 -6.488 16.619 1.00 76.06 343 GLU A N 1
ATOM 2872 C CA . GLU A 1 343 ? -18.710 -6.052 16.145 1.00 76.06 343 GLU A CA 1
ATOM 2873 C C . GLU A 1 343 ? -18.584 -5.273 14.823 1.00 76.06 343 GLU A C 1
ATOM 2875 O O . GLU A 1 343 ? -19.242 -5.622 13.846 1.00 76.06 343 GLU A O 1
ATOM 2880 N N . LYS A 1 344 ? -17.627 -4.337 14.721 1.00 76.25 344 LYS A N 1
ATOM 2881 C CA . LYS A 1 344 ? -17.322 -3.546 13.513 1.00 76.25 344 LYS A CA 1
ATOM 2882 C C . LYS A 1 344 ? -16.503 -4.324 12.470 1.00 76.25 344 LYS A C 1
ATOM 2884 O O . LYS A 1 344 ? -15.473 -3.859 11.975 1.00 76.25 344 LYS A O 1
ATOM 2889 N N . ARG A 1 345 ? -16.983 -5.505 12.068 1.00 76.31 345 ARG A N 1
ATOM 2890 C CA . ARG A 1 345 ? -16.336 -6.382 11.066 1.00 76.31 345 ARG A CA 1
ATOM 2891 C C . ARG A 1 345 ? -16.028 -5.665 9.748 1.00 76.31 345 ARG A C 1
ATOM 2893 O O . ARG A 1 345 ? -15.024 -5.970 9.102 1.00 76.31 345 ARG A O 1
ATOM 2900 N N . TRP A 1 346 ? -16.866 -4.715 9.336 1.00 74.69 346 TRP A N 1
ATOM 2901 C CA . TRP A 1 346 ? -16.666 -3.956 8.099 1.00 74.69 346 TRP A CA 1
ATOM 2902 C C . TRP A 1 346 ? -15.358 -3.146 8.092 1.00 74.69 346 TRP A C 1
ATOM 2904 O O . TRP A 1 346 ? -14.784 -2.948 7.023 1.00 74.69 346 TRP A O 1
ATOM 2914 N N . LEU A 1 347 ? -14.851 -2.751 9.266 1.00 75.94 347 LEU A N 1
ATOM 2915 C CA . LEU A 1 347 ? -13.626 -1.965 9.403 1.00 75.94 347 LEU A CA 1
ATOM 2916 C C . LEU A 1 347 ? -12.368 -2.811 9.150 1.00 75.94 347 LEU A C 1
ATOM 2918 O O . LEU A 1 347 ? -11.470 -2.384 8.432 1.00 75.94 347 LEU A O 1
ATOM 2922 N N . LEU A 1 348 ? -12.317 -4.023 9.715 1.00 78.38 348 LEU A N 1
ATOM 2923 C CA . LEU A 1 348 ? -11.115 -4.870 9.715 1.00 78.38 348 LEU A CA 1
ATOM 2924 C C . LEU A 1 348 ? -11.141 -6.014 8.697 1.00 78.38 348 LEU A C 1
ATOM 2926 O O . LEU A 1 348 ? -10.092 -6.553 8.365 1.00 78.38 348 LEU A O 1
ATOM 2930 N N . SER A 1 349 ? -12.305 -6.408 8.178 1.00 77.56 349 SER A N 1
ATOM 2931 C CA . SER A 1 349 ? -12.408 -7.584 7.295 1.00 77.56 349 SER A CA 1
ATOM 2932 C C . SER A 1 349 ? -11.632 -7.457 5.981 1.00 77.56 349 SER A C 1
ATOM 2934 O O . SER A 1 349 ? -11.145 -8.472 5.484 1.00 77.56 349 SER A O 1
ATOM 2936 N N . LYS A 1 350 ? -11.486 -6.239 5.434 1.00 77.00 350 LYS A N 1
ATOM 2937 C CA . LYS A 1 350 ? -10.687 -5.969 4.223 1.00 77.00 350 LYS A CA 1
ATOM 2938 C C . LYS A 1 350 ? -9.213 -6.300 4.431 1.00 77.00 350 LYS A C 1
ATOM 2940 O O . LYS A 1 350 ? -8.605 -6.931 3.577 1.00 77.00 350 LYS A O 1
ATOM 2945 N N . GLU A 1 351 ? -8.677 -5.893 5.572 1.00 81.06 351 GLU A N 1
ATOM 2946 C CA . GLU A 1 351 ? -7.245 -5.948 5.873 1.00 81.06 351 GLU A CA 1
ATOM 2947 C C . GLU A 1 351 ? -6.911 -7.071 6.857 1.00 81.06 351 GLU A C 1
ATOM 2949 O O . GLU A 1 351 ? -5.799 -7.152 7.362 1.00 81.06 351 GLU A O 1
ATOM 2954 N N . PHE A 1 352 ? -7.871 -7.957 7.138 1.00 85.94 352 PHE A N 1
ATOM 2955 C CA . PHE A 1 352 ? -7.773 -8.983 8.173 1.00 85.94 352 PHE A CA 1
ATOM 2956 C C . PHE A 1 352 ? -6.484 -9.804 8.084 1.00 85.94 352 PHE A C 1
ATOM 2958 O O . PHE A 1 352 ? -5.849 -10.060 9.103 1.00 85.94 352 PHE A O 1
ATOM 2965 N N . PHE A 1 353 ? -6.071 -10.189 6.875 1.00 86.69 353 PHE A N 1
ATOM 2966 C CA . PHE A 1 353 ? -4.852 -10.973 6.691 1.00 86.69 353 PHE A CA 1
ATOM 2967 C C . PHE A 1 353 ? -3.575 -10.191 6.994 1.00 86.69 353 PHE A C 1
ATOM 2969 O O . PHE A 1 353 ? -2.623 -10.802 7.470 1.00 86.69 353 PHE A O 1
ATOM 2976 N N . ASN A 1 354 ? -3.576 -8.864 6.842 1.00 85.56 354 ASN A N 1
ATOM 2977 C CA . ASN A 1 354 ? -2.454 -8.039 7.279 1.00 85.56 354 ASN A CA 1
ATOM 2978 C C . ASN A 1 354 ? -2.343 -8.075 8.811 1.00 85.56 354 ASN A C 1
ATOM 2980 O O . ASN A 1 354 ? -1.239 -8.167 9.325 1.00 85.56 354 ASN A O 1
ATOM 2984 N N . TYR A 1 355 ? -3.462 -8.078 9.551 1.00 84.81 355 TYR A N 1
ATOM 2985 C CA . TYR A 1 355 ? -3.457 -8.187 11.023 1.00 84.81 355 TYR A CA 1
ATOM 2986 C C . TYR A 1 355 ? -3.200 -9.610 11.537 1.00 84.81 355 TYR A C 1
ATOM 2988 O O . TYR A 1 355 ? -2.704 -9.776 12.648 1.00 84.81 355 TYR A O 1
ATOM 2996 N N . MET A 1 356 ? -3.585 -10.635 10.775 1.00 86.69 356 MET A N 1
ATOM 2997 C CA . MET A 1 356 ? -3.428 -12.037 11.171 1.00 86.69 356 MET A CA 1
ATOM 2998 C C . MET A 1 356 ? -2.054 -12.605 10.802 1.00 86.69 356 MET A C 1
ATOM 3000 O O . MET A 1 356 ? -1.522 -13.429 11.536 1.00 86.69 356 MET A O 1
ATOM 3004 N N . PHE A 1 357 ? -1.501 -12.199 9.662 1.00 88.62 357 PHE A N 1
ATOM 3005 C CA . PHE A 1 357 ? -0.207 -12.648 9.166 1.00 88.62 357 PHE A CA 1
ATOM 3006 C C . PHE A 1 357 ? 0.720 -11.441 9.038 1.00 88.62 357 PHE A C 1
ATOM 3008 O O . PHE A 1 357 ? 1.278 -10.994 10.033 1.00 88.62 357 PHE A O 1
ATOM 3015 N N . MET A 1 358 ? 0.871 -10.912 7.827 1.00 89.50 358 MET A N 1
ATOM 3016 C CA . MET A 1 358 ? 1.679 -9.745 7.485 1.00 89.50 358 MET A CA 1
ATOM 3017 C C . MET A 1 358 ? 1.172 -9.141 6.183 1.00 89.50 358 MET A C 1
ATOM 3019 O O . MET A 1 358 ? 0.392 -9.772 5.472 1.00 89.50 358 MET A O 1
ATOM 3023 N N . SER A 1 359 ? 1.641 -7.950 5.841 1.00 90.88 359 SER A N 1
ATOM 3024 C CA . SER A 1 359 ? 1.353 -7.344 4.551 1.00 90.88 359 SER A CA 1
ATOM 3025 C C . SER A 1 359 ? 2.027 -8.039 3.369 1.00 90.88 359 SER A C 1
ATOM 3027 O O . SER A 1 359 ? 3.039 -8.731 3.505 1.00 90.88 359 SER A O 1
ATOM 3029 N N . TYR A 1 360 ? 1.486 -7.817 2.167 1.00 90.50 360 TYR A N 1
ATOM 3030 C CA . TYR A 1 360 ? 2.110 -8.275 0.921 1.00 90.50 360 TYR A CA 1
ATOM 3031 C C . TYR A 1 360 ? 3.505 -7.671 0.707 1.00 90.50 360 TYR A C 1
ATOM 3033 O O . TYR A 1 360 ? 4.395 -8.344 0.189 1.00 90.50 360 TYR A O 1
ATOM 3041 N N . GLU A 1 361 ? 3.715 -6.432 1.157 1.00 89.81 361 GLU A N 1
ATOM 3042 C CA . GLU A 1 361 ? 5.013 -5.757 1.103 1.00 89.81 361 GLU A CA 1
ATOM 3043 C C . GLU A 1 361 ? 6.050 -6.459 1.994 1.00 89.81 361 GLU A C 1
ATOM 3045 O O . GLU A 1 361 ? 7.191 -6.657 1.579 1.00 89.81 361 GLU A O 1
ATOM 3050 N N . ALA A 1 362 ? 5.649 -6.948 3.174 1.00 91.50 362 ALA A N 1
ATOM 3051 C CA . ALA A 1 362 ? 6.530 -7.749 4.018 1.00 91.50 362 ALA A CA 1
ATOM 3052 C C . ALA A 1 362 ? 6.987 -9.037 3.310 1.00 91.50 362 ALA A C 1
ATOM 3054 O O . ALA A 1 362 ? 8.176 -9.349 3.330 1.00 91.50 362 ALA A O 1
ATOM 3055 N N . PHE A 1 363 ? 6.090 -9.758 2.622 1.00 93.62 363 PHE A N 1
ATOM 3056 C CA . PHE A 1 363 ? 6.469 -10.950 1.846 1.00 93.62 363 PHE A CA 1
ATOM 3057 C C . PHE A 1 363 ? 7.425 -10.629 0.691 1.00 93.62 363 PHE A C 1
ATOM 3059 O O . PHE A 1 363 ? 8.346 -11.406 0.432 1.00 93.62 363 PHE A O 1
ATOM 3066 N N . PHE A 1 364 ? 7.254 -9.478 0.036 1.00 92.94 364 PHE A N 1
ATOM 3067 C CA . PHE A 1 364 ? 8.212 -8.985 -0.953 1.00 92.94 364 PHE A CA 1
ATOM 3068 C C . PHE A 1 364 ? 9.599 -8.752 -0.333 1.00 92.94 364 PHE A C 1
ATOM 3070 O O . PHE A 1 364 ? 10.591 -9.240 -0.877 1.00 92.94 364 PHE A O 1
ATOM 3077 N N . TYR A 1 365 ? 9.683 -8.109 0.840 1.00 90.50 365 TYR A N 1
ATOM 3078 C CA . TYR A 1 365 ? 10.952 -7.927 1.558 1.00 90.50 365 TYR A CA 1
ATOM 3079 C C . TYR A 1 365 ? 11.602 -9.247 1.979 1.00 90.50 365 TYR A C 1
ATOM 3081 O O . TYR A 1 365 ? 12.817 -9.394 1.838 1.00 90.50 365 TYR A O 1
ATOM 3089 N N . VAL A 1 366 ? 10.818 -10.237 2.423 1.00 92.31 366 VAL A N 1
ATOM 3090 C CA . VAL A 1 366 ? 11.331 -11.593 2.688 1.00 92.31 366 VAL A CA 1
ATOM 3091 C C . VAL A 1 366 ? 11.913 -12.206 1.407 1.00 92.31 366 VAL A C 1
ATOM 3093 O O . VAL A 1 366 ? 12.998 -12.786 1.443 1.00 92.31 366 VAL A O 1
ATOM 3096 N N . GLY A 1 367 ? 11.246 -12.045 0.262 1.00 91.12 367 GLY A N 1
ATOM 3097 C CA . GLY A 1 367 ? 11.740 -12.501 -1.042 1.00 91.12 367 GLY A CA 1
ATOM 3098 C C . GLY A 1 367 ? 13.073 -11.867 -1.434 1.00 91.12 367 GLY A C 1
ATOM 3099 O O . GLY A 1 367 ? 14.018 -12.569 -1.792 1.00 91.12 367 GLY A O 1
ATOM 3100 N N . VAL A 1 368 ? 13.175 -10.544 -1.290 1.00 89.31 368 VAL A N 1
ATOM 3101 C CA . VAL A 1 368 ? 14.406 -9.783 -1.547 1.00 89.31 368 VAL A CA 1
ATOM 3102 C C . VAL A 1 368 ? 15.550 -10.257 -0.645 1.00 89.31 368 VAL A C 1
ATOM 3104 O O . VAL A 1 368 ? 16.622 -10.616 -1.130 1.00 89.31 368 VAL A O 1
ATOM 3107 N N . MET A 1 369 ? 15.326 -10.315 0.670 1.00 87.38 369 MET A N 1
ATOM 3108 C CA . MET A 1 369 ? 16.384 -10.656 1.626 1.00 87.38 369 MET A CA 1
ATOM 3109 C C . MET A 1 369 ? 16.804 -12.123 1.532 1.00 87.38 369 MET A C 1
ATOM 3111 O O . MET A 1 369 ? 17.991 -12.409 1.626 1.00 87.38 369 MET A O 1
ATOM 3115 N N . THR A 1 370 ? 15.883 -13.057 1.278 1.00 89.50 370 THR A N 1
ATOM 3116 C CA . THR A 1 370 ? 16.248 -14.467 1.026 1.00 89.50 370 THR A CA 1
ATOM 3117 C C . THR A 1 370 ? 17.026 -14.638 -0.280 1.00 89.50 370 THR A C 1
ATOM 3119 O O . THR A 1 370 ? 17.954 -15.446 -0.335 1.00 89.50 370 THR A O 1
ATOM 3122 N N . GLY A 1 371 ? 16.713 -13.839 -1.307 1.00 86.06 371 GLY A N 1
ATOM 3123 C CA . GLY A 1 371 ? 17.534 -13.717 -2.511 1.00 86.06 371 GLY A CA 1
ATOM 3124 C C . GLY A 1 371 ? 18.961 -13.275 -2.180 1.00 86.06 371 GLY A C 1
ATOM 3125 O O . GLY A 1 371 ? 19.907 -13.952 -2.569 1.00 86.06 371 GLY A O 1
ATOM 3126 N N . LEU A 1 372 ? 19.127 -12.209 -1.391 1.00 83.75 372 LEU A N 1
ATOM 3127 C CA . LEU A 1 372 ? 20.449 -11.721 -0.973 1.00 83.75 372 LEU A CA 1
ATOM 3128 C C . LEU A 1 372 ? 21.208 -12.739 -0.112 1.00 83.75 372 LEU A C 1
ATOM 3130 O O . LEU A 1 372 ? 22.377 -12.997 -0.375 1.00 83.75 372 LEU A O 1
ATOM 3134 N N . ILE A 1 373 ? 20.545 -13.366 0.865 1.00 84.69 373 ILE A N 1
ATOM 3135 C CA . ILE A 1 373 ? 21.141 -14.401 1.727 1.00 84.69 373 ILE A CA 1
ATOM 3136 C C . ILE A 1 373 ? 21.683 -15.560 0.883 1.00 84.69 373 ILE A C 1
ATOM 3138 O O . ILE A 1 373 ? 22.767 -16.057 1.170 1.00 84.69 373 ILE A O 1
ATOM 3142 N N . SER A 1 374 ? 20.977 -15.955 -0.185 1.00 83.44 374 SER A N 1
ATOM 3143 C CA . SER A 1 374 ? 21.426 -17.043 -1.066 1.00 83.44 374 SER A CA 1
ATOM 3144 C C . SER A 1 374 ? 22.667 -16.730 -1.907 1.00 83.44 374 SER A C 1
ATOM 3146 O O . SER A 1 374 ? 23.258 -17.652 -2.456 1.00 83.44 374 SER A O 1
ATOM 3148 N N . LEU A 1 375 ? 23.045 -15.456 -2.022 1.00 78.06 375 LEU A N 1
ATOM 3149 C CA . LEU A 1 375 ? 24.167 -14.990 -2.845 1.00 78.06 375 LEU A CA 1
ATOM 3150 C C . LEU A 1 375 ? 25.408 -14.635 -2.017 1.00 78.06 375 LEU A C 1
ATOM 3152 O O . LEU A 1 375 ? 26.453 -14.304 -2.571 1.00 78.06 375 LEU A O 1
ATOM 3156 N N . VAL A 1 376 ? 25.271 -14.632 -0.694 1.00 77.81 376 VAL A N 1
ATOM 3157 C CA . VAL A 1 376 ? 26.305 -14.222 0.250 1.00 77.81 376 VAL A CA 1
ATOM 3158 C C . VAL A 1 376 ? 26.869 -15.464 0.914 1.00 77.81 376 VAL A C 1
ATOM 3160 O O . VAL A 1 376 ? 26.126 -16.184 1.567 1.00 77.81 376 VAL A O 1
ATOM 3163 N N . ASP A 1 377 ? 28.184 -15.654 0.843 1.00 72.81 377 ASP A N 1
ATOM 3164 C CA . ASP A 1 377 ? 28.849 -16.808 1.468 1.00 72.81 377 ASP A CA 1
ATOM 3165 C C . ASP A 1 377 ? 29.216 -16.567 2.947 1.00 72.81 377 ASP A C 1
ATOM 3167 O O . ASP A 1 377 ? 29.468 -17.499 3.708 1.00 72.81 377 ASP A O 1
ATOM 3171 N N . HIS A 1 378 ? 29.243 -15.305 3.393 1.00 78.25 378 HIS A N 1
ATOM 3172 C CA . HIS A 1 378 ? 29.617 -14.937 4.761 1.00 78.25 378 HIS A CA 1
ATOM 3173 C C . HIS A 1 378 ? 28.435 -15.009 5.740 1.00 78.25 378 HIS A C 1
ATOM 3175 O O . HIS A 1 378 ? 27.553 -14.147 5.735 1.00 78.25 378 HIS A O 1
ATOM 3181 N N . GLN A 1 379 ? 28.483 -15.970 6.667 1.00 77.94 379 GLN A N 1
ATOM 3182 C CA . GLN A 1 379 ? 27.438 -16.207 7.674 1.00 77.94 379 GLN A CA 1
ATOM 3183 C C . GLN A 1 379 ? 27.106 -14.973 8.533 1.00 77.94 379 GLN A C 1
ATOM 3185 O O . GLN A 1 379 ? 25.934 -14.675 8.754 1.00 77.94 379 GLN A O 1
ATOM 3190 N N . ALA A 1 380 ? 28.103 -14.188 8.960 1.00 77.94 380 ALA A N 1
ATOM 3191 C CA . ALA A 1 380 ? 27.865 -12.962 9.734 1.00 77.94 380 ALA A CA 1
ATOM 3192 C C . ALA A 1 380 ? 27.026 -11.925 8.957 1.00 77.94 380 ALA A C 1
ATOM 3194 O O . ALA A 1 380 ? 26.143 -11.279 9.522 1.00 77.94 380 ALA A O 1
ATOM 3195 N N . LEU A 1 381 ? 27.250 -11.802 7.643 1.00 78.38 381 LEU A N 1
ATOM 3196 C CA . LEU A 1 381 ? 26.469 -10.912 6.783 1.00 78.38 381 LEU A CA 1
ATOM 3197 C C . LEU A 1 381 ? 25.048 -11.459 6.563 1.00 78.38 381 LEU A C 1
ATOM 3199 O O . LEU A 1 381 ? 24.096 -10.684 6.558 1.00 78.38 381 LEU A O 1
ATOM 3203 N N . GLN A 1 382 ? 24.878 -12.781 6.453 1.00 82.06 382 GLN A N 1
ATOM 3204 C CA . GLN A 1 382 ? 23.556 -13.420 6.382 1.00 82.06 382 GLN A CA 1
ATOM 3205 C C . GLN A 1 382 ? 22.735 -13.184 7.663 1.00 82.06 382 GLN A C 1
ATOM 3207 O O . GLN A 1 382 ? 21.544 -12.873 7.595 1.00 82.06 382 GLN A O 1
ATOM 3212 N N . ILE A 1 383 ? 23.369 -13.251 8.839 1.00 81.44 383 ILE A N 1
ATOM 3213 C CA . ILE A 1 383 ? 22.733 -12.902 10.118 1.00 81.44 383 ILE A CA 1
ATOM 3214 C C . ILE A 1 383 ? 22.361 -11.415 10.132 1.00 81.44 383 ILE A C 1
ATOM 3216 O O . ILE A 1 383 ? 21.257 -11.047 10.527 1.00 81.44 383 ILE A O 1
ATOM 3220 N N . GLN A 1 384 ? 23.231 -10.533 9.650 1.00 81.69 384 GLN A N 1
ATOM 3221 C CA . GLN A 1 384 ? 22.920 -9.107 9.603 1.00 81.69 384 GLN A CA 1
ATOM 3222 C C . GLN A 1 384 ? 21.806 -8.749 8.595 1.00 81.69 384 GLN A C 1
ATOM 3224 O O . GLN A 1 384 ? 20.992 -7.856 8.853 1.00 81.69 384 GLN A O 1
ATOM 3229 N N . LEU A 1 385 ? 21.711 -9.479 7.485 1.00 83.94 385 LEU A N 1
ATOM 3230 C CA . LEU A 1 385 ? 20.591 -9.416 6.543 1.00 83.94 385 LEU A CA 1
ATOM 3231 C C . LEU A 1 385 ? 19.269 -9.777 7.228 1.00 83.94 385 LEU A C 1
ATOM 3233 O O . LEU A 1 385 ? 18.293 -9.038 7.107 1.00 83.94 385 LEU A O 1
ATOM 3237 N N . LEU A 1 386 ? 19.254 -10.857 8.015 1.00 86.19 386 LEU A N 1
ATOM 3238 C CA . LEU A 1 386 ? 18.095 -11.245 8.826 1.00 86.19 386 LEU A CA 1
ATOM 3239 C C . LEU A 1 386 ? 17.733 -10.191 9.879 1.00 86.19 386 LEU A C 1
ATOM 3241 O O . LEU A 1 386 ? 16.555 -9.910 10.094 1.00 86.19 386 LEU A O 1
ATOM 3245 N N . PHE A 1 387 ? 18.734 -9.551 10.490 1.00 86.50 387 PHE A N 1
ATOM 3246 C CA . PHE A 1 387 ? 18.499 -8.454 11.434 1.00 86.50 387 PHE A CA 1
ATOM 3247 C C . PHE A 1 387 ? 17.783 -7.294 10.749 1.00 86.50 387 PHE A C 1
ATOM 3249 O O . PHE A 1 387 ? 16.764 -6.798 11.230 1.00 86.50 387 PHE A O 1
ATOM 3256 N N . THR A 1 388 ? 18.297 -6.895 9.589 1.00 85.88 388 THR A N 1
ATOM 3257 C CA . THR A 1 388 ? 17.741 -5.792 8.806 1.00 85.88 388 THR A CA 1
ATOM 3258 C C . THR A 1 388 ? 16.325 -6.120 8.332 1.00 85.88 388 THR A C 1
ATOM 3260 O O . THR A 1 388 ? 15.435 -5.281 8.465 1.00 85.88 388 THR A O 1
ATOM 3263 N N . LEU A 1 389 ? 16.083 -7.356 7.876 1.00 88.12 389 LEU A N 1
ATOM 3264 C CA . LEU A 1 389 ? 14.754 -7.860 7.517 1.00 88.12 389 LEU A CA 1
ATOM 3265 C C . LEU A 1 389 ? 13.760 -7.697 8.674 1.00 88.12 389 LEU A C 1
ATOM 3267 O O . LEU A 1 389 ? 12.667 -7.172 8.473 1.00 88.12 389 LEU A O 1
ATOM 3271 N N . ASN A 1 390 ? 14.149 -8.096 9.887 1.00 90.00 390 ASN A N 1
ATOM 3272 C CA . ASN A 1 390 ? 13.293 -8.001 11.066 1.00 90.00 390 ASN A CA 1
ATOM 3273 C C . ASN A 1 390 ? 12.911 -6.563 11.391 1.00 90.00 390 ASN A C 1
ATOM 3275 O O . ASN A 1 390 ? 11.732 -6.250 11.558 1.00 90.00 390 ASN A O 1
ATOM 3279 N N . VAL A 1 391 ? 13.899 -5.674 11.435 1.00 88.75 391 VAL A N 1
ATOM 3280 C CA . VAL A 1 391 ? 13.672 -4.256 11.721 1.00 88.75 391 VAL A CA 1
ATOM 3281 C C . VAL A 1 391 ? 12.793 -3.619 10.634 1.00 88.75 391 VAL A C 1
ATOM 3283 O O . VAL A 1 391 ? 11.849 -2.902 10.966 1.00 88.75 391 VAL A O 1
ATOM 3286 N N . MET A 1 392 ? 13.032 -3.925 9.352 1.00 88.56 392 MET A N 1
ATOM 3287 C CA . MET A 1 392 ? 12.225 -3.424 8.232 1.00 88.56 392 MET A CA 1
ATOM 3288 C C . MET A 1 392 ? 10.777 -3.919 8.279 1.00 88.56 392 MET A C 1
ATOM 3290 O O . MET A 1 392 ? 9.857 -3.109 8.163 1.00 88.56 392 MET A O 1
ATOM 3294 N N . ILE A 1 393 ? 10.555 -5.222 8.480 1.00 90.88 393 ILE A N 1
ATOM 3295 C CA . ILE A 1 393 ? 9.203 -5.790 8.518 1.00 90.88 393 ILE A CA 1
ATOM 3296 C C . ILE A 1 393 ? 8.425 -5.246 9.712 1.00 90.88 393 ILE A C 1
ATOM 3298 O O . ILE A 1 393 ? 7.285 -4.826 9.538 1.00 90.88 393 ILE A O 1
ATOM 3302 N N . LEU A 1 394 ? 9.015 -5.197 10.911 1.00 91.81 394 LEU A N 1
ATOM 3303 C CA . LEU A 1 394 ? 8.318 -4.667 12.086 1.00 91.81 394 LEU A CA 1
ATOM 3304 C C . LEU A 1 394 ? 7.963 -3.181 11.907 1.00 91.81 394 LEU A C 1
ATOM 3306 O O . LEU A 1 394 ? 6.846 -2.758 12.223 1.00 91.81 394 LEU A O 1
ATOM 3310 N N . ALA A 1 395 ? 8.886 -2.391 11.354 1.00 89.38 395 ALA A N 1
ATOM 3311 C CA . ALA A 1 395 ? 8.651 -0.985 11.052 1.00 89.38 395 ALA A CA 1
ATOM 3312 C C . ALA A 1 395 ? 7.524 -0.786 10.028 1.00 89.38 395 ALA A C 1
ATOM 3314 O O . ALA A 1 395 ? 6.682 0.099 10.205 1.00 89.38 395 ALA A O 1
ATOM 3315 N N . ASN A 1 396 ? 7.506 -1.592 8.963 1.00 89.31 396 ASN A N 1
ATOM 3316 C CA . ASN A 1 396 ? 6.518 -1.469 7.898 1.00 89.31 396 ASN A CA 1
ATOM 3317 C C . ASN A 1 396 ? 5.142 -1.990 8.322 1.00 89.31 396 ASN A C 1
ATOM 3319 O O . ASN A 1 396 ? 4.132 -1.322 8.139 1.00 89.31 396 ASN A O 1
ATOM 3323 N N . GLN A 1 397 ? 5.100 -3.141 8.986 1.00 91.56 397 GLN A N 1
ATOM 3324 C CA . GLN A 1 397 ? 3.857 -3.754 9.438 1.00 91.56 397 GLN A CA 1
ATOM 3325 C C . GLN A 1 397 ? 3.110 -2.855 10.434 1.00 91.56 397 GLN A C 1
ATOM 3327 O O . GLN A 1 397 ? 1.897 -2.685 10.337 1.00 91.56 397 GLN A O 1
ATOM 3332 N N . THR A 1 398 ? 3.823 -2.228 11.375 1.00 90.56 398 THR A N 1
ATOM 3333 C CA . THR A 1 398 ? 3.206 -1.262 12.301 1.00 90.56 398 THR A CA 1
ATOM 3334 C C . THR A 1 398 ? 2.740 0.006 11.584 1.00 90.56 398 THR A C 1
ATOM 3336 O O . THR A 1 398 ? 1.681 0.541 11.910 1.00 90.56 398 THR A O 1
ATOM 3339 N N . TYR A 1 399 ? 3.491 0.488 10.592 1.00 87.69 399 TYR A N 1
ATOM 3340 C CA . TYR A 1 399 ? 3.081 1.610 9.747 1.00 87.69 399 TYR A CA 1
ATOM 3341 C C . TYR A 1 399 ? 1.767 1.308 9.012 1.00 87.69 399 TYR A C 1
ATOM 3343 O O . TYR A 1 399 ? 0.805 2.072 9.125 1.00 87.69 399 TYR A O 1
ATOM 3351 N N . GLU A 1 400 ? 1.687 0.157 8.347 1.00 86.06 400 GLU A N 1
ATOM 3352 C CA . GLU A 1 400 ? 0.499 -0.268 7.611 1.00 86.06 400 GLU A CA 1
ATOM 3353 C C . GLU A 1 400 ? -0.713 -0.466 8.523 1.00 86.06 400 GLU A C 1
ATOM 3355 O O . GLU A 1 400 ? -1.772 0.099 8.260 1.00 86.06 400 GLU A O 1
ATOM 3360 N N . MET A 1 401 ? -0.573 -1.189 9.640 1.00 87.19 401 MET A N 1
ATOM 3361 C CA . MET A 1 401 ? -1.678 -1.397 10.590 1.00 87.19 401 MET A CA 1
ATOM 3362 C C . MET A 1 401 ? -2.254 -0.073 11.116 1.00 87.19 401 MET A C 1
ATOM 3364 O O . MET A 1 401 ? -3.446 0.024 11.405 1.00 87.19 401 MET A O 1
ATOM 3368 N N . ARG A 1 402 ? -1.430 0.971 11.223 1.00 85.12 402 ARG A N 1
ATOM 3369 C CA . ARG A 1 402 ? -1.871 2.302 11.646 1.00 85.12 402 ARG A CA 1
ATOM 3370 C C . ARG A 1 402 ? -2.571 3.069 10.521 1.00 85.12 402 ARG A C 1
ATOM 3372 O O . ARG A 1 402 ? -3.596 3.693 10.784 1.00 85.12 402 ARG A O 1
ATOM 3379 N N . ILE A 1 403 ? -2.069 3.014 9.286 1.00 78.75 403 ILE A N 1
ATOM 3380 C CA . ILE A 1 403 ? -2.694 3.675 8.122 1.00 78.75 403 ILE A CA 1
ATOM 3381 C C . ILE A 1 403 ? -4.008 3.020 7.715 1.00 78.75 403 ILE A C 1
ATOM 3383 O O . ILE A 1 403 ? -4.945 3.699 7.291 1.00 78.75 403 ILE A O 1
ATOM 3387 N N . LEU A 1 404 ? -4.093 1.701 7.841 1.00 75.94 404 LEU A N 1
ATOM 3388 C CA . LEU A 1 404 ? -5.283 0.955 7.459 1.00 75.94 404 LEU A CA 1
ATOM 3389 C C . LEU A 1 404 ? -6.450 1.232 8.412 1.00 75.94 404 LEU A C 1
ATOM 3391 O O . LEU A 1 404 ? -7.600 1.280 7.965 1.00 75.94 404 LEU A O 1
ATOM 3395 N N . THR A 1 405 ? -6.166 1.472 9.697 1.00 76.19 405 THR A N 1
ATOM 3396 C CA . THR A 1 405 ? -7.192 1.717 10.719 1.00 76.19 405 THR A CA 1
ATOM 3397 C C . THR A 1 405 ? -6.840 2.841 11.709 1.00 76.19 405 THR A C 1
ATOM 3399 O O . THR A 1 405 ? -6.764 2.601 12.920 1.00 76.19 405 THR A O 1
ATOM 3402 N N . PRO A 1 406 ? -6.680 4.094 11.249 1.00 75.19 406 PRO A N 1
ATOM 3403 C CA . PRO A 1 406 ? -6.362 5.224 12.125 1.00 75.19 406 PRO A CA 1
ATOM 3404 C C . PRO A 1 406 ? -7.484 5.505 13.135 1.00 75.19 406 PRO A C 1
ATOM 3406 O O . PRO A 1 406 ? -7.218 5.932 14.258 1.00 75.19 406 PRO A O 1
ATOM 3409 N N . SER A 1 407 ? -8.736 5.202 12.778 1.00 74.50 407 SER A N 1
ATOM 3410 C CA . SER A 1 407 ? -9.906 5.370 13.645 1.00 74.50 407 SER A CA 1
ATOM 3411 C C . SER A 1 407 ? -9.859 4.520 14.919 1.00 74.50 407 SER A C 1
ATOM 3413 O O . SER A 1 407 ? -10.412 4.934 15.930 1.00 74.50 407 SER A O 1
ATOM 3415 N N . ILE A 1 408 ? -9.173 3.372 14.917 1.00 80.06 408 ILE A N 1
ATOM 3416 C CA . ILE A 1 408 ? -9.063 2.497 16.100 1.00 80.06 408 ILE A CA 1
ATOM 3417 C C . ILE A 1 408 ? -8.212 3.155 17.191 1.00 80.06 408 ILE A C 1
ATOM 3419 O O . ILE A 1 408 ? -8.511 3.030 18.382 1.00 80.06 408 ILE A O 1
ATOM 3423 N N . PHE A 1 409 ? -7.155 3.852 16.772 1.00 78.81 409 PHE A N 1
ATOM 3424 C CA . PHE A 1 409 ? -6.133 4.401 17.660 1.00 78.81 409 PHE A CA 1
ATOM 3425 C C . PHE A 1 409 ? -6.315 5.895 17.949 1.00 78.81 409 PHE A C 1
ATOM 3427 O O . PHE A 1 409 ? -5.712 6.419 18.885 1.00 78.81 409 PHE A O 1
ATOM 3434 N N . SER A 1 410 ? -7.145 6.587 17.167 1.00 77.00 410 SER A N 1
ATOM 3435 C CA . SER A 1 410 ? -7.448 7.998 17.379 1.00 77.00 410 SER A CA 1
ATOM 3436 C C . SER A 1 410 ? -8.437 8.212 18.525 1.00 77.00 410 SER A C 1
ATOM 3438 O O . SER A 1 410 ? -9.461 7.537 18.631 1.00 77.00 410 SER A O 1
ATOM 3440 N N . LEU A 1 411 ? -8.181 9.245 19.330 1.00 74.31 411 LEU A N 1
ATOM 3441 C CA . LEU A 1 411 ? -9.112 9.733 20.352 1.00 74.31 411 LEU A CA 1
ATOM 3442 C C . LEU A 1 411 ? -10.421 10.264 19.733 1.00 74.31 411 LEU A C 1
ATOM 3444 O O . LEU A 1 411 ? -11.459 10.291 20.389 1.00 74.31 411 LEU A O 1
ATOM 3448 N N . SER A 1 412 ? -10.392 10.662 18.456 1.00 70.12 412 SER A N 1
ATOM 3449 C CA . SER A 1 412 ? -11.543 11.235 17.751 1.00 70.12 412 SER A CA 1
ATOM 3450 C C . SER A 1 412 ? -12.714 10.276 17.595 1.00 70.12 412 SER A C 1
ATOM 3452 O O . SER A 1 412 ? -13.862 10.719 17.580 1.00 70.12 412 SER A O 1
ATOM 3454 N N . ALA A 1 413 ? -12.442 8.972 17.514 1.00 68.81 413 ALA A N 1
ATOM 3455 C CA . ALA A 1 413 ? -13.474 7.953 17.360 1.00 68.81 413 ALA A CA 1
ATOM 3456 C C . ALA A 1 413 ? -14.397 7.860 18.583 1.00 68.81 413 ALA A C 1
ATOM 3458 O O . ALA A 1 413 ? -15.554 7.475 18.459 1.00 68.81 413 ALA A O 1
ATOM 3459 N N . GLU A 1 414 ? -13.921 8.277 19.757 1.00 71.75 414 GLU A N 1
ATOM 3460 C CA . GLU A 1 414 ? -14.694 8.263 20.997 1.00 71.75 414 GLU A CA 1
ATOM 3461 C C . GLU A 1 414 ? -15.296 9.635 21.333 1.00 71.75 414 GLU A C 1
ATOM 3463 O O . GLU A 1 414 ? -15.728 9.827 22.464 1.00 71.75 414 GLU A O 1
ATOM 3468 N N . LYS A 1 415 ? -15.390 10.581 20.375 1.00 70.62 415 LYS A N 1
ATOM 3469 C CA . LYS A 1 415 ? -15.907 11.955 20.593 1.00 70.62 415 LYS A CA 1
ATOM 3470 C C . LYS A 1 415 ? -17.118 12.012 21.532 1.00 70.62 415 LYS A C 1
ATOM 3472 O O . LYS A 1 415 ? -17.159 12.836 22.437 1.00 70.62 415 LYS A O 1
ATOM 3477 N N . LYS A 1 416 ? -18.100 11.131 21.309 1.00 67.62 416 LYS A N 1
ATOM 3478 C CA . LYS A 1 416 ? -19.365 11.089 22.064 1.00 67.62 416 LYS A CA 1
ATOM 3479 C C . LYS A 1 416 ? -19.212 10.549 23.492 1.00 67.62 416 LYS A C 1
ATOM 3481 O O . LYS A 1 416 ? -20.037 10.855 24.341 1.00 67.62 416 LYS A O 1
ATOM 3486 N N . ASN A 1 417 ? -18.168 9.767 23.753 1.00 70.62 417 ASN A N 1
ATOM 3487 C CA . ASN A 1 417 ? -17.938 9.069 25.015 1.00 70.62 417 ASN A CA 1
ATOM 3488 C C . ASN A 1 417 ? -16.830 9.708 25.868 1.00 70.62 417 ASN A C 1
ATOM 3490 O O . ASN A 1 417 ? -16.652 9.289 27.006 1.00 70.62 417 ASN A O 1
ATOM 3494 N N . ILE A 1 418 ? -16.111 10.723 25.368 1.00 70.00 418 ILE A N 1
ATOM 3495 C CA . ILE A 1 418 ? -15.059 11.432 26.128 1.00 70.00 418 ILE A CA 1
ATOM 3496 C C . ILE A 1 418 ? -15.588 11.939 27.474 1.00 70.00 418 ILE A C 1
ATOM 3498 O O . ILE A 1 418 ? -14.979 11.668 28.504 1.00 70.00 418 ILE A O 1
ATOM 3502 N N . TRP A 1 419 ? -16.777 12.546 27.487 1.00 65.06 419 TRP A N 1
ATOM 3503 C CA . TRP A 1 419 ? -17.438 12.997 28.717 1.00 65.06 419 TRP A CA 1
ATOM 3504 C C . TRP A 1 419 ? -17.728 11.860 29.708 1.00 65.06 419 TRP A C 1
ATOM 3506 O O . TRP A 1 419 ? -17.612 12.039 30.917 1.00 65.06 419 TRP A O 1
ATOM 3516 N N . LEU A 1 420 ? -18.072 10.665 29.216 1.00 67.75 420 LEU A N 1
ATOM 3517 C CA . LEU A 1 420 ? -18.302 9.495 30.071 1.00 67.75 420 LEU A CA 1
ATOM 3518 C C . LEU A 1 420 ? -16.999 8.990 30.700 1.00 67.75 420 LEU A C 1
ATOM 3520 O O . LEU A 1 420 ? -17.017 8.514 31.834 1.00 67.75 420 LEU A O 1
ATOM 3524 N N . TYR A 1 421 ? -15.874 9.112 29.993 1.00 69.88 421 TYR A N 1
ATOM 3525 C CA . TYR A 1 421 ? -14.569 8.728 30.526 1.00 69.88 421 TYR A CA 1
ATOM 3526 C C . TYR A 1 421 ? -14.133 9.627 31.681 1.00 69.88 421 TYR A C 1
ATOM 3528 O O . TYR A 1 421 ? -13.664 9.113 32.699 1.00 69.88 421 TYR A O 1
ATOM 3536 N N . GLU A 1 422 ? -14.374 10.932 31.578 1.00 64.19 422 GLU A N 1
ATOM 3537 C CA . GLU A 1 422 ? -14.095 11.875 32.664 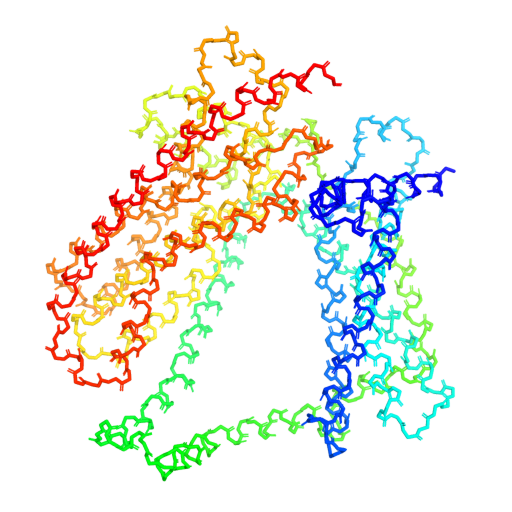1.00 64.19 422 GLU A CA 1
ATOM 3538 C C . GLU A 1 422 ? -14.940 11.594 33.908 1.00 64.19 422 GLU A C 1
ATOM 3540 O O . GLU A 1 422 ? -14.415 11.563 35.021 1.00 64.19 422 GLU A O 1
ATOM 3545 N N . LEU A 1 423 ? -16.230 11.290 33.723 1.00 67.94 423 LEU A N 1
ATOM 3546 C CA . LEU A 1 423 ? -17.121 10.893 34.818 1.00 67.94 423 LEU A CA 1
ATOM 3547 C C . LEU A 1 423 ? -16.681 9.583 35.492 1.00 67.94 423 LEU A C 1
ATOM 3549 O O . LEU A 1 423 ? -16.918 9.392 36.682 1.00 67.94 423 LEU A O 1
ATOM 3553 N N . SER A 1 424 ? -16.017 8.691 34.753 1.00 64.00 424 SER A N 1
ATOM 3554 C CA . SER A 1 424 ? -15.519 7.408 35.264 1.00 64.00 424 SER A CA 1
ATOM 3555 C C . SER A 1 424 ? -14.156 7.478 35.971 1.00 64.00 424 SER A C 1
ATOM 3557 O O . SER A 1 424 ? -13.597 6.435 36.302 1.00 64.00 424 SER A O 1
ATOM 3559 N N . GLN A 1 425 ? -13.610 8.682 36.204 1.00 68.88 425 GLN A N 1
ATOM 3560 C CA . GLN A 1 425 ? -12.281 8.931 36.797 1.00 68.88 425 GLN A CA 1
ATOM 3561 C C . GLN A 1 425 ? -11.087 8.370 35.998 1.00 68.88 425 GLN A C 1
ATOM 3563 O O . GLN A 1 425 ? -9.944 8.461 36.448 1.00 68.88 425 GLN A O 1
ATOM 3568 N N . THR A 1 426 ? -11.306 7.825 34.799 1.00 75.50 426 THR A N 1
ATOM 3569 C CA . THR A 1 426 ? -10.214 7.432 33.903 1.00 75.50 426 THR A CA 1
ATOM 3570 C C . THR A 1 426 ? -9.654 8.666 33.210 1.00 75.50 426 THR A C 1
ATOM 3572 O O . THR A 1 426 ? -10.383 9.359 32.500 1.00 75.50 426 THR A O 1
ATOM 3575 N N . SER A 1 427 ? -8.359 8.941 33.377 1.00 79.62 427 SER A N 1
ATOM 3576 C CA . SER A 1 427 ? -7.736 10.085 32.705 1.00 79.62 427 SER A CA 1
ATOM 3577 C C . SER A 1 427 ? -7.576 9.838 31.204 1.00 79.62 427 SER A C 1
ATOM 3579 O O . SER A 1 427 ? -7.402 8.702 30.749 1.00 79.62 427 SER A O 1
ATOM 3581 N N . LEU A 1 428 ? -7.559 10.914 30.415 1.00 79.69 428 LEU A N 1
ATOM 3582 C CA . LEU A 1 428 ? -7.356 10.837 28.966 1.00 79.69 428 LEU A CA 1
ATOM 3583 C C . LEU A 1 428 ? -5.994 10.202 28.616 1.00 79.69 428 LEU A C 1
ATOM 3585 O O . LEU A 1 428 ? -5.871 9.474 27.629 1.00 79.69 428 LEU A O 1
ATOM 3589 N N . MET A 1 429 ? -4.996 10.375 29.492 1.00 84.00 429 MET A N 1
ATOM 3590 C CA . MET A 1 429 ? -3.718 9.657 29.446 1.00 84.00 429 MET A CA 1
ATOM 3591 C C . MET A 1 429 ? -3.873 8.143 29.614 1.00 84.00 429 MET A C 1
ATOM 3593 O O . MET A 1 429 ? -3.342 7.389 28.799 1.00 84.00 429 MET A O 1
ATOM 3597 N N . GLN A 1 430 ? -4.605 7.673 30.627 1.00 83.88 430 GLN A N 1
ATOM 3598 C CA . GLN A 1 430 ? -4.844 6.235 30.817 1.00 83.88 430 GLN A CA 1
ATOM 3599 C C . GLN A 1 430 ? -5.588 5.629 29.625 1.00 83.88 430 GLN A C 1
ATOM 3601 O O . GLN A 1 430 ? -5.236 4.545 29.154 1.00 83.88 430 GLN A O 1
ATOM 3606 N N . PHE A 1 431 ? -6.564 6.360 29.087 1.00 83.75 431 PHE A N 1
ATOM 3607 C CA . PHE A 1 431 ? -7.273 5.948 27.886 1.00 83.75 431 PHE A CA 1
ATOM 3608 C C . PHE A 1 431 ? -6.332 5.834 26.678 1.00 83.75 431 PHE A C 1
ATOM 3610 O O . PHE A 1 431 ? -6.304 4.797 26.015 1.00 83.75 431 PHE A O 1
ATOM 3617 N N . PHE A 1 432 ? -5.488 6.834 26.417 1.00 86.44 432 PHE A N 1
ATOM 3618 C CA . PHE A 1 432 ? -4.548 6.770 25.296 1.00 86.44 432 PHE A CA 1
ATOM 3619 C C . PHE A 1 432 ? -3.491 5.665 25.468 1.00 86.44 432 PHE A C 1
ATOM 3621 O O . PHE A 1 432 ? -3.153 4.967 24.511 1.00 86.44 432 PHE A O 1
ATOM 3628 N N . LEU A 1 433 ? -3.016 5.426 26.694 1.00 86.94 433 LEU A N 1
ATOM 3629 C CA . LEU A 1 433 ? -2.137 4.293 26.994 1.00 86.94 433 LEU A CA 1
ATOM 3630 C C . LEU A 1 433 ? -2.815 2.950 26.691 1.00 86.94 433 LEU A C 1
ATOM 3632 O O . LEU A 1 433 ? -2.161 2.056 26.152 1.00 86.94 433 LEU A O 1
ATOM 3636 N N . SER A 1 434 ? -4.120 2.818 26.952 1.00 86.75 434 SER A N 1
ATOM 3637 C CA . SER A 1 434 ? -4.877 1.614 26.586 1.00 86.75 434 SER A CA 1
ATOM 3638 C C . SER A 1 434 ? -4.943 1.395 25.067 1.00 86.75 434 SER A C 1
ATOM 3640 O O . SER A 1 434 ? -4.858 0.255 24.618 1.00 86.75 434 SER A O 1
ATOM 3642 N N . LYS A 1 435 ? -4.966 2.466 24.255 1.00 89.38 435 LYS A N 1
ATOM 3643 C CA . LYS A 1 435 ? -4.883 2.372 22.784 1.00 89.38 435 LYS A CA 1
ATOM 3644 C C . LYS A 1 435 ? -3.519 1.882 22.303 1.00 89.38 435 LYS A C 1
ATOM 3646 O O . LYS A 1 435 ? -3.449 1.076 21.377 1.00 89.38 435 LYS A O 1
ATOM 3651 N N . ILE A 1 436 ? -2.436 2.311 22.951 1.00 89.50 436 ILE A N 1
ATOM 3652 C CA . ILE A 1 436 ? -1.090 1.789 22.666 1.00 89.50 436 ILE A CA 1
ATOM 3653 C C . ILE A 1 436 ? -1.006 0.302 23.046 1.00 89.50 436 ILE A C 1
ATOM 3655 O O . ILE A 1 436 ? -0.488 -0.503 22.274 1.00 89.50 436 ILE A O 1
ATOM 3659 N N . GLN A 1 437 ? -1.564 -0.088 24.196 1.00 90.19 437 GLN A N 1
ATOM 3660 C CA . GLN A 1 437 ? -1.624 -1.492 24.623 1.00 90.19 437 GLN A CA 1
ATOM 3661 C C . GLN A 1 437 ? -2.475 -2.358 23.683 1.00 90.19 437 GLN A C 1
ATOM 3663 O O . GLN A 1 437 ? -2.084 -3.478 23.356 1.00 90.19 437 GLN A O 1
ATOM 3668 N N . LEU A 1 438 ? -3.597 -1.829 23.186 1.00 90.12 438 LEU A N 1
ATOM 3669 C CA . LEU A 1 438 ? -4.390 -2.469 22.137 1.00 90.12 438 LEU A CA 1
ATOM 3670 C C . LEU A 1 438 ? -3.541 -2.706 20.883 1.00 90.12 438 LEU A C 1
ATOM 3672 O O . LEU A 1 438 ? -3.609 -3.788 20.304 1.00 90.12 438 LEU A O 1
ATOM 3676 N N . PHE A 1 439 ? -2.706 -1.739 20.490 1.00 91.44 439 PHE A N 1
ATOM 3677 C CA . PHE A 1 439 ? -1.813 -1.914 19.348 1.00 91.44 439 PHE A CA 1
ATOM 3678 C C . PHE A 1 439 ? -0.795 -3.039 19.587 1.00 91.44 439 PHE A C 1
ATOM 3680 O O . PHE A 1 439 ? -0.645 -3.909 18.733 1.00 91.44 439 PHE A O 1
ATOM 3687 N N . TYR A 1 440 ? -0.168 -3.108 20.766 1.00 91.69 440 TYR A N 1
ATOM 3688 C CA . TYR A 1 440 ? 0.703 -4.240 21.115 1.00 91.69 440 TYR A CA 1
ATOM 3689 C C . TYR A 1 440 ? -0.035 -5.583 21.044 1.00 91.69 440 TYR A C 1
ATOM 3691 O O . TYR A 1 440 ? 0.501 -6.555 20.514 1.00 91.69 440 TYR A O 1
ATOM 3699 N N . CYS A 1 441 ? -1.282 -5.637 21.523 1.00 90.31 441 CYS A N 1
ATOM 3700 C CA . CYS A 1 441 ? -2.104 -6.842 21.447 1.00 90.31 441 CYS A CA 1
ATOM 3701 C C . CYS A 1 441 ? -2.350 -7.265 19.989 1.00 90.31 441 CYS A C 1
ATOM 3703 O O . CYS A 1 441 ? -2.085 -8.410 19.630 1.00 90.31 441 CYS A O 1
ATOM 3705 N N . LEU A 1 442 ? -2.766 -6.336 19.121 1.00 90.50 442 LEU A N 1
ATOM 3706 C CA . LEU A 1 442 ? -2.987 -6.604 17.694 1.00 90.50 442 LEU A CA 1
ATOM 3707 C C . LEU A 1 442 ? -1.700 -7.023 16.966 1.00 90.50 442 LEU A C 1
ATOM 3709 O O . LEU A 1 442 ? -1.742 -7.891 16.098 1.00 90.50 442 LEU A O 1
ATOM 3713 N N . PHE A 1 443 ? -0.562 -6.420 17.319 1.00 92.19 443 PHE A N 1
ATOM 3714 C CA . PHE A 1 443 ? 0.735 -6.659 16.681 1.00 92.19 443 PHE A CA 1
ATOM 3715 C C . PHE A 1 443 ? 1.427 -7.954 17.140 1.00 92.19 443 PHE A C 1
ATOM 3717 O O . PHE A 1 443 ? 2.325 -8.457 16.461 1.00 92.19 443 PHE A O 1
ATOM 3724 N N . SER A 1 444 ? 0.987 -8.533 18.260 1.00 91.06 444 SER A N 1
ATOM 3725 C CA . SER A 1 444 ? 1.547 -9.778 18.800 1.00 91.06 444 SER A CA 1
ATOM 3726 C C . SER A 1 444 ? 1.497 -10.931 17.794 1.00 91.06 444 SER A C 1
ATOM 3728 O O . SER A 1 444 ? 2.507 -11.595 17.575 1.00 91.06 444 SER A O 1
ATOM 3730 N N . ILE A 1 445 ? 0.371 -11.122 17.104 1.00 90.94 445 ILE A N 1
ATOM 3731 C CA . ILE A 1 445 ? 0.201 -12.222 16.150 1.00 90.94 445 ILE A CA 1
ATOM 3732 C C . ILE A 1 445 ? 1.136 -12.062 14.928 1.00 90.94 445 ILE A C 1
ATOM 3734 O O . ILE A 1 445 ? 1.894 -12.999 14.662 1.00 90.94 445 ILE A O 1
ATOM 3738 N N . PRO A 1 446 ? 1.198 -10.901 14.238 1.00 91.94 446 PRO A N 1
ATOM 3739 C CA . PRO A 1 446 ? 2.188 -10.660 13.184 1.00 91.94 446 PRO A CA 1
ATOM 3740 C C . PRO A 1 446 ? 3.643 -10.853 13.626 1.00 91.94 446 PRO A C 1
ATOM 3742 O O . PRO A 1 446 ? 4.441 -11.436 12.894 1.00 91.94 446 PRO A O 1
ATOM 3745 N N . SER A 1 447 ? 4.003 -10.411 14.837 1.00 91.44 447 SER A N 1
ATOM 3746 C CA . SER A 1 447 ? 5.366 -10.591 15.361 1.00 91.44 447 SER A CA 1
ATOM 3747 C C . SER A 1 447 ? 5.726 -12.066 15.601 1.00 91.44 447 SER A C 1
ATOM 3749 O O . SER A 1 447 ? 6.839 -12.486 15.284 1.00 91.44 447 SER A O 1
ATOM 3751 N N . LEU A 1 448 ? 4.774 -12.886 16.065 1.00 91.06 448 LEU A N 1
ATOM 3752 C CA . LEU A 1 448 ? 4.949 -14.338 16.183 1.00 91.06 448 LEU A CA 1
ATOM 3753 C C . LEU A 1 448 ? 5.096 -15.004 14.810 1.00 91.06 448 LEU A C 1
ATOM 3755 O O . LEU A 1 448 ? 5.907 -15.916 14.647 1.00 91.06 448 LEU A O 1
ATOM 3759 N N . PHE A 1 449 ? 4.358 -14.527 13.806 1.00 91.25 449 PHE A N 1
ATOM 3760 C CA . PHE A 1 449 ? 4.509 -15.001 12.433 1.00 91.25 449 PHE A CA 1
ATOM 3761 C C . PHE A 1 449 ? 5.893 -14.654 11.853 1.00 91.25 449 PHE A C 1
ATOM 3763 O O . PHE A 1 449 ? 6.490 -15.481 11.167 1.00 91.25 449 PHE A O 1
ATOM 3770 N N . LEU A 1 450 ? 6.456 -13.484 12.191 1.00 92.25 450 LEU A N 1
ATOM 3771 C CA . LEU A 1 450 ? 7.827 -13.111 11.809 1.00 92.25 450 LEU A CA 1
ATOM 3772 C C . LEU A 1 450 ? 8.861 -14.044 12.419 1.00 92.25 450 LEU A C 1
ATOM 3774 O O . LEU A 1 450 ? 9.786 -14.484 11.742 1.00 92.25 450 LEU A O 1
ATOM 3778 N N . LEU A 1 451 ? 8.683 -14.370 13.698 1.00 90.94 451 LEU A N 1
ATOM 3779 C CA . LEU A 1 451 ? 9.537 -15.325 14.386 1.00 90.94 451 LEU A CA 1
ATOM 3780 C C . LEU A 1 451 ? 9.502 -16.691 13.685 1.00 90.94 451 LEU A C 1
ATOM 3782 O O . LEU A 1 451 ? 10.556 -17.280 13.462 1.00 90.94 451 LEU A O 1
ATOM 3786 N N . PHE A 1 452 ? 8.325 -17.155 13.254 1.00 91.00 452 PHE A N 1
ATOM 3787 C CA . PHE A 1 452 ? 8.204 -18.386 12.471 1.00 91.00 452 PHE A CA 1
ATOM 3788 C C . PHE A 1 452 ? 8.934 -18.308 11.117 1.00 91.00 452 PHE A C 1
ATOM 3790 O O . PHE A 1 452 ? 9.665 -19.235 10.771 1.00 91.00 452 PHE A O 1
ATOM 3797 N N . ILE A 1 453 ? 8.807 -17.198 10.378 1.00 90.56 453 ILE A N 1
ATOM 3798 C CA . ILE A 1 453 ? 9.545 -16.979 9.119 1.00 90.56 453 ILE A CA 1
ATOM 3799 C C . ILE A 1 453 ? 11.058 -17.021 9.355 1.00 90.56 453 ILE A C 1
ATOM 3801 O O . ILE A 1 453 ? 11.769 -17.697 8.614 1.00 90.56 453 ILE A O 1
ATOM 3805 N N . ASN A 1 454 ? 11.555 -16.350 10.395 1.00 89.31 454 ASN A N 1
ATOM 3806 C CA . ASN A 1 454 ? 12.979 -16.372 10.726 1.00 89.31 454 ASN A CA 1
ATOM 3807 C C . ASN A 1 454 ? 13.471 -17.790 11.003 1.00 89.31 454 ASN A C 1
ATOM 3809 O O . ASN A 1 454 ? 14.483 -18.193 10.440 1.00 89.31 454 ASN A O 1
ATOM 3813 N N . LEU A 1 455 ? 12.736 -18.566 11.807 1.00 88.81 455 LEU A N 1
ATOM 3814 C CA . LEU A 1 455 ? 13.082 -19.961 12.091 1.00 88.81 455 LEU A CA 1
ATOM 3815 C C . LEU A 1 455 ? 13.117 -20.817 10.816 1.00 88.81 455 LEU A C 1
ATOM 3817 O O . LEU A 1 455 ? 14.022 -21.637 10.658 1.00 88.81 455 LEU A O 1
ATOM 3821 N N . LEU A 1 456 ? 12.184 -20.602 9.882 1.00 89.62 456 LEU A N 1
ATOM 3822 C CA . LEU A 1 456 ? 12.195 -21.280 8.583 1.00 89.62 456 LEU A CA 1
ATOM 3823 C C . LEU A 1 456 ? 13.428 -20.914 7.751 1.00 89.62 456 LEU A C 1
ATOM 3825 O O . LEU A 1 456 ? 14.101 -21.811 7.248 1.00 89.62 456 LEU A O 1
ATOM 3829 N N . ILE A 1 457 ? 13.757 -19.623 7.624 1.00 89.19 457 ILE A N 1
ATOM 3830 C CA . ILE A 1 457 ? 14.946 -19.180 6.877 1.00 89.19 457 ILE A CA 1
ATOM 3831 C C . ILE A 1 457 ? 16.208 -19.767 7.520 1.00 89.19 457 ILE A C 1
ATOM 3833 O O . ILE A 1 457 ? 17.052 -20.327 6.826 1.00 89.19 457 ILE A O 1
ATOM 3837 N N . MET A 1 458 ? 16.310 -19.726 8.848 1.00 84.50 458 MET A N 1
ATOM 3838 C CA . MET A 1 458 ? 17.436 -20.310 9.577 1.00 84.50 458 MET A CA 1
ATOM 3839 C C . MET A 1 458 ? 17.597 -21.805 9.305 1.00 84.50 458 MET A C 1
ATOM 3841 O O . MET A 1 458 ? 18.715 -22.264 9.084 1.00 84.50 458 MET A O 1
ATOM 3845 N N . SER A 1 459 ? 16.491 -22.554 9.283 1.00 86.25 459 SER A N 1
ATOM 3846 C CA . SER A 1 459 ? 16.515 -23.986 8.986 1.00 86.25 459 SER A CA 1
ATOM 3847 C C . SER A 1 459 ? 16.951 -24.279 7.551 1.00 86.25 459 SER A C 1
ATOM 3849 O O . SER A 1 459 ? 17.664 -25.252 7.336 1.00 86.25 459 SER A O 1
ATOM 3851 N N . VAL A 1 460 ? 16.514 -23.476 6.576 1.00 88.00 460 VAL A N 1
ATOM 3852 C CA . VAL A 1 460 ? 16.814 -23.691 5.149 1.00 88.00 460 VAL A CA 1
ATOM 3853 C C . VAL A 1 460 ? 18.267 -23.349 4.817 1.00 88.00 460 VAL A C 1
ATOM 3855 O O . VAL A 1 460 ? 18.891 -24.055 4.033 1.00 88.00 460 VAL A O 1
ATOM 3858 N N . TYR A 1 461 ? 18.813 -22.289 5.415 1.00 85.00 461 TYR A N 1
ATOM 3859 C CA . TYR A 1 461 ? 20.182 -21.825 5.157 1.00 85.00 461 TYR A CA 1
ATOM 3860 C C . TYR A 1 461 ? 21.197 -22.298 6.214 1.00 85.00 461 TYR A C 1
ATOM 3862 O O . TYR A 1 461 ? 22.339 -21.851 6.204 1.00 85.00 461 TYR A O 1
ATOM 3870 N N . HIS A 1 462 ? 20.797 -23.194 7.125 1.00 83.38 462 HIS A N 1
ATOM 3871 C CA . HIS A 1 462 ? 21.640 -23.764 8.187 1.00 83.38 462 HIS A CA 1
ATOM 3872 C C . HIS A 1 462 ? 22.379 -22.721 9.052 1.00 83.38 462 HIS A C 1
ATOM 3874 O O . HIS A 1 462 ? 23.534 -22.903 9.432 1.00 83.38 462 HIS A O 1
ATOM 3880 N N . LEU A 1 463 ? 21.699 -21.628 9.406 1.00 77.81 463 LEU A N 1
ATOM 3881 C CA . LEU A 1 463 ? 22.293 -20.480 10.104 1.00 77.81 463 LEU A CA 1
ATOM 3882 C C . LEU A 1 463 ? 22.253 -20.640 11.634 1.00 77.81 463 LEU A C 1
ATOM 3884 O O . LEU A 1 463 ? 21.603 -19.863 12.331 1.00 77.81 463 LEU A O 1
ATOM 3888 N N . PHE A 1 464 ? 22.918 -21.650 12.189 1.00 75.12 464 PHE A N 1
ATOM 3889 C CA . PHE A 1 464 ? 22.930 -21.875 13.641 1.00 75.12 464 PHE A CA 1
ATOM 3890 C C . PHE A 1 464 ? 24.176 -21.247 14.287 1.00 75.12 464 PHE A C 1
ATOM 3892 O O . PHE A 1 464 ? 25.254 -21.830 14.261 1.00 75.12 464 PHE A O 1
ATOM 3899 N N . ASP A 1 465 ? 24.022 -20.051 14.866 1.00 73.88 465 ASP A N 1
ATOM 3900 C CA . ASP A 1 465 ? 25.085 -19.298 15.557 1.00 73.88 465 ASP A CA 1
ATOM 3901 C C . ASP A 1 465 ? 24.533 -18.637 16.838 1.00 73.88 465 ASP A C 1
ATOM 3903 O O . ASP A 1 465 ? 23.369 -18.238 16.888 1.00 73.88 465 ASP A O 1
ATOM 3907 N N . VAL A 1 466 ? 25.369 -18.468 17.866 1.00 71.81 466 VAL A N 1
ATOM 3908 C CA . VAL A 1 466 ? 25.064 -17.710 19.094 1.00 71.81 466 VAL A CA 1
ATOM 3909 C C . VAL A 1 466 ? 24.682 -16.260 18.780 1.00 71.81 466 VAL A C 1
ATOM 3911 O O . VAL A 1 466 ? 23.824 -15.688 19.457 1.00 71.81 466 VAL A O 1
ATOM 3914 N N . GLN A 1 467 ? 25.243 -15.676 17.713 1.00 71.88 467 GLN A N 1
ATOM 3915 C CA . GLN A 1 467 ? 24.873 -14.337 17.235 1.00 71.88 467 GLN A CA 1
ATOM 3916 C C . GLN A 1 467 ? 23.381 -14.214 16.872 1.00 71.88 467 GLN A C 1
ATOM 3918 O O . GLN A 1 467 ? 22.854 -13.106 16.807 1.00 71.88 467 GLN A O 1
ATOM 3923 N N . MET A 1 468 ? 22.648 -15.324 16.734 1.00 72.56 468 MET A N 1
ATOM 3924 C CA . MET A 1 468 ? 21.196 -15.311 16.534 1.00 72.56 468 MET A CA 1
ATOM 3925 C C . MET A 1 468 ? 20.398 -14.788 17.728 1.00 72.56 468 MET A C 1
ATOM 3927 O O . MET A 1 468 ? 19.271 -14.328 17.543 1.00 72.56 468 MET A O 1
ATOM 3931 N N . LEU A 1 469 ? 20.971 -14.757 18.935 1.00 76.62 469 LEU A N 1
ATOM 3932 C CA . LEU A 1 469 ? 20.343 -14.068 20.069 1.00 76.62 469 LEU A CA 1
ATOM 3933 C C . LEU A 1 469 ? 20.074 -12.588 19.755 1.00 76.62 469 LEU A C 1
ATOM 3935 O O . LEU A 1 469 ? 19.080 -12.033 20.223 1.00 76.62 469 LEU A O 1
ATOM 3939 N N . ILE A 1 470 ? 20.892 -11.971 18.893 1.00 78.75 470 ILE A N 1
ATOM 3940 C CA . ILE A 1 470 ? 20.704 -10.590 18.433 1.00 78.75 470 ILE A CA 1
ATOM 3941 C C . ILE A 1 470 ? 19.359 -10.430 17.704 1.00 78.75 470 ILE A C 1
ATOM 3943 O O . ILE A 1 470 ? 18.695 -9.409 17.872 1.00 78.75 470 ILE A O 1
ATOM 3947 N N . GLN A 1 471 ? 18.905 -11.446 16.961 1.00 80.75 471 GLN A N 1
ATOM 3948 C CA . GLN A 1 471 ? 17.613 -11.418 16.263 1.00 80.75 471 GLN A CA 1
ATOM 3949 C C . GLN A 1 471 ? 16.437 -11.382 17.233 1.00 80.75 471 GLN A C 1
ATOM 3951 O O . GLN A 1 471 ? 15.496 -10.614 17.046 1.00 80.75 471 GLN A O 1
ATOM 3956 N N . LEU A 1 472 ? 16.499 -12.181 18.300 1.00 82.06 472 LEU A N 1
ATOM 3957 C CA . LEU A 1 472 ? 15.458 -12.199 19.328 1.00 82.06 472 LEU A CA 1
ATOM 3958 C C . LEU A 1 472 ? 15.397 -10.865 20.075 1.00 82.06 472 LEU A C 1
ATOM 3960 O O . LEU A 1 472 ? 14.307 -10.358 20.338 1.00 82.06 472 LEU A O 1
ATOM 3964 N N . VAL A 1 473 ? 16.556 -10.261 20.355 1.00 80.94 473 VAL A N 1
ATOM 3965 C CA . VAL A 1 473 ? 16.635 -8.916 20.941 1.00 80.94 473 VAL A CA 1
ATOM 3966 C C . VAL A 1 473 ? 16.028 -7.874 19.996 1.00 80.94 473 VAL A C 1
ATOM 3968 O O . VAL A 1 473 ? 15.242 -7.038 20.441 1.00 80.94 473 VAL A O 1
ATOM 3971 N N . ALA A 1 474 ? 16.322 -7.948 18.694 1.00 83.06 474 ALA A N 1
ATOM 3972 C CA . ALA A 1 474 ? 15.753 -7.057 17.683 1.00 83.06 474 ALA A CA 1
ATOM 3973 C C . ALA A 1 474 ? 14.225 -7.163 17.617 1.00 83.06 474 ALA A C 1
ATOM 3975 O O . ALA A 1 474 ? 13.535 -6.144 17.629 1.00 83.06 474 ALA A O 1
ATOM 3976 N N . LEU A 1 475 ? 13.696 -8.392 17.600 1.00 88.44 475 LEU A N 1
ATOM 3977 C CA . LEU A 1 475 ? 12.259 -8.660 17.613 1.00 88.44 475 LEU A CA 1
ATOM 3978 C C . LEU A 1 475 ? 11.601 -8.125 18.888 1.00 88.44 475 LEU A C 1
ATOM 3980 O O . LEU A 1 475 ? 10.575 -7.453 18.808 1.00 88.44 475 LEU A O 1
ATOM 3984 N N . GLY A 1 476 ? 12.208 -8.372 20.052 1.00 88.81 476 GLY A N 1
ATOM 3985 C CA . GLY A 1 476 ? 11.696 -7.914 21.342 1.00 88.81 476 GLY A CA 1
ATOM 3986 C C . GLY A 1 476 ? 11.658 -6.390 21.453 1.00 88.81 476 GLY A C 1
ATOM 3987 O O . GLY A 1 476 ? 10.617 -5.818 21.765 1.00 88.81 476 GLY A O 1
ATOM 3988 N N . ILE A 1 477 ? 12.765 -5.709 21.148 1.00 89.94 477 ILE A N 1
ATOM 3989 C CA . ILE A 1 477 ? 12.826 -4.239 21.180 1.00 89.94 477 ILE A CA 1
ATOM 3990 C C . ILE A 1 477 ? 11.902 -3.644 20.114 1.00 89.94 477 ILE A C 1
ATOM 3992 O O . ILE A 1 477 ? 11.125 -2.735 20.412 1.00 89.94 477 ILE A O 1
ATOM 3996 N N . GLY A 1 478 ? 11.941 -4.190 18.895 1.00 89.12 478 GLY A N 1
ATOM 3997 C CA . GLY A 1 478 ? 11.096 -3.789 17.776 1.00 89.12 478 GLY A CA 1
ATOM 3998 C C . GLY A 1 478 ? 9.603 -3.865 18.107 1.00 89.12 478 GLY A C 1
ATOM 3999 O O . GLY A 1 478 ? 8.861 -2.925 17.817 1.00 89.12 478 GLY A O 1
ATOM 4000 N N . PHE A 1 479 ? 9.175 -4.935 18.784 1.00 91.56 479 PHE A N 1
ATOM 4001 C CA . PHE A 1 479 ? 7.795 -5.132 19.228 1.00 91.56 479 PHE A CA 1
ATOM 4002 C C . PHE A 1 479 ? 7.272 -3.985 20.104 1.00 91.56 479 PHE A C 1
ATOM 4004 O O . PHE A 1 479 ? 6.127 -3.564 19.943 1.00 91.56 479 PHE A O 1
ATOM 4011 N N . PHE A 1 480 ? 8.109 -3.437 20.989 1.00 90.56 480 PHE A N 1
ATOM 4012 C CA . PHE A 1 480 ? 7.715 -2.330 21.860 1.00 90.56 480 PHE A CA 1
ATOM 4013 C C . PHE A 1 480 ? 7.897 -0.957 21.210 1.00 90.56 480 PHE A C 1
ATOM 4015 O O . PHE A 1 480 ? 7.049 -0.079 21.369 1.00 90.56 480 PHE A O 1
ATOM 4022 N N . ILE A 1 481 ? 8.998 -0.736 20.488 1.00 91.38 481 ILE A N 1
ATOM 4023 C CA . ILE A 1 481 ? 9.342 0.610 20.021 1.00 91.38 481 ILE A CA 1
ATOM 4024 C C . ILE A 1 481 ? 8.517 1.043 18.809 1.00 91.38 481 ILE A C 1
ATOM 4026 O O . ILE A 1 481 ? 8.100 2.200 18.735 1.00 91.38 481 ILE A O 1
ATOM 4030 N N . PHE A 1 482 ? 8.236 0.137 17.868 1.00 91.50 482 PHE A N 1
ATOM 4031 C CA . PHE A 1 482 ? 7.586 0.521 16.618 1.00 91.50 482 PHE A CA 1
ATOM 4032 C C . PHE A 1 482 ? 6.128 0.959 16.804 1.00 91.50 482 PHE A C 1
ATOM 4034 O O . PHE A 1 482 ? 5.809 2.062 16.359 1.00 91.50 482 PHE A O 1
ATOM 4041 N N . PRO A 1 483 ? 5.246 0.226 17.516 1.00 91.06 483 PRO A N 1
ATOM 4042 C CA . PRO A 1 483 ? 3.877 0.695 17.754 1.00 91.06 483 PRO A CA 1
ATOM 4043 C C . PRO A 1 483 ? 3.822 2.038 18.502 1.00 91.06 483 PRO A C 1
ATOM 4045 O O . PRO A 1 483 ? 2.973 2.880 18.209 1.00 91.06 483 PRO A O 1
ATOM 4048 N N . LEU A 1 484 ? 4.770 2.285 19.414 1.00 90.38 484 LEU A N 1
ATOM 4049 C CA . LEU A 1 484 ? 4.913 3.564 20.112 1.00 90.38 484 LEU A CA 1
ATOM 4050 C C . LEU A 1 484 ? 5.251 4.711 19.140 1.00 90.38 484 LEU A C 1
ATOM 4052 O O . LEU A 1 484 ? 4.607 5.763 19.179 1.00 90.38 484 LEU A O 1
ATOM 4056 N N . ILE A 1 485 ? 6.218 4.498 18.237 1.00 88.38 485 ILE A N 1
ATOM 4057 C CA . ILE A 1 485 ? 6.581 5.455 17.177 1.00 88.38 485 ILE A CA 1
ATOM 4058 C C . ILE A 1 485 ? 5.394 5.717 16.236 1.00 88.38 485 ILE A C 1
ATOM 4060 O O . ILE A 1 485 ? 5.218 6.833 15.754 1.00 88.38 485 ILE A O 1
ATOM 4064 N N . GLN A 1 486 ? 4.536 4.730 15.990 1.00 88.38 486 GLN A N 1
ATOM 4065 C CA . GLN A 1 486 ? 3.371 4.929 15.125 1.00 88.38 486 GLN A CA 1
ATOM 4066 C C . GLN A 1 486 ? 2.229 5.714 15.783 1.00 88.38 486 GLN A C 1
ATOM 4068 O O . GLN A 1 486 ? 1.349 6.194 15.073 1.00 88.38 486 GLN A O 1
ATOM 4073 N N . LEU A 1 487 ? 2.217 5.886 17.109 1.00 88.19 487 LEU A N 1
ATOM 4074 C CA . LEU A 1 487 ? 1.119 6.569 17.807 1.00 88.19 487 LEU A CA 1
ATOM 4075 C C . LEU A 1 487 ? 1.513 7.871 18.513 1.00 88.19 487 LEU A C 1
ATOM 4077 O O . LEU A 1 487 ? 0.629 8.650 18.857 1.00 88.19 487 LEU A O 1
ATOM 4081 N N . TYR A 1 488 ? 2.799 8.183 18.700 1.00 86.00 488 TYR A N 1
ATOM 4082 C CA . TYR A 1 488 ? 3.188 9.293 19.589 1.00 86.00 488 TYR A CA 1
ATOM 4083 C C . TYR A 1 488 ? 2.692 10.699 19.181 1.00 86.00 488 TYR A C 1
ATOM 4085 O O . TYR A 1 488 ? 2.596 11.575 20.039 1.00 86.00 488 TYR A O 1
ATOM 4093 N N . LEU A 1 489 ? 2.364 10.926 17.900 1.00 83.12 489 LEU A N 1
ATOM 4094 C CA . LEU A 1 489 ? 1.830 12.201 17.380 1.00 83.12 489 LEU A CA 1
ATOM 4095 C C . LEU A 1 489 ? 0.302 12.256 17.275 1.00 83.12 489 LEU A C 1
ATOM 4097 O O . LEU A 1 489 ? -0.246 13.329 17.008 1.00 83.12 489 LEU A O 1
ATOM 4101 N N . PHE A 1 490 ? -0.397 11.139 17.485 1.00 78.38 490 PHE A N 1
ATOM 4102 C CA . PHE A 1 490 ? -1.858 11.088 17.363 1.00 78.38 490 PHE A CA 1
ATOM 4103 C C . PHE A 1 490 ? -2.566 12.111 18.266 1.00 78.38 490 PHE A C 1
ATOM 4105 O O . PHE A 1 490 ? -3.430 12.831 17.764 1.00 78.38 490 PHE A O 1
ATOM 4112 N N . PRO A 1 491 ? -2.182 12.294 19.547 1.00 78.25 491 PRO A N 1
ATOM 4113 C CA . PRO A 1 491 ? -2.856 13.262 20.412 1.00 78.25 491 PRO A CA 1
ATOM 4114 C C . PRO A 1 491 ? -2.852 14.692 19.844 1.00 78.25 491 PRO A C 1
ATOM 4116 O O . PRO A 1 491 ? -3.877 15.366 19.878 1.00 78.25 491 PRO A O 1
ATOM 4119 N N . PHE A 1 492 ? -1.756 15.128 19.212 1.00 71.81 492 PHE A N 1
ATOM 4120 C CA . PHE A 1 492 ? -1.653 16.466 18.609 1.00 71.81 492 PHE A CA 1
ATOM 4121 C C . PHE A 1 492 ? -2.517 16.663 17.362 1.00 71.81 492 PHE A C 1
ATOM 4123 O O . PHE A 1 492 ? -2.916 17.786 17.053 1.00 71.81 492 PHE A O 1
ATOM 4130 N N . THR A 1 493 ? -2.788 15.586 16.633 1.00 68.31 493 THR A N 1
ATOM 4131 C CA . THR A 1 493 ? -3.433 15.623 15.314 1.00 68.31 493 THR A CA 1
ATOM 4132 C C . THR A 1 493 ? -4.902 15.218 15.359 1.00 68.31 493 THR A C 1
ATOM 4134 O O . THR A 1 493 ? -5.625 15.487 14.407 1.00 68.31 493 THR A O 1
ATOM 4137 N N . THR A 1 494 ? -5.373 14.681 16.490 1.00 67.00 494 THR A N 1
ATOM 4138 C CA . THR A 1 494 ? -6.776 14.314 16.733 1.00 67.00 494 THR A CA 1
ATOM 4139 C C . THR A 1 494 ? -7.744 15.449 16.377 1.00 67.00 494 THR A C 1
ATOM 4141 O O . THR A 1 494 ? -7.703 16.517 16.993 1.00 67.00 494 THR A O 1
ATOM 4144 N N . LYS A 1 495 ? -8.687 15.226 15.455 1.00 66.12 495 LYS A N 1
ATOM 4145 C CA . LYS A 1 495 ? -9.783 16.168 15.143 1.00 66.12 495 LYS A CA 1
ATOM 4146 C C . LYS A 1 495 ? -11.142 15.619 15.582 1.00 66.12 495 LYS A C 1
ATOM 4148 O O . LYS A 1 495 ? -11.368 14.426 15.519 1.00 66.12 495 LYS A O 1
ATOM 4153 N N . PHE A 1 496 ? -12.078 16.476 15.989 1.00 65.50 496 PHE A N 1
ATOM 4154 C CA . PHE A 1 496 ? -13.433 16.054 16.396 1.00 65.50 496 PHE A CA 1
ATOM 4155 C C . PHE A 1 496 ? -14.531 16.460 15.394 1.00 65.50 496 PHE A C 1
ATOM 4157 O O . PHE A 1 496 ? -15.714 16.218 15.631 1.00 65.50 496 PHE A O 1
ATOM 4164 N N . ASN A 1 497 ? -14.156 17.057 14.261 1.00 57.56 497 ASN A N 1
ATOM 4165 C CA . ASN A 1 497 ? -15.088 17.579 13.258 1.00 57.56 497 ASN A CA 1
ATOM 4166 C C . ASN A 1 497 ? -15.212 16.603 12.081 1.00 57.56 497 ASN A C 1
ATOM 4168 O O . ASN A 1 497 ? -14.807 16.919 10.966 1.00 57.56 497 ASN A O 1
ATOM 4172 N N . PHE A 1 498 ? -15.735 15.406 12.348 1.00 58.78 498 PHE A N 1
ATOM 4173 C CA . PHE A 1 498 ? -15.975 14.368 11.340 1.00 58.78 498 PHE A CA 1
ATOM 4174 C C . PHE A 1 498 ? -17.452 13.982 11.306 1.00 58.78 498 PHE A C 1
ATOM 4176 O O . PHE A 1 498 ? -18.109 13.975 12.348 1.00 58.78 498 PHE A O 1
ATOM 4183 N N . ILE A 1 499 ? -17.962 13.665 10.113 1.00 54.78 499 ILE A N 1
ATOM 4184 C CA . ILE A 1 499 ? -19.351 13.235 9.902 1.00 54.78 499 ILE A CA 1
ATOM 4185 C C . ILE A 1 499 ? -19.470 11.727 10.144 1.00 54.78 499 ILE A C 1
ATOM 4187 O O . ILE A 1 499 ? -20.461 11.275 10.713 1.00 54.78 499 ILE A O 1
ATOM 4191 N N . HIS A 1 500 ? -18.443 10.957 9.770 1.00 58.91 500 HIS A N 1
ATOM 4192 C CA . HIS A 1 500 ? -18.397 9.504 9.951 1.00 58.91 500 HIS A CA 1
ATOM 4193 C C . HIS A 1 500 ? -17.013 8.996 10.373 1.00 58.91 500 HIS A C 1
ATOM 4195 O O . HIS A 1 500 ? -15.987 9.572 10.024 1.00 58.91 500 HIS A O 1
ATOM 4201 N N . GLU A 1 501 ? -16.968 7.856 11.074 1.00 57.91 501 GLU A N 1
ATOM 4202 C CA . GLU A 1 501 ? -15.719 7.261 11.593 1.00 57.91 501 GLU A CA 1
ATOM 4203 C C . GLU A 1 501 ? -14.697 6.898 10.502 1.00 57.91 501 GLU A C 1
ATOM 4205 O O . GLU A 1 501 ? -13.498 6.864 10.769 1.00 57.91 501 GLU A O 1
ATOM 4210 N N . HIS A 1 502 ? -15.145 6.646 9.267 1.00 61.88 502 HIS A N 1
ATOM 4211 C CA . HIS A 1 502 ? -14.256 6.337 8.142 1.00 61.88 502 HIS A CA 1
ATOM 4212 C C . HIS A 1 502 ? -13.487 7.563 7.616 1.00 61.88 502 HIS A C 1
ATOM 4214 O O . HIS A 1 502 ? -12.567 7.398 6.816 1.00 61.88 502 HIS A O 1
ATOM 4220 N N . GLU A 1 503 ? -13.876 8.775 8.025 1.00 57.28 503 GLU A N 1
ATOM 4221 C CA . GLU A 1 503 ? -13.215 10.032 7.656 1.00 57.28 503 GLU A CA 1
ATOM 4222 C C . GLU A 1 503 ? -12.034 10.360 8.587 1.00 57.28 503 GLU A C 1
ATOM 4224 O O . GLU A 1 503 ? -11.170 11.166 8.234 1.00 57.28 503 GLU A O 1
ATOM 4229 N N . ILE A 1 504 ? -11.958 9.714 9.755 1.00 61.16 504 ILE A N 1
ATOM 4230 C CA . ILE A 1 504 ? -10.867 9.890 10.719 1.00 61.16 504 ILE A CA 1
ATOM 4231 C C . ILE A 1 504 ? -9.548 9.430 10.089 1.00 61.16 504 ILE A C 1
ATOM 4233 O O . ILE A 1 504 ? -9.452 8.302 9.608 1.00 61.16 504 ILE A O 1
ATOM 4237 N N . GLY A 1 505 ? -8.519 10.284 10.118 1.00 53.59 505 GLY A N 1
ATOM 4238 C CA . GLY A 1 505 ? -7.203 9.972 9.555 1.00 53.59 505 GLY A CA 1
ATOM 4239 C C . GLY A 1 505 ? -7.127 10.102 8.032 1.00 53.59 505 GLY A C 1
ATOM 4240 O O . GLY A 1 505 ? -6.164 9.631 7.436 1.00 53.59 505 GLY A O 1
ATOM 4241 N N . THR A 1 506 ? -8.128 10.717 7.390 1.00 56.56 506 THR A N 1
ATOM 4242 C CA . THR A 1 506 ? -8.147 10.939 5.929 1.00 56.56 506 THR A CA 1
ATOM 4243 C C . THR A 1 506 ? -7.817 12.373 5.517 1.00 56.56 506 THR A C 1
ATOM 4245 O O . THR A 1 506 ? -7.769 12.682 4.326 1.00 56.56 506 THR A O 1
ATOM 4248 N N . THR A 1 507 ? -7.604 13.273 6.481 1.00 60.09 507 THR A N 1
ATOM 4249 C CA . THR A 1 507 ? -7.283 14.673 6.178 1.00 60.09 507 THR A CA 1
ATOM 4250 C C . THR A 1 507 ? -5.801 14.833 5.845 1.00 60.09 507 THR A C 1
ATOM 4252 O O . THR A 1 507 ? -4.962 14.229 6.505 1.00 60.09 507 THR A O 1
ATOM 4255 N N . ASN A 1 508 ? -5.458 15.693 4.877 1.00 55.75 508 ASN A N 1
ATOM 4256 C CA . ASN A 1 508 ? -4.059 15.916 4.472 1.00 55.75 508 ASN A CA 1
ATOM 4257 C C . ASN A 1 508 ? -3.153 16.306 5.652 1.00 55.75 508 ASN A C 1
ATOM 4259 O O . ASN A 1 508 ? -1.996 15.921 5.682 1.00 55.75 508 ASN A O 1
ATOM 4263 N N . GLU A 1 509 ? -3.669 17.020 6.656 1.00 56.47 509 GLU A N 1
ATOM 4264 C CA . GLU A 1 509 ? -2.908 17.358 7.868 1.00 56.47 509 GLU A CA 1
ATOM 4265 C C . GLU A 1 509 ? -2.643 16.136 8.764 1.00 56.47 509 GLU A C 1
ATOM 4267 O O . GLU A 1 509 ? -1.538 15.993 9.280 1.00 56.47 509 GLU A O 1
ATOM 4272 N N . GLU A 1 510 ? -3.635 15.257 8.951 1.00 61.56 510 GLU A N 1
ATOM 4273 C CA . GLU A 1 510 ? -3.457 14.008 9.705 1.00 61.56 510 GLU A CA 1
ATOM 4274 C C . GLU A 1 510 ? -2.554 13.037 8.949 1.00 61.56 510 GLU A C 1
ATOM 4276 O O . GLU A 1 510 ? -1.800 12.317 9.577 1.00 61.56 510 GLU A O 1
ATOM 4281 N N . ILE A 1 511 ? -2.582 13.030 7.619 1.00 65.00 511 ILE A N 1
ATOM 4282 C CA . ILE A 1 511 ? -1.726 12.151 6.823 1.00 65.00 511 ILE A CA 1
ATOM 4283 C C . ILE A 1 511 ? -0.309 12.727 6.769 1.00 65.00 511 ILE A C 1
ATOM 4285 O O . ILE A 1 511 ? 0.623 12.119 7.279 1.00 65.00 511 ILE A O 1
ATOM 4289 N N . GLU A 1 512 ? -0.120 13.938 6.244 1.00 64.38 512 GLU A N 1
ATOM 4290 C CA . GLU A 1 512 ? 1.219 14.462 5.970 1.00 64.38 512 GLU A CA 1
ATOM 4291 C C . GLU A 1 512 ? 2.037 14.768 7.226 1.00 64.38 512 GLU A C 1
ATOM 4293 O O . GLU A 1 512 ? 3.241 14.511 7.235 1.00 64.38 512 GLU A O 1
ATOM 4298 N N . VAL A 1 513 ? 1.435 15.338 8.278 1.00 67.00 513 VAL A N 1
ATOM 4299 C CA . VAL A 1 513 ? 2.187 15.703 9.492 1.00 67.00 513 VAL A CA 1
ATOM 4300 C C . VAL A 1 513 ? 2.556 14.455 10.285 1.00 67.00 513 VAL A C 1
ATOM 4302 O O . VAL A 1 513 ? 3.697 14.334 10.739 1.00 67.00 513 VAL A O 1
ATOM 4305 N N . ILE A 1 514 ? 1.614 13.517 10.430 1.00 70.75 514 ILE A N 1
ATOM 4306 C CA . ILE A 1 514 ? 1.860 12.252 11.126 1.00 70.75 514 ILE A CA 1
ATOM 4307 C C . ILE A 1 514 ? 2.867 11.422 10.331 1.00 70.75 514 ILE A C 1
ATOM 4309 O O . ILE A 1 514 ? 3.857 10.976 10.906 1.00 70.75 514 ILE A O 1
ATOM 4313 N N . ASP A 1 515 ? 2.687 11.276 9.017 1.00 73.12 515 ASP A N 1
ATOM 4314 C CA . ASP A 1 515 ? 3.583 10.467 8.192 1.00 73.12 515 ASP A CA 1
ATOM 4315 C C . ASP A 1 515 ? 4.996 11.033 8.158 1.00 73.12 515 ASP A C 1
ATOM 4317 O O . ASP A 1 515 ? 5.940 10.279 8.380 1.00 73.12 515 ASP A O 1
ATOM 4321 N N . LYS A 1 516 ? 5.173 12.347 7.966 1.00 76.12 516 LYS A N 1
ATOM 4322 C CA . LYS A 1 516 ? 6.511 12.966 7.965 1.00 76.12 516 LYS A CA 1
ATOM 4323 C C . LYS A 1 516 ? 7.178 12.865 9.338 1.00 76.12 516 LYS A C 1
ATOM 4325 O O . LYS A 1 516 ? 8.353 12.506 9.423 1.00 76.12 516 LYS A O 1
ATOM 4330 N N . GLY A 1 517 ? 6.437 13.146 10.412 1.00 74.25 517 GLY A N 1
ATOM 4331 C CA . GLY A 1 517 ? 6.964 13.083 11.776 1.00 74.25 517 GLY A CA 1
ATOM 4332 C C . GLY A 1 517 ? 7.390 11.670 12.175 1.00 74.25 517 GLY A C 1
ATOM 4333 O O . GLY A 1 517 ? 8.483 11.471 12.701 1.00 74.25 517 GLY A O 1
ATOM 4334 N N . GLN A 1 518 ? 6.571 10.671 11.859 1.00 77.81 518 GLN A N 1
ATOM 4335 C CA . GLN A 1 518 ? 6.842 9.275 12.206 1.00 77.81 518 GLN A CA 1
ATOM 4336 C C . GLN A 1 518 ? 7.869 8.628 11.278 1.00 77.81 518 GLN A C 1
ATOM 4338 O O . GLN A 1 518 ? 8.693 7.832 11.736 1.00 77.81 518 GLN A O 1
ATOM 4343 N N . ALA A 1 519 ? 7.880 9.006 9.995 1.00 78.38 519 ALA A N 1
ATOM 4344 C CA . ALA A 1 519 ? 8.913 8.584 9.058 1.00 78.38 519 ALA A CA 1
ATOM 4345 C C . ALA A 1 519 ? 10.299 9.028 9.526 1.00 78.38 519 ALA A C 1
ATOM 4347 O O . ALA A 1 519 ? 11.238 8.263 9.3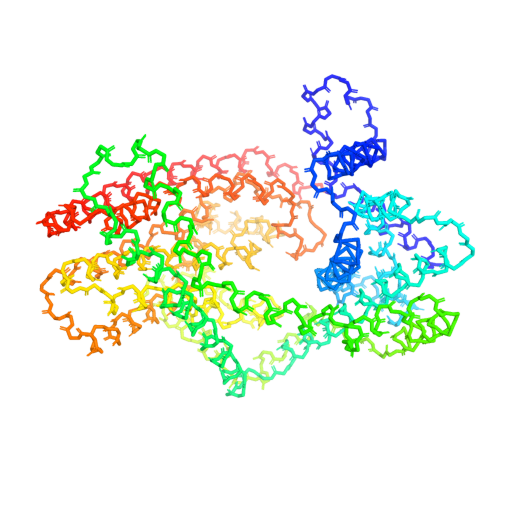65 1.00 78.38 519 ALA A O 1
ATOM 4348 N N . PHE A 1 520 ? 10.442 10.197 10.160 1.00 77.94 520 PHE A N 1
ATOM 4349 C CA . PHE A 1 520 ? 11.730 10.629 10.705 1.00 77.94 520 PHE A CA 1
ATOM 4350 C C . PHE A 1 520 ? 12.291 9.633 11.734 1.00 77.94 520 PHE A C 1
ATOM 4352 O O . PHE A 1 520 ? 13.406 9.137 11.568 1.00 77.94 520 PHE A O 1
ATOM 4359 N N . ALA A 1 521 ? 11.503 9.281 12.756 1.00 75.62 521 ALA A N 1
ATOM 4360 C CA . ALA A 1 521 ? 11.924 8.334 13.792 1.00 75.62 521 ALA A CA 1
ATOM 4361 C C . ALA A 1 521 ? 12.175 6.926 13.223 1.00 75.62 521 ALA A C 1
ATOM 4363 O O . ALA A 1 521 ? 13.165 6.281 13.567 1.00 75.62 521 ALA A O 1
ATOM 4364 N N . ARG A 1 522 ? 11.317 6.469 12.300 1.00 76.62 522 ARG A N 1
ATOM 4365 C CA . ARG A 1 522 ? 11.490 5.187 11.604 1.00 76.62 522 ARG A CA 1
ATOM 4366 C C . ARG A 1 522 ? 12.757 5.168 10.751 1.00 76.62 522 ARG A C 1
ATOM 4368 O O . ARG A 1 522 ? 13.525 4.217 10.825 1.00 76.62 522 ARG A O 1
ATOM 4375 N N . ASN A 1 523 ? 12.989 6.205 9.954 1.00 81.19 523 ASN A N 1
ATOM 4376 C CA . ASN A 1 523 ? 14.142 6.282 9.065 1.00 81.19 523 ASN A CA 1
ATOM 4377 C C . ASN A 1 523 ? 15.435 6.303 9.878 1.00 81.19 523 ASN A C 1
ATOM 4379 O O . ASN A 1 523 ? 16.368 5.596 9.527 1.00 81.19 523 ASN A O 1
ATOM 4383 N N . PHE A 1 524 ? 15.479 7.014 11.005 1.00 79.75 524 PHE A N 1
ATOM 4384 C CA . PHE A 1 524 ? 16.656 7.003 11.872 1.00 79.75 524 PHE A CA 1
ATOM 4385 C C . PHE A 1 524 ? 16.976 5.596 12.420 1.00 79.75 524 PHE A C 1
ATOM 4387 O O . PHE A 1 524 ? 18.142 5.241 12.549 1.00 79.75 524 PHE A O 1
ATOM 4394 N N . LEU A 1 525 ? 15.956 4.762 12.662 1.00 79.19 525 LEU A N 1
ATOM 4395 C CA . LEU A 1 525 ? 16.115 3.372 13.110 1.00 79.19 525 LEU A CA 1
ATOM 4396 C C . LEU A 1 525 ? 16.383 2.355 11.989 1.00 79.19 525 LEU A C 1
ATOM 4398 O O . LEU A 1 525 ? 16.897 1.288 12.287 1.00 79.19 525 LEU A O 1
ATOM 4402 N N . VAL A 1 526 ? 16.017 2.622 10.732 1.00 77.81 526 VAL A N 1
ATOM 4403 C CA . VAL A 1 526 ? 16.049 1.617 9.640 1.00 77.81 526 VAL A CA 1
ATOM 4404 C C . VAL A 1 526 ? 17.101 1.945 8.573 1.00 77.81 526 VAL A C 1
ATOM 4406 O O . VAL A 1 526 ? 17.795 1.066 8.067 1.00 77.81 526 VAL A O 1
ATOM 4409 N N . LEU A 1 527 ? 17.240 3.220 8.223 1.00 77.94 527 LEU A N 1
ATOM 4410 C CA . LEU A 1 527 ? 18.030 3.704 7.090 1.00 77.94 527 LEU A CA 1
ATOM 4411 C C . LEU A 1 527 ? 19.543 3.436 7.228 1.00 77.94 527 LEU A C 1
ATOM 4413 O O . LEU A 1 527 ? 20.143 3.045 6.226 1.00 77.94 527 LEU A O 1
ATOM 4417 N N . PRO A 1 528 ? 20.176 3.552 8.419 1.00 77.75 528 PRO A N 1
ATOM 4418 C CA . PRO A 1 528 ? 21.586 3.185 8.578 1.00 77.75 528 PRO A CA 1
ATOM 4419 C C . PRO A 1 528 ? 21.865 1.722 8.214 1.00 77.75 528 PRO A C 1
ATOM 4421 O O . PRO A 1 528 ? 22.884 1.425 7.593 1.00 77.75 528 PRO A O 1
ATOM 4424 N N . PHE A 1 529 ? 20.932 0.820 8.536 1.00 74.25 529 PHE A N 1
ATOM 4425 C CA . PHE A 1 529 ? 21.032 -0.601 8.205 1.00 74.25 529 PHE A CA 1
ATOM 4426 C C . PHE A 1 529 ? 20.918 -0.822 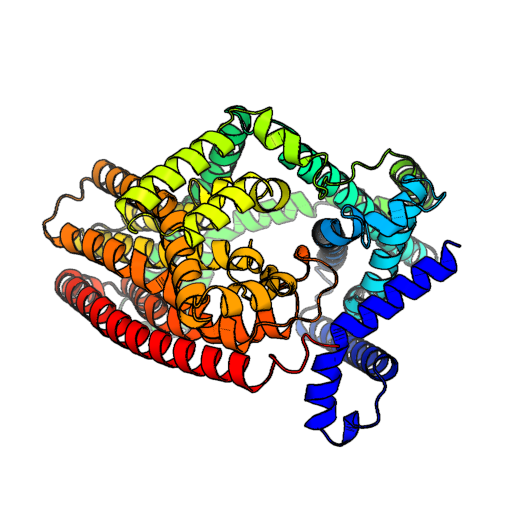6.699 1.00 74.25 529 PHE A C 1
ATOM 4428 O O . PHE A 1 529 ? 21.727 -1.544 6.124 1.00 74.25 529 PHE A O 1
ATOM 4435 N N . MET A 1 530 ? 19.973 -0.144 6.040 1.00 74.50 530 MET A N 1
ATOM 4436 C CA . MET A 1 530 ? 19.828 -0.228 4.585 1.00 74.50 530 MET A CA 1
ATOM 4437 C C . MET A 1 530 ? 21.054 0.311 3.843 1.00 74.50 530 MET A C 1
ATOM 4439 O O . MET A 1 530 ? 21.536 -0.340 2.920 1.00 74.50 530 MET A O 1
ATOM 4443 N N . TYR A 1 531 ? 21.600 1.461 4.249 1.00 72.25 531 TYR A N 1
ATOM 4444 C CA . TYR A 1 531 ? 22.800 2.007 3.609 1.00 72.25 531 TYR A CA 1
ATOM 4445 C C . TYR A 1 531 ? 24.009 1.110 3.791 1.00 72.25 531 TYR A C 1
ATOM 4447 O O . TYR A 1 531 ? 24.750 0.882 2.838 1.00 72.25 531 TYR A O 1
ATOM 4455 N N . TYR A 1 532 ? 24.192 0.570 4.993 1.00 71.81 532 TYR A N 1
ATOM 4456 C CA . TYR A 1 532 ? 25.257 -0.384 5.237 1.00 71.81 532 TYR A CA 1
ATOM 4457 C C . TYR A 1 532 ? 25.088 -1.651 4.398 1.00 71.81 532 TYR A C 1
ATOM 4459 O O . TYR A 1 532 ? 26.059 -2.124 3.815 1.00 71.81 532 TYR A O 1
ATOM 4467 N N . MET A 1 533 ? 23.864 -2.166 4.264 1.00 69.75 533 MET A N 1
ATOM 4468 C CA . MET A 1 533 ? 23.570 -3.308 3.399 1.00 69.75 533 MET A CA 1
ATOM 4469 C C . MET A 1 533 ? 23.903 -3.027 1.931 1.00 69.75 533 MET A C 1
ATOM 4471 O O . MET A 1 533 ? 24.519 -3.860 1.270 1.00 69.75 533 MET A O 1
ATOM 4475 N N . ILE A 1 534 ? 23.559 -1.844 1.424 1.00 68.94 534 ILE A N 1
ATOM 4476 C CA . ILE A 1 534 ? 23.908 -1.422 0.061 1.00 68.94 534 ILE A CA 1
ATOM 4477 C C . ILE A 1 534 ? 25.436 -1.333 -0.083 1.00 68.94 534 ILE A C 1
ATOM 4479 O O . ILE A 1 534 ? 26.011 -1.951 -0.975 1.00 68.94 534 ILE A O 1
ATOM 4483 N N . LEU A 1 535 ? 26.115 -0.637 0.830 1.00 67.25 535 LEU A N 1
ATOM 4484 C CA . LEU A 1 535 ? 27.569 -0.440 0.794 1.00 67.25 535 LEU A CA 1
ATOM 4485 C C . LEU A 1 535 ? 28.352 -1.757 0.896 1.00 67.25 535 LEU A C 1
ATOM 4487 O O . LEU A 1 535 ? 29.290 -1.967 0.133 1.00 67.25 535 LEU A O 1
ATOM 4491 N N . THR A 1 536 ? 27.962 -2.656 1.801 1.00 66.50 536 THR A N 1
ATOM 4492 C CA . THR A 1 536 ? 28.592 -3.983 1.960 1.00 66.50 536 THR A CA 1
ATOM 4493 C C . THR A 1 536 ? 28.313 -4.927 0.807 1.00 66.50 536 THR A C 1
ATOM 4495 O O . THR A 1 536 ? 29.141 -5.795 0.520 1.00 66.50 536 THR A O 1
ATOM 4498 N N . SER A 1 537 ? 27.174 -4.749 0.135 1.00 63.00 537 SER A N 1
ATOM 4499 C CA . SER A 1 537 ? 26.906 -5.457 -1.109 1.00 63.00 537 SER A CA 1
ATOM 4500 C C . SER A 1 537 ? 27.933 -5.027 -2.155 1.00 63.00 537 SER A C 1
ATOM 4502 O O . SER A 1 537 ? 28.619 -5.888 -2.682 1.00 63.00 537 SER A O 1
ATOM 4504 N N . PHE A 1 538 ? 28.150 -3.724 -2.379 1.00 61.81 538 PHE A N 1
ATOM 4505 C CA . PHE A 1 538 ? 29.029 -3.220 -3.450 1.00 61.81 538 PHE A CA 1
ATOM 4506 C C . PHE A 1 538 ? 30.539 -3.230 -3.161 1.00 61.81 538 PHE A C 1
ATOM 4508 O O . PHE A 1 538 ? 31.322 -3.282 -4.108 1.00 61.81 538 PHE A O 1
ATOM 4515 N N . LEU A 1 539 ? 30.970 -3.191 -1.897 1.00 65.50 539 LEU A N 1
ATOM 4516 C CA . LEU A 1 539 ? 32.384 -3.069 -1.521 1.00 65.50 539 LEU A CA 1
ATOM 4517 C C . LEU A 1 539 ? 32.869 -4.308 -0.743 1.00 65.50 539 LEU A C 1
ATOM 4519 O O . LEU A 1 539 ? 32.666 -4.382 0.472 1.00 65.50 539 LEU A O 1
ATOM 4523 N N . PRO A 1 540 ? 33.585 -5.253 -1.392 1.00 62.91 540 PRO A N 1
ATOM 4524 C CA . PRO A 1 540 ? 34.056 -6.494 -0.761 1.00 62.91 540 PRO A CA 1
ATOM 4525 C C . PRO A 1 540 ? 34.939 -6.274 0.476 1.00 62.91 540 PRO A C 1
ATOM 4527 O O . PRO A 1 540 ? 34.919 -7.071 1.406 1.00 62.91 540 PRO A O 1
ATOM 4530 N N . ILE A 1 541 ? 35.678 -5.161 0.528 1.00 60.38 541 ILE A N 1
ATOM 4531 C CA . ILE A 1 541 ? 36.566 -4.807 1.650 1.00 60.38 541 ILE A CA 1
ATOM 4532 C C . ILE A 1 541 ? 35.785 -4.684 2.971 1.00 60.38 541 ILE A C 1
ATOM 4534 O O . ILE A 1 541 ? 36.306 -5.019 4.033 1.00 60.38 541 ILE A O 1
ATOM 4538 N N . LEU A 1 542 ? 34.514 -4.268 2.914 1.00 61.69 542 LEU A N 1
ATOM 4539 C CA . LEU A 1 542 ? 33.650 -4.146 4.090 1.00 61.69 542 LEU A CA 1
ATOM 4540 C C . LEU A 1 542 ? 33.128 -5.503 4.601 1.00 61.69 542 LEU A C 1
ATOM 4542 O O . LEU A 1 542 ? 32.557 -5.562 5.686 1.00 61.69 542 LEU A O 1
ATOM 4546 N N . GLN A 1 543 ? 33.328 -6.600 3.859 1.00 63.38 543 GLN A N 1
ATOM 4547 C CA . GLN A 1 543 ? 32.861 -7.935 4.251 1.00 63.38 543 GLN A CA 1
ATOM 4548 C C . GLN A 1 543 ? 33.759 -8.583 5.324 1.00 63.38 543 GLN A C 1
ATOM 4550 O O . GLN A 1 543 ? 33.284 -9.392 6.123 1.00 63.38 543 GLN A O 1
ATOM 4555 N N . HIS A 1 544 ? 35.031 -8.177 5.417 1.00 61.78 544 HIS A N 1
ATOM 4556 C CA . HIS A 1 544 ? 35.995 -8.736 6.376 1.00 61.78 544 HIS A CA 1
ATOM 4557 C C . HIS A 1 544 ? 35.780 -8.289 7.834 1.00 61.78 544 HIS A C 1
ATOM 4559 O O . HIS A 1 544 ? 36.226 -8.974 8.750 1.00 61.78 544 HIS A O 1
ATOM 4565 N N . SER A 1 545 ? 35.071 -7.182 8.078 1.00 61.44 545 SER A N 1
ATOM 4566 C CA . SER A 1 545 ? 34.782 -6.635 9.419 1.00 61.44 545 SER A CA 1
ATOM 4567 C C . SER A 1 545 ? 33.348 -6.912 9.907 1.00 61.44 545 SER A C 1
ATOM 4569 O O . SER A 1 545 ? 32.895 -6.347 10.904 1.00 61.44 545 SER A O 1
ATOM 4571 N N . THR A 1 546 ? 32.627 -7.805 9.225 1.00 64.94 546 THR A N 1
ATOM 4572 C CA . THR A 1 546 ? 31.174 -8.009 9.371 1.00 64.94 546 THR A CA 1
ATOM 4573 C C . THR A 1 546 ? 30.717 -8.460 10.757 1.00 64.94 546 THR A C 1
ATOM 4575 O O . THR A 1 546 ? 29.659 -8.026 11.212 1.00 64.94 546 THR A O 1
ATOM 4578 N N . SER A 1 547 ? 31.505 -9.267 11.472 1.00 66.06 547 SER A N 1
ATOM 4579 C CA . SER A 1 547 ? 31.129 -9.753 12.807 1.00 66.06 547 SER A CA 1
ATOM 4580 C C . SER A 1 547 ? 31.071 -8.626 13.844 1.00 66.06 547 SER A C 1
ATOM 4582 O O . SER A 1 547 ? 30.064 -8.477 14.534 1.00 66.06 547 SER A O 1
ATOM 4584 N N . LEU A 1 548 ? 32.098 -7.776 13.913 1.00 72.12 548 LEU A N 1
ATOM 4585 C CA . LEU A 1 548 ? 32.144 -6.630 14.828 1.00 72.12 548 LEU A CA 1
ATOM 4586 C C . LEU A 1 548 ? 31.045 -5.618 14.487 1.00 72.12 548 LEU A C 1
ATOM 4588 O O . LEU A 1 548 ? 30.381 -5.077 15.373 1.00 72.12 548 LEU A O 1
ATOM 4592 N N . ILE A 1 549 ? 30.812 -5.409 13.192 1.00 73.50 549 ILE A N 1
ATOM 4593 C CA . ILE A 1 549 ? 29.806 -4.468 12.718 1.00 73.50 549 ILE A CA 1
ATOM 4594 C C . ILE A 1 549 ? 28.391 -4.916 13.114 1.00 73.50 549 ILE A C 1
ATOM 4596 O O . ILE A 1 549 ? 27.617 -4.086 13.588 1.00 73.50 549 ILE A O 1
ATOM 4600 N N . SER A 1 550 ? 28.071 -6.210 13.035 1.00 72.50 550 SER A N 1
ATOM 4601 C CA . SER A 1 550 ? 26.764 -6.731 13.465 1.00 72.50 550 SER A CA 1
ATOM 4602 C C . SER A 1 550 ? 26.446 -6.418 14.939 1.00 72.50 550 SER A C 1
ATOM 4604 O O . SER A 1 550 ? 25.330 -6.009 15.270 1.00 72.50 550 SER A O 1
ATOM 4606 N N . VAL A 1 551 ? 27.449 -6.507 15.821 1.00 77.06 551 VAL A N 1
ATOM 4607 C CA . VAL A 1 551 ? 27.318 -6.189 17.252 1.00 77.06 551 VAL A CA 1
ATOM 4608 C C . VAL A 1 551 ? 27.155 -4.684 17.471 1.00 77.06 551 VAL A C 1
ATOM 4610 O O . VAL A 1 551 ? 26.287 -4.266 18.239 1.00 77.06 551 VAL A O 1
ATOM 4613 N N . LEU A 1 552 ? 27.936 -3.854 16.771 1.00 81.00 552 LEU A N 1
ATOM 4614 C CA . LEU A 1 552 ? 27.783 -2.395 16.824 1.00 81.00 552 LEU A CA 1
ATOM 4615 C C . LEU A 1 552 ? 26.391 -1.952 16.369 1.00 81.00 552 LEU A C 1
ATOM 4617 O O . LEU A 1 552 ? 25.804 -1.052 16.964 1.00 81.00 552 LEU A O 1
ATOM 4621 N N . PHE A 1 553 ? 25.842 -2.608 15.352 1.00 78.56 553 PHE A N 1
ATOM 4622 C CA . PHE A 1 553 ? 24.500 -2.344 14.852 1.00 78.56 553 PHE A CA 1
ATOM 4623 C C . PHE A 1 553 ? 23.406 -2.729 15.847 1.00 78.56 553 PHE A C 1
ATOM 4625 O O . PHE A 1 553 ? 22.454 -1.968 16.030 1.00 78.56 553 PHE A O 1
ATOM 4632 N N . ALA A 1 554 ? 23.563 -3.856 16.540 1.00 81.62 554 ALA A N 1
ATOM 4633 C CA . ALA A 1 554 ? 22.669 -4.234 17.627 1.00 81.62 554 ALA A CA 1
ATOM 4634 C C . ALA A 1 554 ? 22.704 -3.202 18.767 1.00 81.62 554 ALA A C 1
ATOM 4636 O O . ALA A 1 554 ? 21.656 -2.746 19.224 1.00 81.62 554 ALA A O 1
ATOM 4637 N N . LEU A 1 555 ? 23.901 -2.773 19.183 1.00 86.19 555 LEU A N 1
ATOM 4638 C CA . LEU A 1 555 ? 24.074 -1.738 20.208 1.00 86.19 555 LEU A CA 1
ATOM 4639 C C . LEU A 1 555 ? 23.470 -0.398 19.774 1.00 86.19 555 LEU A C 1
ATOM 4641 O O . LEU A 1 555 ? 22.751 0.231 20.550 1.00 86.19 555 LEU A O 1
ATOM 4645 N N . TYR A 1 556 ? 23.705 0.012 18.527 1.00 87.62 556 TYR A N 1
ATOM 4646 C CA . TYR A 1 556 ? 23.095 1.203 17.943 1.00 87.62 556 TYR A CA 1
ATOM 4647 C C . TYR A 1 556 ? 21.566 1.125 18.003 1.00 87.62 556 TYR A C 1
ATOM 4649 O O . TYR A 1 556 ? 20.925 2.050 18.501 1.00 87.62 556 TYR A O 1
ATOM 4657 N N . PHE A 1 557 ? 20.980 0.004 17.569 1.00 87.81 557 PHE A N 1
ATOM 4658 C CA . PHE A 1 557 ? 19.533 -0.195 17.594 1.00 87.81 557 PHE A CA 1
ATOM 4659 C C . PHE A 1 557 ? 18.959 -0.072 19.008 1.00 87.81 557 PHE A C 1
ATOM 4661 O O . PHE A 1 557 ? 17.946 0.601 19.202 1.00 87.81 557 PHE A O 1
ATOM 4668 N N . VAL A 1 558 ? 19.623 -0.665 20.006 1.00 89.50 558 VAL A N 1
ATOM 4669 C CA . VAL A 1 558 ? 19.222 -0.578 21.418 1.00 89.50 558 VAL A CA 1
ATOM 4670 C C . VAL A 1 558 ? 19.260 0.874 21.902 1.00 89.50 558 VAL A C 1
ATOM 4672 O O . VAL A 1 558 ? 18.256 1.376 22.408 1.00 89.50 558 VAL A O 1
ATOM 4675 N N . ILE A 1 559 ? 20.388 1.569 21.717 1.00 89.75 559 ILE A N 1
ATOM 4676 C CA . ILE A 1 559 ? 20.587 2.948 22.193 1.00 89.75 559 ILE A CA 1
ATOM 4677 C C . ILE A 1 559 ? 19.553 3.887 21.569 1.00 89.75 559 ILE A C 1
ATOM 4679 O O . ILE A 1 559 ? 18.882 4.643 22.274 1.00 89.75 559 ILE A O 1
ATOM 4683 N N . VAL A 1 560 ? 19.383 3.818 20.248 1.00 89.12 560 VAL A N 1
ATOM 4684 C CA . VAL A 1 560 ? 18.430 4.672 19.534 1.00 89.12 560 VAL A CA 1
ATOM 4685 C C . VAL A 1 560 ? 16.995 4.348 19.935 1.00 89.12 560 VAL A C 1
ATOM 4687 O O . VAL A 1 560 ? 16.208 5.270 20.146 1.00 89.12 560 VAL A O 1
ATOM 4690 N N . SER A 1 561 ? 16.653 3.072 20.127 1.00 90.19 561 SER A N 1
ATOM 4691 C CA . SER A 1 561 ? 15.320 2.681 20.596 1.00 90.19 561 SER A CA 1
ATOM 4692 C C . SER A 1 561 ? 15.005 3.262 21.977 1.00 90.19 561 SER A C 1
ATOM 4694 O O . SER A 1 561 ? 13.896 3.750 22.196 1.00 90.19 561 SER A O 1
ATOM 4696 N N . VAL A 1 562 ? 15.980 3.301 22.893 1.00 91.00 562 VAL A N 1
ATOM 4697 C CA . VAL A 1 562 ? 15.820 3.942 24.211 1.00 91.00 562 VAL A CA 1
ATOM 4698 C C . VAL A 1 562 ? 15.599 5.452 24.071 1.00 91.00 562 VAL A C 1
ATOM 4700 O O . VAL A 1 562 ? 14.689 6.000 24.696 1.00 91.00 562 VAL A O 1
ATOM 4703 N N . ILE A 1 563 ? 16.371 6.131 23.215 1.00 89.50 563 ILE A N 1
ATOM 4704 C CA . ILE A 1 563 ? 16.195 7.569 22.945 1.00 89.50 563 ILE A CA 1
ATOM 4705 C C . ILE A 1 563 ? 14.794 7.841 22.373 1.00 89.50 563 ILE A C 1
ATOM 4707 O O . ILE A 1 563 ? 14.072 8.711 22.872 1.00 89.50 563 ILE A O 1
ATOM 4711 N N . CYS A 1 564 ? 14.374 7.069 21.367 1.00 88.94 564 CYS A N 1
ATOM 4712 C CA . CYS A 1 564 ? 13.046 7.168 20.768 1.00 88.94 564 CYS A CA 1
ATOM 4713 C C . CYS A 1 564 ? 11.936 6.930 21.797 1.00 88.94 564 CYS A C 1
ATOM 4715 O O . CYS A 1 564 ? 10.944 7.660 21.793 1.00 88.94 564 CYS A O 1
ATOM 4717 N N . TRP A 1 565 ? 12.101 5.969 22.708 1.00 90.88 565 TRP A N 1
ATOM 4718 C CA . TRP A 1 565 ? 11.119 5.676 23.750 1.00 90.88 565 TRP A CA 1
ATOM 4719 C C . TRP A 1 565 ? 10.874 6.877 24.671 1.00 90.88 565 TRP A C 1
ATOM 4721 O O . TRP A 1 565 ? 9.722 7.268 24.893 1.00 90.88 565 TRP A O 1
ATOM 4731 N N . VAL A 1 566 ? 11.951 7.508 25.151 1.00 90.56 566 VAL A N 1
ATOM 4732 C CA . VAL A 1 566 ? 11.883 8.703 26.008 1.00 90.56 566 VAL A CA 1
ATOM 4733 C C . VAL A 1 566 ? 11.215 9.868 25.270 1.00 90.56 566 VAL A C 1
ATOM 4735 O O . VAL A 1 566 ? 10.302 10.507 25.805 1.00 90.56 566 VAL A O 1
ATOM 4738 N N . LEU A 1 567 ? 11.621 10.129 24.022 1.00 88.94 567 LEU A N 1
ATOM 4739 C CA . LEU A 1 567 ? 11.065 11.210 23.202 1.00 88.94 567 LEU A CA 1
ATOM 4740 C C . LEU A 1 567 ? 9.576 11.013 22.896 1.00 88.94 567 LEU A C 1
ATOM 4742 O O . LEU A 1 567 ? 8.789 11.958 23.017 1.00 88.94 567 LEU A O 1
ATOM 4746 N N . CYS A 1 568 ? 9.170 9.794 22.541 1.00 88.88 568 CYS A N 1
ATOM 4747 C CA . CYS A 1 568 ? 7.778 9.475 22.242 1.00 88.88 568 CYS A CA 1
ATOM 4748 C C . CYS A 1 568 ? 6.893 9.664 23.478 1.00 88.88 568 CYS A C 1
ATOM 4750 O O . CYS A 1 568 ? 5.870 10.339 23.389 1.00 88.88 568 CYS A O 1
ATOM 4752 N N . ARG A 1 569 ? 7.308 9.165 24.654 1.00 88.56 569 ARG A N 1
ATOM 4753 C CA . ARG A 1 569 ? 6.550 9.355 25.906 1.00 88.56 569 ARG A CA 1
ATOM 4754 C C . ARG A 1 569 ? 6.369 10.829 26.259 1.00 88.56 569 ARG A C 1
ATOM 4756 O O . ARG A 1 569 ? 5.260 11.249 26.583 1.00 88.56 569 ARG A O 1
ATOM 4763 N N . LYS A 1 570 ? 7.436 11.625 26.146 1.00 89.19 570 LYS A N 1
ATOM 4764 C CA . LYS A 1 570 ? 7.385 13.072 26.405 1.00 89.19 570 LYS A CA 1
ATOM 4765 C C . LYS A 1 570 ? 6.434 13.789 25.443 1.00 89.19 570 LYS A C 1
ATOM 4767 O O . LYS A 1 570 ? 5.707 14.690 25.856 1.00 89.19 570 LYS A O 1
ATOM 4772 N N . THR A 1 571 ? 6.438 13.394 24.172 1.00 86.62 571 THR A N 1
ATOM 4773 C CA . THR A 1 571 ? 5.561 13.974 23.148 1.00 86.62 571 THR A CA 1
ATOM 4774 C C . THR A 1 571 ? 4.097 13.603 23.386 1.00 86.62 571 THR A C 1
ATOM 4776 O O . THR A 1 571 ? 3.253 14.492 23.358 1.00 86.62 571 THR A O 1
ATOM 4779 N N . ILE A 1 572 ? 3.796 12.342 23.717 1.00 87.94 572 ILE A N 1
ATOM 4780 C CA . ILE A 1 572 ? 2.432 11.895 24.054 1.00 87.94 572 ILE A CA 1
ATOM 4781 C C . ILE A 1 572 ? 1.866 12.716 25.212 1.00 87.94 572 ILE A C 1
ATOM 4783 O O . ILE A 1 572 ? 0.772 13.259 25.095 1.00 87.94 572 ILE A O 1
ATOM 4787 N N . TYR A 1 573 ? 2.633 12.858 26.298 1.00 87.38 573 TYR A N 1
ATOM 4788 C CA . TYR A 1 573 ? 2.212 13.614 27.477 1.00 87.38 573 TYR A CA 1
ATOM 4789 C C . TYR A 1 573 ? 1.847 15.066 27.127 1.00 87.38 573 TYR A C 1
ATOM 4791 O O . TYR A 1 573 ? 0.744 15.518 27.420 1.00 87.38 573 TYR A O 1
ATOM 4799 N N . LYS A 1 574 ? 2.718 15.766 26.388 1.00 85.44 574 LYS A N 1
ATOM 4800 C CA . LYS A 1 574 ? 2.439 17.133 25.916 1.00 85.44 574 LYS A CA 1
ATOM 4801 C C . LYS A 1 574 ? 1.230 17.218 24.979 1.00 85.44 574 LYS A C 1
ATOM 4803 O O . LYS A 1 574 ? 0.511 18.213 24.995 1.00 85.44 574 LYS A O 1
ATOM 4808 N N . GLY A 1 575 ? 1.032 16.211 24.130 1.00 82.12 575 GLY A N 1
ATOM 4809 C CA . GLY A 1 575 ? -0.088 16.172 23.191 1.00 82.12 575 GLY A CA 1
ATOM 4810 C C . GLY A 1 575 ? -1.428 15.988 23.892 1.00 82.12 575 GLY A C 1
ATOM 4811 O O . GLY A 1 575 ? -2.415 16.598 23.494 1.00 82.12 575 GLY A O 1
ATOM 4812 N N . ILE A 1 576 ? -1.454 15.210 24.970 1.00 83.81 576 ILE A N 1
ATOM 4813 C CA . ILE A 1 576 ? -2.646 15.016 25.799 1.00 83.81 576 ILE A CA 1
ATOM 4814 C C . ILE A 1 576 ? -2.985 16.291 26.572 1.00 83.81 576 ILE A C 1
ATOM 4816 O O . ILE A 1 576 ? -4.120 16.751 26.475 1.00 83.81 576 ILE A O 1
ATOM 4820 N N . GLU A 1 577 ? -1.999 16.944 27.199 1.00 83.06 577 GLU A N 1
ATOM 4821 C CA . GLU A 1 577 ? -2.208 18.259 27.831 1.00 83.06 577 GLU A CA 1
ATOM 4822 C C . GLU A 1 577 ? -2.764 19.297 26.839 1.00 83.06 577 GLU A C 1
ATOM 4824 O O . GLU A 1 577 ? -3.571 20.153 27.199 1.00 83.06 577 GLU A O 1
ATOM 4829 N N . TYR A 1 578 ? -2.337 19.241 25.573 1.00 78.06 578 TYR A N 1
ATOM 4830 C CA . TYR A 1 578 ? -2.859 20.112 24.521 1.00 78.06 578 TYR A CA 1
ATOM 4831 C C . TYR A 1 578 ? -4.336 19.826 24.201 1.00 78.06 578 TYR A C 1
ATOM 4833 O O . TYR A 1 578 ? -5.102 20.771 23.998 1.00 78.06 578 TYR A O 1
ATOM 4841 N N . VAL A 1 579 ? -4.741 18.552 24.143 1.00 75.69 579 VAL A N 1
ATOM 4842 C CA . VAL A 1 579 ? -6.138 18.149 23.892 1.00 75.69 579 VAL A CA 1
ATOM 4843 C C . VAL A 1 579 ? -7.041 18.592 25.041 1.00 75.69 579 VAL A C 1
ATOM 4845 O O . VAL A 1 579 ? -8.075 19.210 24.780 1.00 75.69 579 VAL A O 1
ATOM 4848 N N . GLU A 1 580 ? -6.617 18.350 26.282 1.00 75.06 580 GLU A N 1
ATOM 4849 C CA . GLU A 1 580 ? -7.341 18.753 27.494 1.00 75.06 580 GLU A CA 1
ATOM 4850 C C . GLU A 1 580 ? -7.548 20.277 27.540 1.00 75.06 580 GLU A C 1
ATOM 4852 O O . GLU A 1 580 ? -8.657 20.745 27.784 1.00 75.06 580 GLU A O 1
ATOM 4857 N N . LYS A 1 581 ? -6.514 21.066 27.207 1.00 69.31 581 LYS A N 1
ATOM 4858 C CA . LYS A 1 581 ? -6.584 22.540 27.233 1.00 69.31 581 LYS A CA 1
ATOM 4859 C C . LYS A 1 581 ? -7.418 23.157 26.106 1.00 69.31 581 LYS A C 1
ATOM 4861 O O . LYS A 1 581 ? -8.075 24.167 26.334 1.00 69.31 581 LYS A O 1
ATOM 4866 N N . ASN A 1 582 ? -7.368 22.611 24.886 1.00 59.72 582 ASN A N 1
ATOM 4867 C CA . ASN A 1 582 ? -7.876 23.312 23.695 1.00 59.72 582 ASN A CA 1
ATOM 4868 C C . ASN A 1 582 ? -9.208 22.796 23.135 1.00 59.72 582 ASN A C 1
ATOM 4870 O O . ASN A 1 582 ? -9.795 23.482 22.299 1.00 59.72 582 ASN A O 1
ATOM 4874 N N . LYS A 1 583 ? -9.675 21.593 23.502 1.00 54.97 583 LYS A N 1
ATOM 4875 C CA . LYS A 1 583 ? -10.812 20.951 22.804 1.00 54.97 583 LYS A CA 1
ATOM 4876 C C . LYS A 1 583 ? -11.979 20.516 23.683 1.00 54.97 583 LYS A C 1
ATOM 4878 O O . LYS A 1 583 ? -13.055 20.313 23.131 1.00 54.97 583 LYS A O 1
ATOM 4883 N N . MET A 1 584 ? -11.831 20.490 25.008 1.00 50.03 584 MET A N 1
ATOM 4884 C CA . MET A 1 584 ? -12.965 20.296 25.927 1.00 50.03 584 MET A CA 1
ATOM 4885 C C . MET A 1 584 ? -14.034 21.401 25.821 1.00 50.03 584 MET A C 1
ATOM 4887 O O . MET A 1 584 ? -15.196 21.162 26.124 1.00 50.03 584 MET A O 1
ATOM 4891 N N . PHE A 1 585 ? -13.682 22.576 25.285 1.00 37.12 585 PHE A N 1
ATOM 4892 C CA . PHE A 1 585 ? -14.624 23.673 25.026 1.00 37.12 585 PHE A CA 1
ATOM 4893 C C . PHE A 1 585 ? -15.448 23.534 23.731 1.00 37.12 585 PHE A C 1
ATOM 4895 O O . PHE A 1 585 ? -16.491 24.162 23.623 1.00 37.12 585 PHE A O 1
ATOM 4902 N N . TYR A 1 586 ? -15.025 22.709 22.763 1.00 38.31 586 TYR A N 1
ATOM 4903 C CA . TYR A 1 586 ? -15.690 22.581 21.450 1.00 38.31 586 TYR A CA 1
ATOM 4904 C C . TYR A 1 586 ? -16.621 21.365 21.335 1.00 38.31 586 TYR A C 1
ATOM 4906 O O . TYR A 1 586 ? -17.258 21.182 20.306 1.00 38.31 586 TYR A O 1
ATOM 4914 N N . ILE A 1 587 ? -16.676 20.490 22.345 1.00 44.72 587 ILE A N 1
ATOM 4915 C CA . ILE A 1 587 ? -17.571 19.314 22.339 1.00 44.72 587 ILE A CA 1
ATOM 4916 C C . ILE A 1 587 ? -18.996 19.709 22.792 1.00 44.72 587 ILE A C 1
ATOM 4918 O O . ILE A 1 587 ? -19.927 18.927 22.622 1.00 44.72 587 ILE A O 1
ATOM 4922 N N . GLY A 1 588 ? -19.164 20.916 23.349 1.00 35.47 588 GLY A N 1
ATOM 4923 C CA . GLY A 1 588 ? -20.459 21.495 23.728 1.00 35.47 588 GLY A CA 1
ATOM 4924 C C . GLY A 1 588 ? -21.177 22.289 22.625 1.00 35.47 588 GLY A C 1
ATOM 4925 O O . GLY A 1 588 ? -22.318 22.685 22.848 1.00 35.47 588 GLY A O 1
ATOM 4926 N N . GLU A 1 589 ? -20.538 22.504 21.468 1.00 29.25 589 GLU A N 1
ATOM 4927 C CA . GLU A 1 589 ? -21.145 23.039 20.230 1.00 29.25 589 GLU A CA 1
ATOM 4928 C C . GLU A 1 589 ? -21.362 21.909 19.212 1.00 29.25 589 GLU A C 1
ATOM 4930 O O . GLU A 1 589 ? -22.391 21.952 18.498 1.00 29.25 589 GLU A O 1
#

Radius of gyration: 27.47 Å; chains: 1; bounding box: 79×62×75 Å

Foldseek 3Di:
DLVVVLVVVLVVVLCVQPVVVLVVCLVPPVVSVPPDSVNVLVVVLVVLQVVLVVVLVCCVPPPDDLVCLVVVLLVLLVVLLVVLLVLLLVLLCQQQADFPPVVVVVDPDDPLSSSVSSLVSSVVVCCSVCVSSLSSSVVNLVVNDPDPDPLVVLLSVLSVLSSSLSSLVSNQVNNVVLQCLLQDFPDPVVVVVVVVLLVVLLQVLLCCLVQPVVVLLVLLVVLCDDPVVVVDPVSVVSSVVSNCVSCVVVVVVVCCQQPPPPHPNVVVSVCSSDPVSVVVSVVSSVVSSPDDGRHRDQDPVSLCSLVVDPHPLVVLLVVLVVLCVVPPPPPVLLVVLSVVCSSRSSLQSVVVCCLQANDSVLSNLLSNLLSVLVVDPALLVNLLSLLLSLLVRLLVSLLCVCLSQVLSLAPLVCLVCPVVCVVVVNAPVNSNVSSLVSSLSSCVNNLVNSVVSSVVSCVVSVNDDPLCVLSVLSSVLSSNQNSLLLRLCRLQQHDNPDSDSVCGCVHPCSPVVSCVSSVVLSCQLNVVSVVLSVVVSNDVVSSVCSNVVSVVNSVSNVVSSVVSVVVSVVSNVVSSVVCVPPPVVPSVD

pLDDT: mean 79.81, std 11.66, range [29.25, 94.75]

Sequence (589 aa):
MLYPLLSLLLSIRMKQQYSNLAQFIIRRVPFFKSFSSTQYILFSCILDTLLGCLIVFVISSYLYSPVYQIEWESAFVIFLFLFSIVKGIESYRRTHILPFEELIQLAPVSARHLFQTLLFSELVWLLFTSLSTYLIYFLFQYFIAQTHDWIFWLKHLNVILTGFLLFMVSNKIFGAYIYNIVVKKIGIIRVLFFASISLLFFLFGRVLISNIIFPFYHTFRQLFQSIASLAEDAFWITLSNNLMSLYQNNLQQIHHALFSQDSVFLQFLALFTSPVTFFVVILAATLVMKTPVRWIPTGKEHDQSSKHFKDLFYWYFQALDKIQGSLFEKNMLIQKDIKVLKEKRWLLSKEFFNYMFMSYEAFFYVGVMTGLISLVDHQALQIQLLFTLNVMILANQTYEMRILTPSIFSLSAEKKNIWLYELSQTSLMQFFLSKIQLFYCLFSIPSLFLLFINLLIMSVYHLFDVQMLIQLVALGIGFFIFPLIQLYLFPFTTKFNFIHEHEIGTTNEEIEVIDKGQAFARNFLVLPFMYYMILTSFLPILQHSTSLISVLFALYFVIVSVICWVLCRKTIYKGIEYVEKNKMFYIGE